Protein AF-A0A9Q0XSM8-F1 (afdb_monomer_lite)

Foldseek 3Di:
DDDDDPPPPPPDPPPPPQPLPDDDDDDDDDPFAFDDDPDPDDDSVPDDNPDVVSVDDPVVVPDPVVVVVRCVVGGPDPPPPDPDDDDPPPPPPPPPQDADQDDPVLLVLQCVVCVVVVDDLLVVVVCLVVVVPVPDDLVNLVSCLVSQDDLVSLVVLCVCPVCLVRHDPSSVSSNSQSVDPPSNVSSVVSSCVNCVVVVCVVVVVVVVVVVVVVVCCVPPVVNVVVQVVVLVVQQVVQPPHPSHPDPGDDVVVVVVVVVVVVVVVVVVVVVVVVVVVVVVVVVVVVVVVVVVVVVVVVVVVVVVVDDPVVVVVCCVVVVVVPPPPPPPPDDDDDDDDDDDDDDDDDDDDDDDDDDDDDDDDDDDDDDDDDDDDDDDDDDDDDDDDDDDDDDDDDDDDDDDDDDDDDDDDDDDDDDDDDDDPDDPPPVVVVVVVVVVVD

pLDDT: mean 70.04, std 25.88, range [25.64, 98.44]

InterPro domains:
  IPR010465 DRF autoregulatory [PF06345] (307-321)
  IPR014767 Diaphanous autoregulatory domain [PS51231] (304-334)
  IPR015425 Formin, FH2 domain [PF02181] (25-256)
  IPR015425 Formin, FH2 domain [PS51444] (24-404)
  IPR015425 Formin, FH2 domain [SM00498] (24-415)
  IPR042201 Formin, FH2 domain superfamily [G3DSA:1.20.58.2220] (92-255)
  IPR042201 Formin, FH2 domain superfamily [G3DSA:1.20.58.2220] (256-335)
  IPR051412 Formin Homology Diaphanous subfamily [PTHR45691] (2-256)

Structure (mmCIF, N/CA/C/O backbone):
data_AF-A0A9Q0XSM8-F1
#
_entry.id   AF-A0A9Q0XSM8-F1
#
loop_
_atom_site.group_PDB
_atom_site.id
_atom_site.type_symbol
_atom_site.label_atom_id
_atom_site.label_alt_id
_atom_site.label_comp_id
_atom_site.label_asym_id
_atom_site.label_entity_id
_atom_site.label_seq_id
_atom_site.pdbx_PDB_ins_code
_atom_site.Cartn_x
_atom_site.Cartn_y
_atom_site.Cartn_z
_atom_site.occupancy
_atom_site.B_iso_or_equiv
_atom_site.auth_seq_id
_atom_site.auth_comp_id
_atom_site.auth_asym_id
_atom_site.auth_atom_id
_atom_site.pdbx_PDB_model_num
ATOM 1 N N . PRO A 1 1 ? 52.040 -2.391 76.504 1.00 40.91 1 PRO A N 1
ATOM 2 C CA . PRO A 1 1 ? 52.398 -1.709 75.233 1.00 40.91 1 PRO A CA 1
ATOM 3 C C . PRO A 1 1 ? 53.220 -2.646 74.331 1.00 40.91 1 PRO A C 1
ATOM 5 O O . PRO A 1 1 ? 53.772 -3.602 74.875 1.00 40.91 1 PRO A O 1
ATOM 8 N N . PRO A 1 2 ? 53.359 -2.385 73.015 1.00 47.22 2 PRO A N 1
ATOM 9 C CA . PRO A 1 2 ? 52.575 -1.502 72.132 1.00 47.22 2 PRO A CA 1
ATOM 10 C C . PRO A 1 2 ? 51.401 -2.285 71.470 1.00 47.22 2 PRO A C 1
ATOM 12 O O . PRO A 1 2 ? 51.227 -3.455 71.783 1.00 47.22 2 PRO A O 1
ATOM 15 N N . LEU A 1 3 ? 50.459 -1.759 70.671 1.00 38.06 3 LEU A N 1
ATOM 16 C CA . LEU A 1 3 ? 50.287 -0.513 69.896 1.00 38.06 3 LEU A CA 1
ATOM 17 C C . LEU A 1 3 ? 50.847 -0.527 68.449 1.00 38.06 3 LEU A C 1
ATOM 19 O O . LEU A 1 3 ? 51.913 0.010 68.180 1.00 38.06 3 LEU A O 1
ATOM 23 N N . GLN A 1 4 ? 50.061 -1.086 67.521 1.00 37.41 4 GLN A N 1
ATOM 24 C CA . GLN A 1 4 ? 50.075 -0.888 66.057 1.00 37.41 4 GLN A CA 1
ATOM 25 C C . GLN A 1 4 ? 48.697 -1.350 65.520 1.00 37.41 4 GLN A C 1
ATOM 27 O O . GLN A 1 4 ? 48.081 -2.228 66.113 1.00 37.41 4 GLN A O 1
ATOM 32 N N . GLY A 1 5 ? 48.133 -0.822 64.432 1.00 32.34 5 GLY A N 1
ATOM 33 C CA . GLY A 1 5 ? 48.640 0.246 63.563 1.00 32.34 5 GLY A CA 1
ATOM 34 C C . GLY A 1 5 ? 47.906 0.340 62.217 1.00 32.34 5 GLY A C 1
ATOM 35 O O . GLY A 1 5 ? 48.537 0.654 61.214 1.00 32.34 5 GLY A O 1
ATOM 36 N N . LEU A 1 6 ? 46.606 0.016 62.160 1.00 35.84 6 LEU A N 1
ATOM 37 C CA . LEU A 1 6 ? 45.838 -0.020 60.906 1.00 35.84 6 LEU A CA 1
ATOM 38 C C . LEU A 1 6 ? 45.475 1.398 60.438 1.00 35.84 6 LEU A C 1
ATOM 40 O O . LEU A 1 6 ? 44.395 1.920 60.711 1.00 35.84 6 LEU A O 1
ATOM 44 N N . ILE A 1 7 ? 46.419 2.029 59.740 1.00 38.25 7 ILE A N 1
ATOM 45 C CA . ILE A 1 7 ? 46.220 3.313 59.068 1.00 38.25 7 ILE A CA 1
ATOM 46 C C . ILE A 1 7 ? 45.178 3.115 57.966 1.00 38.25 7 ILE A C 1
ATOM 48 O O . ILE A 1 7 ? 45.439 2.458 56.958 1.00 38.25 7 ILE A O 1
ATOM 52 N N . GLY A 1 8 ? 44.000 3.711 58.152 1.00 35.03 8 GLY A N 1
ATOM 53 C CA . GLY A 1 8 ? 42.989 3.831 57.110 1.00 35.03 8 GLY A CA 1
ATOM 54 C C . GLY A 1 8 ? 43.480 4.768 56.013 1.00 35.03 8 GLY A C 1
ATOM 55 O O . GLY A 1 8 ? 43.184 5.961 56.041 1.00 35.03 8 GLY A O 1
ATOM 56 N N . ALA A 1 9 ? 44.246 4.232 55.062 1.00 36.06 9 ALA A N 1
ATOM 57 C CA . ALA A 1 9 ? 44.661 4.953 53.871 1.00 36.06 9 ALA A CA 1
ATOM 58 C C . ALA A 1 9 ? 43.414 5.320 53.056 1.00 36.06 9 ALA A C 1
ATOM 60 O O . ALA A 1 9 ? 42.858 4.491 52.333 1.00 36.06 9 ALA A O 1
ATOM 61 N N . GLN A 1 10 ? 42.966 6.570 53.190 1.00 36.47 10 GLN A N 1
ATOM 62 C CA . GLN A 1 10 ? 41.967 7.139 52.299 1.00 36.47 10 GLN A CA 1
ATOM 63 C C . GLN A 1 10 ? 42.571 7.164 50.896 1.00 36.47 10 GLN A C 1
ATOM 65 O O . GLN A 1 10 ? 43.360 8.047 50.565 1.00 36.47 10 GLN A O 1
ATOM 70 N N . CYS A 1 11 ? 42.210 6.178 50.077 1.00 32.25 11 CYS A N 1
ATOM 71 C CA . CYS A 1 11 ? 42.427 6.256 48.644 1.00 32.25 11 CYS A CA 1
ATOM 72 C C . CYS A 1 11 ? 41.528 7.374 48.120 1.00 32.25 11 CYS A C 1
ATOM 74 O O . CYS A 1 11 ? 40.354 7.152 47.817 1.00 32.25 11 CYS A O 1
ATOM 76 N N . SER A 1 12 ? 42.080 8.584 48.034 1.00 39.56 12 SER A N 1
ATOM 77 C CA . SER A 1 12 ? 41.563 9.586 47.116 1.00 39.56 12 SER A CA 1
ATOM 78 C C . SER A 1 12 ? 41.432 8.929 45.736 1.00 39.56 12 SER A C 1
ATOM 80 O O . SER A 1 12 ? 42.329 8.176 45.335 1.00 39.56 12 SER A O 1
ATOM 82 N N . PRO A 1 13 ? 40.318 9.144 45.013 1.00 43.28 13 PRO A N 1
ATOM 83 C CA . PRO A 1 13 ? 40.193 8.602 43.669 1.00 43.28 13 PRO A CA 1
ATOM 84 C C . PRO A 1 13 ? 41.371 9.115 42.828 1.00 43.28 13 PRO A C 1
ATOM 86 O O . PRO A 1 13 ? 41.742 10.289 42.967 1.00 43.28 13 PRO A O 1
ATOM 89 N N . PRO A 1 14 ? 41.994 8.263 41.992 1.00 46.53 14 PRO A N 1
ATOM 90 C CA . PRO A 1 14 ? 43.106 8.697 41.161 1.00 46.53 14 PRO A CA 1
ATOM 91 C C . PRO A 1 14 ? 42.649 9.881 40.297 1.00 46.53 14 PRO A C 1
ATOM 93 O O . PRO A 1 14 ? 41.504 9.879 39.833 1.00 46.53 14 PRO A O 1
ATOM 96 N N . PRO A 1 15 ? 43.503 10.898 40.078 1.00 52.94 15 PRO A N 1
ATOM 97 C CA . PRO A 1 15 ? 43.129 12.034 39.249 1.00 52.94 15 PRO A CA 1
ATOM 98 C C . PRO A 1 15 ? 42.691 11.523 37.875 1.00 52.94 15 PRO A C 1
ATOM 100 O O . PRO A 1 15 ? 43.370 10.684 37.282 1.00 52.94 15 PRO A O 1
ATOM 103 N N . HIS A 1 16 ? 41.557 12.016 37.372 1.00 57.91 16 HIS A N 1
ATOM 104 C CA . HIS A 1 16 ? 41.062 11.662 36.043 1.00 57.91 16 HIS A CA 1
ATOM 105 C C . HIS A 1 16 ? 42.008 12.228 34.974 1.00 57.91 16 HIS A C 1
ATOM 107 O O . HIS A 1 16 ? 41.818 13.339 34.479 1.00 57.91 16 HIS A O 1
ATOM 113 N N . VAL A 1 17 ? 43.055 11.467 34.645 1.00 69.44 17 VAL A N 1
ATOM 114 C CA . VAL A 1 17 ? 44.004 11.792 33.580 1.00 69.44 17 VAL A CA 1
ATOM 115 C C . VAL A 1 17 ? 43.268 11.683 32.249 1.00 69.44 17 VAL A C 1
ATOM 117 O O . VAL A 1 17 ? 43.042 10.589 31.729 1.00 69.44 17 VAL A O 1
ATOM 120 N N . LEU A 1 18 ? 42.865 12.834 31.716 1.00 79.38 18 LEU A N 1
ATOM 121 C CA . LEU A 1 18 ? 42.295 12.928 30.380 1.00 79.38 18 LEU A CA 1
ATOM 122 C C . LEU A 1 18 ? 43.369 12.531 29.347 1.00 79.38 18 LEU A C 1
ATOM 124 O O . LEU A 1 18 ? 44.541 12.886 29.511 1.00 79.38 18 LEU A O 1
ATOM 128 N N . PRO A 1 19 ? 43.006 11.782 28.294 1.00 78.38 19 PRO A N 1
ATOM 129 C CA . PRO A 1 19 ? 43.980 11.265 27.343 1.00 78.38 19 PRO A CA 1
ATOM 130 C C . PRO A 1 19 ? 44.523 12.368 26.418 1.00 78.38 19 PRO A C 1
ATOM 132 O O . PRO A 1 19 ? 43.968 13.463 26.325 1.00 78.38 19 PRO A O 1
ATOM 135 N N . PHE A 1 20 ? 45.634 12.071 25.736 1.00 79.75 20 PHE A N 1
ATOM 136 C CA . PHE A 1 20 ? 46.263 12.930 24.714 1.00 79.75 20 PHE A CA 1
ATOM 137 C C . PHE A 1 20 ? 46.590 14.370 25.167 1.00 79.75 20 PHE A C 1
ATOM 139 O O . PHE A 1 20 ? 46.638 15.291 24.357 1.00 79.75 20 PHE A O 1
ATOM 146 N N . GLY A 1 21 ? 46.824 14.583 26.468 1.00 76.94 21 GLY A N 1
ATOM 147 C CA . GLY A 1 21 ? 47.183 15.897 27.020 1.00 76.94 21 GLY A CA 1
ATOM 148 C C . GLY A 1 21 ? 46.016 16.882 27.163 1.00 76.94 21 GLY A C 1
ATOM 149 O O . GLY A 1 21 ? 46.248 18.060 27.444 1.00 76.94 21 GLY A O 1
ATOM 150 N N . LEU A 1 22 ? 44.771 16.416 26.999 1.00 81.75 22 LEU A N 1
ATOM 151 C CA . LEU A 1 22 ? 43.567 17.210 27.241 1.00 81.75 22 LEU A CA 1
ATOM 152 C C . LEU A 1 22 ? 43.559 17.801 28.661 1.00 81.75 22 LEU A C 1
ATOM 154 O O . LEU A 1 22 ? 43.864 17.130 29.646 1.00 81.75 22 LEU A O 1
ATOM 158 N N . LYS A 1 23 ? 43.155 19.069 28.771 1.00 79.94 23 LYS A N 1
ATOM 159 C CA . LYS A 1 23 ? 42.967 19.766 30.052 1.00 79.94 23 LYS A CA 1
ATOM 160 C C . LYS A 1 23 ? 41.478 19.807 30.419 1.00 79.94 23 LYS A C 1
ATOM 162 O O . LYS A 1 23 ? 40.648 19.883 29.508 1.00 79.94 23 LYS A O 1
ATOM 167 N N . PRO A 1 24 ? 41.117 19.812 31.717 1.00 82.75 24 PRO A N 1
ATOM 168 C CA . PRO A 1 24 ? 39.759 20.134 32.146 1.00 82.75 24 PRO A CA 1
ATOM 169 C C . PRO A 1 24 ? 39.302 21.474 31.552 1.00 82.75 24 PRO A C 1
ATOM 171 O O . PRO A 1 24 ? 40.065 22.442 31.546 1.00 82.75 24 PRO A O 1
ATOM 174 N N . LYS A 1 25 ? 38.071 21.525 31.033 1.00 83.94 25 LYS A N 1
ATOM 175 C CA . LYS A 1 25 ? 37.477 22.758 30.492 1.00 83.94 25 LYS A CA 1
ATOM 176 C C . LYS A 1 25 ? 37.118 23.733 31.623 1.00 83.94 25 LYS A C 1
ATOM 178 O O . LYS A 1 25 ? 36.909 23.321 32.763 1.00 83.94 25 LYS A O 1
ATOM 183 N N . LYS A 1 26 ? 37.034 25.026 31.297 1.00 85.88 26 LYS A N 1
ATOM 184 C CA . LYS A 1 26 ? 36.627 26.093 32.226 1.00 85.88 26 LYS A CA 1
ATOM 185 C C . LYS A 1 26 ? 35.203 25.843 32.743 1.00 85.88 26 LYS A C 1
ATOM 187 O O . LYS A 1 26 ? 34.288 25.612 31.956 1.00 85.88 26 LYS A O 1
ATOM 192 N N . GLU A 1 27 ? 35.001 25.932 34.057 1.00 84.88 27 GLU A N 1
ATOM 193 C CA . GLU A 1 27 ? 33.652 25.974 34.631 1.00 84.88 27 GLU A CA 1
ATOM 194 C C . GLU A 1 27 ? 33.016 27.346 34.383 1.00 84.88 27 GLU A C 1
ATOM 196 O O . GLU A 1 27 ? 33.446 28.354 34.946 1.00 84.88 27 GLU A O 1
ATOM 201 N N . PHE A 1 28 ? 31.951 27.378 33.584 1.00 86.94 28 PHE A N 1
ATOM 202 C CA . PHE A 1 28 ? 31.111 28.561 33.419 1.00 86.94 28 PHE A CA 1
ATOM 203 C C . PHE A 1 28 ? 29.954 28.539 34.419 1.00 86.94 28 PHE A C 1
ATOM 205 O O . PHE A 1 28 ? 29.315 27.505 34.627 1.00 86.94 28 PHE A O 1
ATOM 212 N N . LYS A 1 29 ? 29.655 29.698 35.014 1.00 83.25 29 LYS A N 1
ATOM 213 C CA . LYS A 1 29 ? 28.539 29.898 35.952 1.00 83.25 29 LYS A CA 1
ATOM 214 C C . LYS A 1 29 ? 27.687 31.096 35.491 1.00 83.25 29 LYS A C 1
ATOM 216 O O . LYS A 1 29 ? 27.832 32.166 36.070 1.00 83.25 29 LYS A O 1
ATOM 221 N N . PRO A 1 30 ? 26.859 30.931 34.434 1.00 82.94 30 PRO A N 1
ATOM 222 C CA . PRO A 1 30 ? 25.959 31.975 33.933 1.00 82.94 30 PRO A CA 1
ATOM 223 C C . PRO A 1 30 ? 25.046 32.525 35.030 1.00 82.94 30 PRO A C 1
ATOM 225 O O . PRO A 1 30 ? 24.499 31.745 35.817 1.00 82.94 30 PRO A O 1
ATOM 228 N N . GLU A 1 31 ? 24.832 33.840 35.057 1.00 79.00 31 GLU A N 1
ATOM 229 C CA . GLU A 1 31 ? 23.887 34.454 36.003 1.00 79.00 31 GLU A CA 1
ATOM 230 C C . GLU A 1 31 ? 22.435 34.168 35.589 1.00 79.00 31 GLU A C 1
ATOM 232 O O . GLU A 1 31 ? 21.554 33.953 36.430 1.00 79.00 31 GLU A O 1
ATOM 237 N N . VAL A 1 32 ? 22.181 34.101 34.278 1.00 83.81 32 VAL A N 1
ATOM 238 C CA . VAL A 1 32 ? 20.858 33.828 33.715 1.00 83.81 32 VAL A CA 1
ATOM 239 C C . VAL A 1 32 ? 20.699 32.346 33.364 1.00 83.81 32 VAL A C 1
ATOM 241 O O . VAL A 1 32 ? 21.540 31.717 32.728 1.00 83.81 32 VAL A O 1
ATOM 244 N N . THR A 1 33 ? 19.552 31.756 33.719 1.00 86.25 33 THR A N 1
ATOM 245 C CA . THR A 1 33 ? 19.210 30.395 33.271 1.00 86.25 33 THR A CA 1
ATOM 246 C C . THR A 1 33 ? 18.974 30.383 31.759 1.00 86.25 33 THR A C 1
ATOM 248 O O . THR A 1 33 ? 17.979 30.929 31.288 1.00 86.25 33 THR A O 1
ATOM 251 N N . MET A 1 34 ? 19.857 29.739 30.997 1.00 86.62 34 MET A N 1
ATOM 252 C CA . MET A 1 34 ? 19.765 29.626 29.535 1.00 86.62 34 MET A CA 1
ATOM 253 C C . MET A 1 34 ? 19.017 28.369 29.066 1.00 86.62 34 MET A C 1
ATOM 255 O O . MET A 1 34 ? 18.885 27.380 29.796 1.00 86.62 34 MET A O 1
ATOM 259 N N . LYS A 1 35 ? 18.573 28.382 27.804 1.00 87.56 35 LYS A N 1
ATOM 260 C CA . LYS A 1 35 ? 18.136 27.186 27.070 1.00 87.56 35 LYS A CA 1
ATOM 261 C C . LYS A 1 35 ? 19.333 26.245 26.895 1.00 87.56 35 LYS A C 1
ATOM 263 O O . LYS A 1 35 ? 20.368 26.650 26.376 1.00 87.56 35 LYS A O 1
ATOM 268 N N . ARG A 1 36 ? 19.196 24.987 27.321 1.00 88.06 36 ARG A N 1
ATOM 269 C CA . ARG A 1 36 ? 20.263 23.977 27.212 1.00 88.06 36 ARG A CA 1
ATOM 270 C C . ARG A 1 36 ? 20.294 23.350 25.820 1.00 88.06 36 ARG A C 1
ATOM 272 O O . ARG A 1 36 ? 19.244 23.100 25.231 1.00 88.06 36 ARG A O 1
ATOM 279 N N . LEU A 1 37 ? 21.496 23.048 25.333 1.00 89.94 37 LEU A N 1
ATOM 280 C CA . LEU A 1 37 ? 21.705 22.231 24.140 1.00 89.94 37 LEU A CA 1
ATOM 281 C C . LEU A 1 37 ? 21.781 20.754 24.547 1.00 89.94 37 LEU A C 1
ATOM 283 O O . LEU A 1 37 ? 22.575 20.379 25.408 1.00 89.94 37 LEU A O 1
ATOM 287 N N . ASN A 1 38 ? 20.949 19.915 23.931 1.00 88.19 38 ASN A N 1
ATOM 288 C CA . ASN A 1 38 ? 20.875 18.483 24.230 1.00 88.19 38 ASN A CA 1
ATOM 289 C C . ASN A 1 38 ? 21.903 17.712 23.384 1.00 88.19 38 ASN A C 1
ATOM 291 O O . ASN A 1 38 ? 21.549 17.088 22.385 1.00 88.19 38 ASN A O 1
ATOM 295 N N . TRP A 1 39 ? 23.182 17.805 23.747 1.00 89.44 39 TRP A N 1
ATOM 296 C CA . TRP A 1 39 ? 24.268 17.113 23.046 1.00 89.44 39 TRP A CA 1
ATOM 297 C C . TRP A 1 39 ? 24.429 15.654 23.491 1.00 89.44 39 TRP A C 1
ATOM 299 O O . TRP A 1 39 ? 24.375 15.342 24.679 1.00 89.44 39 TRP A O 1
ATOM 309 N N . SER A 1 40 ? 24.731 14.770 22.538 1.00 90.12 40 SER A N 1
ATOM 310 C CA . SER A 1 40 ? 25.315 13.455 22.816 1.00 90.12 40 SER A CA 1
ATOM 311 C C . SER A 1 40 ? 26.817 13.629 23.054 1.00 90.12 40 SER A C 1
ATOM 313 O O . SER A 1 40 ? 27.583 13.797 22.107 1.00 90.12 40 SER A O 1
ATOM 315 N N . GLN A 1 41 ? 27.230 13.659 24.321 1.00 90.19 41 GLN A N 1
ATOM 316 C CA . GLN A 1 41 ? 28.628 13.864 24.705 1.00 90.19 41 GLN A CA 1
ATOM 317 C C . GLN A 1 41 ? 29.512 12.687 24.261 1.00 90.19 41 GLN A C 1
ATOM 319 O O . GLN A 1 41 ? 29.193 11.533 24.534 1.00 90.19 41 GLN A O 1
ATOM 324 N N . ILE A 1 42 ? 30.650 12.991 23.631 1.00 87.50 42 ILE A N 1
ATOM 325 C CA . ILE A 1 42 ? 31.699 12.009 23.327 1.00 87.50 42 ILE A CA 1
ATOM 326 C C . ILE A 1 42 ? 32.554 11.806 24.585 1.00 87.50 42 ILE A C 1
ATOM 328 O O . ILE A 1 42 ? 33.017 12.776 25.189 1.00 87.50 42 ILE A O 1
ATOM 332 N N . ASN A 1 43 ? 32.784 10.552 24.971 1.00 85.56 43 ASN A N 1
ATOM 333 C CA . ASN A 1 43 ? 33.702 10.190 26.048 1.00 85.56 43 ASN A CA 1
ATOM 334 C C . ASN A 1 43 ? 35.158 10.486 25.620 1.00 85.56 43 ASN A C 1
ATOM 336 O O . ASN A 1 43 ? 35.581 9.980 24.579 1.00 85.56 43 ASN A O 1
ATOM 340 N N . PRO A 1 44 ? 35.960 11.247 26.393 1.00 85.25 44 PRO A N 1
ATOM 341 C CA . PRO A 1 44 ? 37.358 11.519 26.052 1.00 85.25 44 PRO A CA 1
ATOM 342 C C . PRO A 1 44 ? 38.202 10.261 25.802 1.00 85.25 44 PRO A C 1
ATOM 344 O O . PRO A 1 44 ? 39.092 10.288 24.959 1.00 85.25 44 PRO A O 1
ATOM 347 N N . HIS A 1 45 ? 37.907 9.149 26.486 1.00 84.00 45 HIS A N 1
ATOM 348 C CA . HIS A 1 45 ? 38.628 7.879 26.324 1.00 84.00 45 HIS A CA 1
ATOM 349 C C . HIS A 1 45 ? 38.247 7.090 25.056 1.00 84.00 45 HIS A C 1
ATOM 351 O O . HIS A 1 45 ? 38.917 6.116 24.730 1.00 84.00 45 HIS A O 1
ATOM 357 N N . GLU A 1 46 ? 37.205 7.510 24.332 1.00 84.75 46 GLU A N 1
ATOM 358 C CA . GLU A 1 46 ? 36.776 6.935 23.045 1.00 84.75 46 GLU A CA 1
ATOM 359 C C . GLU A 1 46 ? 37.273 7.765 21.841 1.00 84.75 46 GLU A C 1
ATOM 361 O O . GLU A 1 46 ? 36.956 7.460 20.691 1.00 84.75 46 GLU A O 1
ATOM 366 N N . MET A 1 47 ? 38.051 8.827 22.083 1.00 85.31 47 MET A N 1
ATOM 367 C CA . MET A 1 47 ? 38.648 9.656 21.033 1.00 85.31 47 MET A CA 1
ATOM 368 C C . MET A 1 47 ? 39.970 9.055 20.533 1.00 85.31 47 MET A C 1
ATOM 370 O O . MET A 1 47 ? 40.791 8.594 21.320 1.00 85.31 47 MET A O 1
ATOM 374 N N . ASN A 1 48 ? 40.215 9.125 19.223 1.00 84.00 48 ASN A N 1
ATOM 375 C CA . ASN A 1 48 ? 41.522 8.808 18.635 1.00 84.00 48 ASN A CA 1
ATOM 376 C C . ASN A 1 48 ? 42.462 10.022 18.728 1.00 84.00 48 ASN A C 1
ATOM 378 O O . ASN A 1 48 ? 41.993 11.149 18.614 1.00 84.00 48 ASN A O 1
ATOM 382 N N . GLU A 1 49 ? 43.778 9.807 18.801 1.00 81.25 49 GLU A N 1
ATOM 383 C CA . GLU A 1 49 ? 44.804 10.869 18.885 1.00 81.25 49 GLU A CA 1
ATOM 384 C C . GLU A 1 49 ? 44.692 11.944 17.781 1.00 81.25 49 GLU A C 1
ATOM 386 O O . GLU A 1 49 ? 44.858 13.132 18.038 1.00 81.25 49 GLU A O 1
ATOM 391 N N . ASN A 1 50 ? 44.300 11.547 16.565 1.00 80.88 50 ASN A N 1
ATOM 392 C CA . ASN A 1 50 ? 44.086 12.451 15.425 1.00 80.88 50 ASN A CA 1
ATOM 393 C C . ASN A 1 50 ? 42.700 13.145 15.426 1.00 80.88 50 ASN A C 1
ATOM 395 O O . ASN A 1 50 ? 42.254 13.644 14.390 1.00 80.88 50 ASN A O 1
ATOM 399 N N . CYS A 1 51 ? 41.959 13.131 16.538 1.00 87.69 51 CYS A N 1
ATOM 400 C CA . CYS A 1 51 ? 40.637 13.749 16.627 1.00 87.69 51 CYS A CA 1
ATOM 401 C C . CYS A 1 51 ? 40.738 15.274 16.784 1.00 87.69 51 CYS A C 1
ATOM 403 O O . CYS A 1 51 ? 41.387 15.770 17.702 1.00 87.69 51 CYS A O 1
ATOM 405 N N . PHE A 1 52 ? 40.003 16.022 15.953 1.00 89.81 52 PHE A N 1
ATOM 406 C CA . PHE A 1 52 ? 39.936 17.491 15.995 1.00 89.81 52 PHE A CA 1
ATOM 407 C C . PHE A 1 52 ? 39.680 18.066 17.403 1.00 89.81 52 PHE A C 1
ATOM 409 O O . PHE A 1 52 ? 40.248 19.097 17.764 1.00 89.81 52 PHE A O 1
ATOM 416 N N . TRP A 1 53 ? 38.875 17.386 18.227 1.00 88.12 53 TRP A N 1
ATOM 417 C CA . TRP A 1 53 ? 38.548 17.830 19.586 1.00 88.12 53 TRP A CA 1
ATOM 418 C C . TRP A 1 53 ? 39.746 17.861 20.549 1.00 88.12 53 TRP A C 1
ATOM 420 O O . TRP A 1 53 ? 39.687 18.581 21.543 1.00 88.12 53 TRP A O 1
ATOM 430 N N . ILE A 1 54 ? 40.841 17.153 20.246 1.00 85.81 54 ILE A N 1
ATOM 431 C CA . ILE A 1 54 ? 42.100 17.214 21.011 1.00 85.81 54 ILE A CA 1
ATOM 432 C C . ILE A 1 54 ? 42.851 18.521 20.712 1.00 85.81 54 ILE A C 1
ATOM 434 O O . ILE A 1 54 ? 43.448 19.113 21.606 1.00 85.81 54 ILE A O 1
ATOM 438 N N . THR A 1 55 ? 42.752 19.026 19.478 1.00 84.06 55 THR A N 1
ATOM 439 C CA . THR A 1 55 ? 43.332 20.315 19.053 1.00 84.06 55 THR A CA 1
ATOM 440 C C . THR A 1 55 ? 42.427 21.530 19.306 1.00 84.06 55 THR A C 1
ATOM 442 O O . THR A 1 55 ? 42.847 22.662 19.081 1.00 84.06 55 THR A O 1
ATOM 445 N N . ALA A 1 56 ? 41.181 21.330 19.748 1.00 86.75 56 ALA A N 1
ATOM 446 C CA . ALA A 1 56 ? 40.175 22.389 19.837 1.00 86.75 56 ALA A CA 1
ATOM 447 C C . ALA A 1 56 ? 40.331 23.270 21.097 1.00 86.75 56 ALA A C 1
ATOM 449 O O . ALA A 1 56 ? 39.911 22.892 22.199 1.00 86.75 56 ALA A O 1
ATOM 450 N N . ASN A 1 57 ? 40.886 24.473 20.910 1.00 85.31 57 ASN A N 1
ATOM 451 C CA . ASN A 1 57 ? 40.988 25.507 21.941 1.00 85.31 57 ASN A CA 1
ATOM 452 C C . ASN A 1 57 ? 39.753 26.428 21.947 1.00 85.31 57 ASN A C 1
ATOM 454 O O . ASN A 1 57 ? 39.655 27.377 21.176 1.00 85.31 57 ASN A O 1
ATOM 458 N N . ASP A 1 58 ? 38.810 26.158 22.845 1.00 85.62 58 ASP A N 1
ATOM 459 C CA . ASP A 1 58 ? 37.651 27.011 23.132 1.00 85.62 58 ASP A CA 1
ATOM 460 C C . ASP A 1 58 ? 38.018 28.276 23.928 1.00 85.62 58 ASP A C 1
ATOM 462 O O . ASP A 1 58 ? 37.303 29.271 23.849 1.00 85.62 58 ASP A O 1
ATOM 466 N N . GLY A 1 59 ? 39.160 28.280 24.627 1.00 84.44 59 GLY A N 1
ATOM 467 C CA . GLY A 1 59 ? 39.640 29.429 25.403 1.00 84.44 59 GLY A CA 1
ATOM 468 C C . GLY A 1 59 ? 40.020 30.658 24.565 1.00 84.44 59 GLY A C 1
ATOM 469 O O . GLY A 1 59 ? 40.045 31.763 25.093 1.00 84.44 59 GLY A O 1
ATOM 470 N N . GLU A 1 60 ? 40.265 30.498 23.261 1.00 86.88 60 GLU A N 1
ATOM 471 C CA . GLU A 1 60 ? 40.454 31.621 22.321 1.00 86.88 60 GLU A CA 1
ATOM 472 C C . GLU A 1 60 ? 39.153 32.390 22.023 1.00 86.88 60 GLU A C 1
ATOM 474 O O . GLU A 1 60 ? 39.204 33.501 21.501 1.00 86.88 60 GLU A O 1
ATOM 479 N N . TYR A 1 61 ? 37.995 31.826 22.383 1.00 87.19 61 TYR A N 1
ATOM 480 C CA . TYR A 1 61 ? 36.660 32.387 22.138 1.00 87.19 61 TYR A CA 1
ATOM 481 C C . TYR A 1 61 ? 35.924 32.749 23.444 1.00 87.19 61 TYR A C 1
ATOM 483 O O . TYR A 1 61 ? 34.722 33.012 23.432 1.00 87.19 61 TYR A O 1
ATOM 491 N N . ASP A 1 62 ? 36.645 32.772 24.570 1.00 89.19 62 ASP A N 1
ATOM 492 C CA . ASP A 1 62 ? 36.171 33.089 25.927 1.00 89.19 62 ASP A CA 1
ATOM 493 C C . ASP A 1 62 ? 35.978 34.611 26.134 1.00 89.19 62 ASP A C 1
ATOM 495 O O . ASP A 1 62 ? 36.490 35.210 27.079 1.00 89.19 62 ASP A O 1
ATOM 499 N N . ASP A 1 63 ? 35.271 35.252 25.198 1.00 90.56 63 ASP A N 1
ATOM 500 C CA . ASP A 1 63 ? 34.981 36.688 25.196 1.00 90.56 63 ASP A CA 1
ATOM 501 C C . ASP A 1 63 ? 33.731 37.021 26.028 1.00 90.56 63 ASP A C 1
ATOM 503 O O . ASP A 1 63 ? 32.645 36.475 25.815 1.00 90.56 63 ASP A O 1
ATOM 507 N N . ALA A 1 64 ? 33.867 37.970 26.956 1.00 88.94 64 ALA A N 1
ATOM 508 C CA . ALA A 1 64 ? 32.781 38.391 27.839 1.00 88.94 64 ALA A CA 1
ATOM 509 C C . ALA A 1 64 ? 31.615 39.028 27.065 1.00 88.94 64 ALA A C 1
ATOM 511 O O . ALA A 1 64 ? 30.449 38.812 27.396 1.00 88.94 64 ALA A O 1
ATOM 512 N N . ASP A 1 65 ? 31.920 39.773 26.005 1.00 90.62 65 ASP A N 1
ATOM 513 C CA . ASP A 1 65 ? 30.936 40.486 25.200 1.00 90.62 65 ASP A CA 1
ATOM 514 C C . ASP A 1 65 ? 30.074 39.508 24.376 1.00 90.62 65 ASP A C 1
ATOM 516 O O . ASP A 1 65 ? 28.855 39.669 24.263 1.00 90.62 65 ASP A O 1
ATOM 520 N N . LEU A 1 66 ? 30.699 38.464 23.825 1.00 90.56 66 LEU A N 1
ATOM 521 C CA . LEU A 1 66 ? 30.062 37.325 23.165 1.00 90.56 66 LEU A CA 1
ATOM 522 C C . LEU A 1 66 ? 29.189 36.515 24.133 1.00 90.56 66 LEU A C 1
ATOM 524 O O . LEU A 1 66 ? 28.045 36.204 23.793 1.00 90.56 66 LEU A O 1
ATOM 528 N N . LEU A 1 67 ? 29.686 36.210 25.336 1.00 91.00 67 LEU A N 1
ATOM 529 C CA . LEU A 1 67 ? 28.930 35.472 26.353 1.00 91.00 67 LEU A CA 1
ATOM 530 C C . LEU A 1 67 ? 27.699 36.259 26.833 1.00 91.00 67 LEU A C 1
ATOM 532 O O . LEU A 1 67 ? 26.605 35.699 26.867 1.00 91.00 67 LEU A O 1
ATOM 536 N N . CYS A 1 68 ? 27.819 37.568 27.076 1.00 88.44 68 CYS A N 1
ATOM 537 C CA . CYS A 1 68 ? 26.677 38.437 27.389 1.00 88.44 68 CYS A CA 1
ATOM 538 C C . CYS A 1 68 ? 25.622 38.450 26.266 1.00 88.44 68 CYS A C 1
ATOM 540 O O . CYS A 1 68 ? 24.422 38.335 26.530 1.00 88.44 68 CYS A O 1
ATOM 542 N N . LYS A 1 69 ? 26.041 38.531 24.994 1.00 89.06 69 LYS A N 1
ATOM 543 C CA . LYS A 1 69 ? 25.127 38.447 23.833 1.00 89.06 69 LYS A CA 1
ATOM 544 C C . LYS A 1 69 ? 24.449 37.073 23.745 1.00 89.06 69 LYS A C 1
ATOM 546 O O . LYS A 1 69 ? 23.270 36.994 23.386 1.00 89.06 69 LYS A O 1
ATOM 551 N N . LEU A 1 70 ? 25.159 36.002 24.105 1.00 90.12 70 LEU A N 1
ATOM 552 C CA . LEU A 1 70 ? 24.630 34.640 24.155 1.00 90.12 70 LEU A CA 1
ATOM 553 C C . LEU A 1 70 ? 23.586 34.476 25.274 1.00 90.12 70 LEU A C 1
ATOM 555 O O . LEU A 1 70 ? 22.508 33.941 25.011 1.00 90.12 70 LEU A O 1
ATOM 559 N N . GLU A 1 71 ? 23.852 34.983 26.484 1.00 89.31 71 GLU A N 1
ATOM 560 C CA . GLU A 1 71 ? 22.883 34.993 27.590 1.00 89.31 71 GLU A CA 1
ATOM 561 C C . GLU A 1 71 ? 21.610 35.762 27.213 1.00 89.31 71 GLU A C 1
ATOM 563 O O . GLU A 1 71 ? 20.512 35.213 27.325 1.00 89.31 71 GLU A O 1
ATOM 568 N N . LEU A 1 72 ? 21.735 36.983 26.677 1.00 86.19 72 LEU A N 1
ATOM 569 C CA . LEU A 1 72 ? 20.589 37.789 26.234 1.00 86.19 72 LEU A CA 1
ATOM 570 C C . LEU A 1 72 ? 19.737 37.061 25.178 1.00 86.19 72 LEU A C 1
ATOM 572 O O . LEU A 1 72 ? 18.509 37.044 25.275 1.00 86.19 72 LEU A O 1
ATOM 576 N N . THR A 1 73 ? 20.377 36.421 24.196 1.00 88.38 73 THR A N 1
ATOM 577 C CA . THR A 1 73 ? 19.692 35.763 23.066 1.00 88.38 73 THR A CA 1
ATOM 578 C C . THR A 1 73 ? 19.049 34.424 23.453 1.00 88.38 73 THR A C 1
ATOM 580 O O . THR A 1 73 ? 17.974 34.077 22.955 1.00 88.38 73 THR A O 1
ATOM 583 N N . PHE A 1 74 ? 19.684 33.654 24.343 1.00 87.06 74 PHE A N 1
ATOM 584 C CA . PHE A 1 74 ? 19.286 32.277 24.666 1.00 87.06 74 PHE A CA 1
ATOM 585 C C . PHE A 1 74 ? 18.793 32.076 26.104 1.00 87.06 74 PHE A C 1
ATOM 587 O O . PHE A 1 74 ? 18.566 30.934 26.517 1.00 87.06 74 PHE A O 1
ATOM 594 N N . CYS A 1 75 ? 18.551 33.152 26.855 1.00 87.31 75 CYS A N 1
ATOM 595 C CA . CYS A 1 75 ? 17.898 33.087 28.158 1.00 87.31 75 CYS A CA 1
ATOM 596 C C . CYS A 1 75 ? 16.550 32.339 28.108 1.00 87.31 75 CYS A C 1
ATOM 598 O O . CYS A 1 75 ? 15.747 32.446 27.172 1.00 87.31 75 CYS A O 1
ATOM 600 N N . CYS A 1 76 ? 16.262 31.591 29.172 1.00 79.44 76 CYS A N 1
ATOM 601 C CA . CYS A 1 76 ? 14.911 31.161 29.495 1.00 79.44 76 CYS A CA 1
ATOM 602 C C . CYS A 1 76 ? 14.174 32.363 30.088 1.00 79.44 76 CYS A C 1
ATOM 604 O O . CYS A 1 76 ? 14.163 32.549 31.306 1.00 79.44 76 CYS A O 1
ATOM 606 N N . GLN A 1 77 ? 13.582 33.183 29.215 1.00 71.25 77 GLN A N 1
ATOM 607 C CA . GLN A 1 77 ? 12.737 34.313 29.597 1.00 71.25 77 GLN A CA 1
ATOM 608 C C . GLN A 1 77 ? 11.707 33.874 30.648 1.00 71.25 77 GLN A C 1
ATOM 610 O O . GLN A 1 77 ? 10.735 33.175 30.354 1.00 71.25 77 GLN A O 1
ATOM 615 N N . LYS A 1 78 ? 11.914 34.298 31.899 1.00 57.50 78 LYS A N 1
ATOM 616 C CA . LYS A 1 78 ? 10.851 34.308 32.902 1.00 57.50 78 LYS A CA 1
ATOM 617 C C . LYS A 1 78 ? 9.860 35.363 32.431 1.00 57.50 78 LYS A C 1
ATOM 619 O O . LYS A 1 78 ? 10.150 36.547 32.559 1.00 57.50 78 LYS A O 1
ATOM 624 N N . ASN A 1 79 ? 8.733 34.937 31.861 1.00 41.78 79 ASN A N 1
ATOM 625 C CA . ASN A 1 79 ? 7.674 35.848 31.433 1.00 41.78 79 ASN A CA 1
ATOM 626 C C . ASN A 1 79 ? 7.282 36.756 32.604 1.00 41.78 79 ASN A C 1
ATOM 628 O O . ASN A 1 79 ? 6.593 36.312 33.528 1.00 41.78 79 ASN A O 1
ATOM 632 N N . ALA A 1 80 ? 7.721 38.015 32.553 1.00 44.97 80 ALA A N 1
ATOM 633 C CA . ALA A 1 80 ? 7.255 39.060 33.443 1.00 44.97 80 ALA A CA 1
ATOM 634 C C . ALA A 1 80 ? 5.756 39.225 33.180 1.00 44.97 80 ALA A C 1
ATOM 636 O O . ALA A 1 80 ? 5.343 39.751 32.147 1.00 44.97 80 ALA A O 1
ATOM 637 N N . LYS A 1 81 ? 4.931 38.672 34.072 1.00 42.12 81 LYS A N 1
ATOM 638 C CA . LYS A 1 81 ? 3.486 38.850 33.990 1.00 42.12 81 LYS A CA 1
ATOM 639 C C . LYS A 1 81 ? 3.189 40.319 34.250 1.00 42.12 81 LYS A C 1
ATOM 641 O O . LYS A 1 81 ? 3.584 40.839 35.287 1.00 42.12 81 LYS A O 1
ATOM 646 N N . ASN A 1 82 ? 2.489 40.949 33.313 1.00 34.03 82 ASN A N 1
ATOM 647 C CA . ASN A 1 82 ? 1.961 42.294 33.491 1.00 34.03 82 ASN A CA 1
ATOM 648 C C . ASN A 1 82 ? 1.102 42.353 34.761 1.00 34.03 82 ASN A C 1
ATOM 650 O O . ASN A 1 82 ? 0.201 41.530 34.942 1.00 34.03 82 ASN A O 1
ATOM 654 N N . ASP A 1 83 ? 1.403 43.313 35.631 1.00 40.62 83 ASP A N 1
ATOM 655 C CA . ASP A 1 83 ? 0.874 43.380 36.994 1.00 40.62 83 ASP A CA 1
ATOM 656 C C . ASP A 1 83 ? -0.484 44.105 37.050 1.00 40.62 83 ASP A C 1
ATOM 658 O O . ASP A 1 83 ? -0.619 45.192 37.605 1.00 40.62 83 ASP A O 1
ATOM 662 N N . TYR A 1 84 ? -1.489 43.539 36.370 1.00 37.38 84 TYR A N 1
ATOM 663 C CA . TYR A 1 84 ? -2.870 44.042 36.383 1.00 37.38 84 TYR A CA 1
ATOM 664 C C . TYR A 1 84 ? -3.911 42.979 35.979 1.00 37.38 84 TYR A C 1
ATOM 666 O O . TYR A 1 84 ? -4.466 43.012 34.885 1.00 37.38 84 TYR A O 1
ATOM 674 N N . ALA A 1 85 ? -4.227 42.046 36.886 1.00 34.12 85 ALA A N 1
ATOM 675 C CA . ALA A 1 85 ? -5.519 41.338 36.901 1.00 34.12 85 ALA A CA 1
ATOM 676 C C . ALA A 1 85 ? -5.737 40.599 38.234 1.00 34.12 85 ALA A C 1
ATOM 678 O O . ALA A 1 85 ? -5.235 39.491 38.431 1.00 34.12 85 ALA A O 1
ATOM 679 N N . LEU A 1 86 ? -6.530 41.185 39.135 1.00 44.69 86 LEU A N 1
ATOM 680 C CA . LEU A 1 86 ? -7.056 40.481 40.306 1.00 44.69 86 LEU A CA 1
ATOM 681 C C . LEU A 1 86 ? -8.162 39.512 39.861 1.00 44.69 86 LEU A C 1
ATOM 683 O O . LEU A 1 86 ? -9.266 39.950 39.565 1.00 44.69 86 LEU A O 1
ATOM 687 N N . GLU A 1 87 ? -7.877 38.209 39.842 1.00 37.81 87 GLU A N 1
ATOM 688 C CA . GLU A 1 87 ? -8.898 37.152 39.882 1.00 37.81 87 GLU A CA 1
ATOM 689 C C . GLU A 1 87 ? -8.284 35.836 40.397 1.00 37.81 87 GLU A C 1
ATOM 691 O O . GLU A 1 87 ? -7.440 35.218 39.736 1.00 37.81 87 GLU A O 1
ATOM 696 N N . GLU A 1 88 ? -8.692 35.386 41.589 1.00 39.16 88 GLU A N 1
ATOM 697 C CA . GLU A 1 88 ? -8.206 34.137 42.191 1.00 39.16 88 GLU A CA 1
ATOM 698 C C . GLU A 1 88 ? -8.832 32.903 41.519 1.00 39.16 88 GLU A C 1
ATOM 700 O O . GLU A 1 88 ? -9.649 32.185 42.107 1.00 39.16 88 GLU A O 1
ATOM 705 N N . LYS A 1 89 ? -8.371 32.556 40.312 1.00 41.00 89 LYS A N 1
ATOM 706 C CA . LYS A 1 89 ? -8.605 31.217 39.743 1.00 41.00 89 LYS A CA 1
ATOM 707 C C . LYS A 1 89 ? -7.778 30.166 40.482 1.00 41.00 89 LYS A C 1
ATOM 709 O O . LYS A 1 89 ? -6.786 29.640 39.976 1.00 41.00 89 LYS A O 1
ATOM 714 N N . LYS A 1 90 ? -8.234 29.859 41.702 1.00 33.38 90 LYS A N 1
ATOM 715 C CA . LYS A 1 90 ? -7.777 28.764 42.561 1.00 33.38 90 LYS A CA 1
ATOM 716 C C . LYS A 1 90 ? -7.625 27.506 41.706 1.00 33.38 90 LYS A C 1
ATOM 718 O O . LYS A 1 90 ? -8.604 27.098 41.074 1.00 33.38 90 LYS A O 1
ATOM 723 N N . PRO A 1 91 ? -6.435 26.879 41.656 1.00 37.06 91 PRO A N 1
ATOM 724 C CA . PRO A 1 91 ? -6.260 25.671 40.872 1.00 37.06 91 PRO A CA 1
ATOM 725 C C . PRO A 1 91 ? -7.189 24.607 41.446 1.00 37.06 91 PRO A C 1
ATOM 727 O O . PRO A 1 91 ? -7.038 24.202 42.602 1.00 37.06 91 PRO A O 1
ATOM 730 N N . ILE A 1 92 ? -8.160 24.165 40.643 1.00 38.94 92 ILE A N 1
ATOM 731 C CA . ILE A 1 92 ? -9.049 23.066 41.009 1.00 38.94 92 ILE A CA 1
ATOM 732 C C . ILE A 1 92 ? -8.171 21.822 41.110 1.00 38.94 92 ILE A C 1
ATOM 734 O O . ILE A 1 92 ? -7.925 21.124 40.125 1.00 38.94 92 ILE A O 1
ATOM 738 N N . LYS A 1 93 ? -7.702 21.543 42.330 1.00 41.31 93 LYS A N 1
ATOM 739 C CA . LYS A 1 93 ? -7.162 20.251 42.735 1.00 41.31 93 LYS A CA 1
ATOM 740 C C . LYS A 1 93 ? -8.311 19.247 42.643 1.00 41.31 93 LYS A C 1
ATOM 742 O O . LYS A 1 93 ? -8.933 18.918 43.653 1.00 41.31 93 LYS A O 1
ATOM 747 N N . LYS A 1 94 ? -8.621 18.796 41.416 1.00 47.41 94 LYS A N 1
ATOM 748 C CA . LYS A 1 94 ? -9.438 17.603 41.172 1.00 47.41 94 LYS A CA 1
ATOM 749 C C . LYS A 1 94 ? -8.868 16.540 42.108 1.00 47.41 94 LYS A C 1
ATOM 751 O O . LYS A 1 94 ? -7.692 16.204 41.972 1.00 47.41 94 LYS A O 1
ATOM 756 N N . ARG A 1 95 ? -9.652 16.073 43.088 1.00 47.19 95 ARG A N 1
ATOM 757 C CA . ARG A 1 95 ? -9.215 14.973 43.956 1.00 47.19 95 ARG A CA 1
ATOM 758 C C . ARG A 1 95 ? -8.852 13.823 43.026 1.00 47.19 95 ARG A C 1
ATOM 76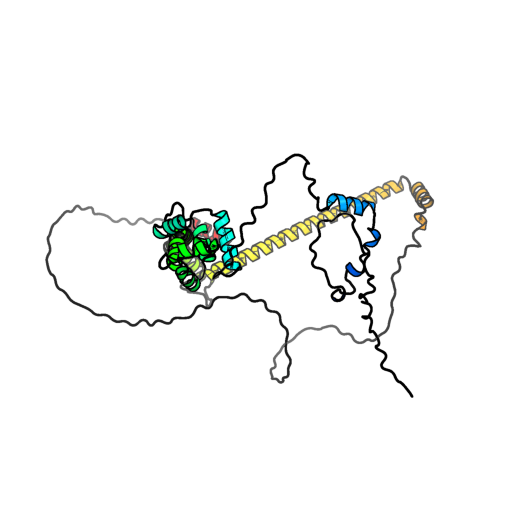0 O O . ARG A 1 95 ? -9.719 13.358 42.286 1.00 47.19 95 ARG A O 1
ATOM 767 N N . ILE A 1 96 ? -7.578 13.436 43.016 1.00 58.28 96 ILE A N 1
ATOM 768 C CA . ILE A 1 96 ? -7.122 12.284 42.246 1.00 58.28 96 ILE A CA 1
ATOM 769 C C . ILE A 1 96 ? -7.774 11.087 42.923 1.00 58.28 96 ILE A C 1
ATOM 771 O O . ILE A 1 96 ? -7.389 10.700 44.021 1.00 58.28 96 ILE A O 1
ATOM 775 N N . LYS A 1 97 ? -8.844 10.590 42.306 1.00 71.31 97 LYS A N 1
ATOM 776 C CA . LYS A 1 97 ? -9.485 9.349 42.712 1.00 71.31 97 LYS A CA 1
ATOM 777 C C . LYS A 1 97 ? -8.508 8.226 42.403 1.00 71.31 97 LYS A C 1
ATOM 779 O O . LYS A 1 97 ? -8.006 8.155 41.281 1.00 71.31 97 LYS A O 1
ATOM 784 N N . GLU A 1 98 ? -8.226 7.409 43.402 1.00 74.25 98 GLU A N 1
ATOM 785 C CA . GLU A 1 98 ? -7.319 6.276 43.268 1.00 74.25 98 GLU A CA 1
ATOM 786 C C . GLU A 1 98 ? -7.882 5.274 42.255 1.00 74.25 98 GLU A C 1
ATOM 788 O O . GLU A 1 98 ? -9.094 5.053 42.189 1.00 74.25 98 GLU A O 1
ATOM 793 N N . LEU A 1 99 ? -6.991 4.709 41.439 1.00 77.31 99 LEU A N 1
ATOM 794 C CA . LEU A 1 99 ? -7.328 3.639 40.504 1.00 77.31 99 LEU A CA 1
ATOM 795 C C . LEU A 1 99 ? -7.488 2.342 41.298 1.00 77.31 99 LEU A C 1
ATOM 797 O O . LEU A 1 99 ? -6.654 2.044 42.154 1.00 77.31 99 LEU A O 1
ATOM 801 N N . LYS A 1 100 ? -8.540 1.571 41.014 1.00 77.50 100 LYS A N 1
ATOM 802 C CA . LYS A 1 100 ? -8.798 0.285 41.672 1.00 77.50 100 LYS A CA 1
ATOM 803 C C . LYS A 1 100 ? -8.373 -0.915 40.831 1.00 77.50 100 LYS A C 1
ATOM 805 O O . LYS A 1 100 ? -7.934 -1.906 41.402 1.00 77.50 100 LYS A O 1
ATOM 810 N N . ILE A 1 101 ? -8.550 -0.850 39.506 1.00 82.81 101 ILE A N 1
ATOM 811 C CA . ILE A 1 101 ? -8.330 -1.999 38.596 1.00 82.81 101 ILE A CA 1
ATOM 812 C C . ILE A 1 101 ? -7.471 -1.633 37.379 1.00 82.81 101 ILE A C 1
ATOM 814 O O . ILE A 1 101 ? -6.657 -2.442 36.934 1.00 82.81 101 ILE A O 1
ATOM 818 N N . LEU A 1 102 ? -7.632 -0.428 36.820 1.00 85.69 102 LEU A N 1
ATOM 819 C CA . LEU A 1 102 ? -6.806 -0.005 35.685 1.00 85.69 102 LEU A CA 1
ATOM 820 C C . LEU A 1 102 ? -5.398 0.367 36.148 1.00 85.69 102 LEU A C 1
ATOM 822 O O . LEU A 1 102 ? -5.226 1.096 37.125 1.00 85.69 102 LEU A O 1
ATOM 826 N N . ASP A 1 103 ? -4.387 -0.070 35.401 1.00 86.00 103 ASP A N 1
ATOM 827 C CA . ASP A 1 103 ? -3.027 0.407 35.605 1.00 86.00 103 ASP A CA 1
ATOM 828 C C . ASP A 1 103 ? -2.906 1.894 35.233 1.00 86.00 103 ASP A C 1
ATOM 830 O O . ASP A 1 103 ? -3.670 2.444 34.431 1.00 86.00 103 ASP A O 1
ATOM 834 N N . SER A 1 104 ? -1.890 2.547 35.797 1.00 85.06 104 SER A N 1
ATOM 835 C CA . SER A 1 104 ? -1.635 3.975 35.595 1.00 85.06 104 SER A CA 1
ATOM 836 C C . SER A 1 104 ? -1.489 4.361 34.115 1.00 85.06 104 SER A C 1
ATOM 838 O O . SER A 1 104 ? -1.868 5.470 33.733 1.00 85.06 104 SER A O 1
ATOM 840 N N . LYS A 1 105 ? -0.991 3.464 33.247 1.00 86.44 105 LYS A N 1
ATOM 841 C CA . LYS A 1 105 ? -0.734 3.794 31.844 1.00 86.44 105 LYS A CA 1
ATOM 842 C C . LYS A 1 105 ? -1.985 3.670 30.976 1.00 86.44 105 LYS A C 1
ATOM 844 O O . LYS A 1 105 ? -2.256 4.597 30.211 1.00 86.44 105 LYS A O 1
ATOM 849 N N . VAL A 1 106 ? -2.780 2.608 31.114 1.00 87.00 106 VAL A N 1
ATOM 850 C CA . VAL A 1 106 ? -4.092 2.500 30.447 1.00 87.00 106 VAL A CA 1
ATOM 851 C C . VAL A 1 106 ? -5.026 3.607 30.937 1.00 87.00 106 VAL A C 1
ATOM 853 O O . VAL A 1 106 ? -5.606 4.319 30.114 1.00 87.00 106 VAL A O 1
ATOM 856 N N . ALA A 1 107 ? -5.090 3.849 32.251 1.00 89.81 107 ALA A N 1
ATOM 857 C CA . ALA A 1 107 ? -5.888 4.929 32.826 1.00 89.81 107 ALA A CA 1
ATOM 858 C C . ALA A 1 107 ? -5.469 6.322 32.314 1.00 89.81 107 ALA A C 1
ATOM 860 O O . ALA A 1 107 ? -6.330 7.131 31.961 1.00 89.81 107 ALA A O 1
ATOM 861 N N . GLN A 1 108 ? -4.163 6.606 32.215 1.00 89.75 108 GLN A N 1
ATOM 862 C CA . GLN A 1 108 ? -3.662 7.863 31.647 1.00 89.75 108 GLN A CA 1
ATOM 863 C C . GLN A 1 108 ? -4.005 7.996 30.156 1.00 89.75 108 GLN A C 1
ATOM 865 O O . GLN A 1 108 ? -4.472 9.055 29.740 1.00 89.75 108 GLN A O 1
ATOM 870 N N . ASN A 1 109 ? -3.790 6.947 29.354 1.00 89.88 109 ASN A N 1
ATOM 871 C CA . ASN A 1 109 ? -4.080 6.969 27.916 1.00 89.88 109 ASN A CA 1
ATOM 872 C C . ASN A 1 109 ? -5.576 7.231 27.658 1.00 89.88 109 ASN A C 1
ATOM 874 O O . ASN A 1 109 ? -5.920 8.101 26.857 1.00 89.88 109 ASN A O 1
ATOM 878 N N . LEU A 1 110 ? -6.458 6.539 28.390 1.00 89.69 110 LEU A N 1
ATOM 879 C CA . LEU A 1 110 ? -7.903 6.768 28.351 1.00 89.69 110 LEU A CA 1
ATOM 880 C C . LEU A 1 110 ? -8.274 8.182 28.809 1.00 89.69 110 LEU A C 1
ATOM 882 O O . LEU A 1 110 ? -9.048 8.845 28.133 1.00 89.69 110 LEU A O 1
ATOM 886 N N . SER A 1 111 ? -7.706 8.681 29.909 1.00 89.19 111 SER A N 1
ATOM 887 C CA . SER A 1 111 ? -7.990 10.036 30.411 1.00 89.19 111 SER A CA 1
ATOM 888 C C . SER A 1 111 ? -7.610 11.134 29.403 1.00 89.19 111 SER A C 1
ATOM 890 O O . SER A 1 111 ? -8.363 12.089 29.209 1.00 89.19 111 SER A O 1
ATOM 892 N N . ILE A 1 112 ? -6.493 10.969 28.681 1.00 89.00 112 ILE A N 1
ATOM 893 C CA . ILE A 1 112 ? -6.091 11.870 27.587 1.00 89.00 112 ILE A CA 1
ATOM 894 C C . ILE A 1 112 ? -7.109 11.822 26.435 1.00 89.00 112 ILE A C 1
ATOM 896 O O . ILE A 1 112 ? -7.542 12.871 25.959 1.00 89.00 112 ILE A O 1
ATOM 900 N N . TYR A 1 113 ? -7.514 10.620 26.011 1.00 87.50 113 TYR A N 1
ATOM 901 C CA . TYR A 1 113 ? -8.467 10.415 24.916 1.00 87.50 113 TYR A CA 1
ATOM 902 C C . TYR A 1 113 ? -9.883 10.928 25.244 1.00 87.50 113 TYR A C 1
ATOM 904 O O . TYR A 1 113 ? -10.504 11.624 24.444 1.00 87.50 113 TYR A O 1
ATOM 912 N N . LEU A 1 114 ? -10.392 10.651 26.446 1.00 86.94 114 LEU A N 1
ATOM 913 C CA . LEU A 1 114 ? -11.707 11.122 26.894 1.00 86.94 114 LEU A CA 1
ATOM 914 C C . LEU A 1 114 ? -11.723 12.647 27.090 1.00 86.94 114 LEU A C 1
ATOM 916 O O . LEU A 1 114 ? -12.706 13.301 26.739 1.00 86.94 114 LEU A O 1
ATOM 920 N N . GLY A 1 115 ? -10.618 13.228 27.572 1.00 84.94 115 GLY A N 1
ATOM 921 C CA . GLY A 1 115 ? -10.473 14.673 27.771 1.00 84.94 115 GLY A CA 1
ATOM 922 C C . GLY A 1 115 ? -10.472 15.504 26.478 1.00 84.94 115 GLY A C 1
ATOM 923 O O . GLY A 1 115 ? -10.882 16.674 26.510 1.00 84.94 115 GLY A O 1
ATOM 924 N N . SER A 1 116 ? -10.052 14.916 25.350 1.00 83.00 116 SER A N 1
ATOM 925 C CA . SER A 1 116 ? -10.189 15.522 24.018 1.00 83.00 116 SER A CA 1
ATOM 926 C C . SER A 1 116 ? -11.547 15.225 23.376 1.00 83.00 116 SER A C 1
ATOM 928 O O . SER A 1 116 ? -12.127 16.131 22.784 1.00 83.00 116 SER A O 1
ATOM 930 N N . PHE A 1 117 ? -12.080 14.007 23.531 1.00 76.44 117 PHE A N 1
ATOM 931 C CA . PHE A 1 117 ? -13.315 13.587 22.861 1.00 76.44 117 PHE A CA 1
ATOM 932 C C . PHE A 1 117 ? -14.598 14.162 23.492 1.00 76.44 117 PHE A C 1
ATOM 934 O O . PHE A 1 117 ? -15.511 14.542 22.770 1.00 76.44 117 PHE A O 1
ATOM 941 N N . ARG A 1 118 ? -14.667 14.284 24.828 1.00 81.38 118 ARG A N 1
ATOM 942 C CA . ARG A 1 118 ? -15.732 14.974 25.606 1.00 81.38 118 ARG A CA 1
ATOM 943 C C . ARG A 1 118 ? -17.191 14.521 25.404 1.00 81.38 118 ARG A C 1
ATOM 945 O O . ARG A 1 118 ? -18.094 15.127 25.979 1.00 81.38 118 ARG A O 1
ATOM 952 N N . VAL A 1 119 ? -17.433 13.450 24.657 1.00 85.19 119 VAL A N 1
ATOM 953 C CA . VAL A 1 119 ? -18.758 12.839 24.478 1.00 85.19 119 VAL A CA 1
ATOM 954 C C . VAL A 1 119 ? -19.168 12.039 25.737 1.00 85.19 119 VAL A C 1
ATOM 956 O O . VAL A 1 119 ? -18.327 11.322 26.289 1.00 85.19 119 VAL A O 1
ATOM 959 N N . PRO A 1 120 ? -20.433 12.107 26.211 1.00 90.81 120 PRO A N 1
ATOM 960 C CA . PRO A 1 120 ? -20.905 11.311 27.351 1.00 90.81 120 PRO A CA 1
ATOM 961 C C . PRO A 1 120 ? -20.766 9.803 27.103 1.00 90.81 120 PRO A C 1
ATOM 963 O O . PRO A 1 120 ? -21.116 9.318 26.036 1.00 90.81 120 PRO A O 1
ATOM 966 N N . TYR A 1 121 ? -20.309 9.012 28.076 1.00 91.75 121 TYR A N 1
ATOM 967 C CA . TYR A 1 121 ? -19.927 7.612 27.802 1.00 91.75 121 TYR A CA 1
ATOM 968 C C . TYR A 1 121 ? -21.095 6.720 27.335 1.00 91.75 121 TYR A C 1
ATOM 970 O O . TYR A 1 121 ? -20.891 5.801 26.543 1.00 91.75 121 TYR A O 1
ATOM 978 N N . GLU A 1 122 ? -22.322 7.012 27.777 1.00 91.75 122 GLU A N 1
ATOM 979 C CA . GLU A 1 122 ? -23.548 6.348 27.303 1.00 91.75 122 GLU A CA 1
ATOM 980 C C . GLU A 1 122 ? -23.884 6.697 25.839 1.00 91.75 122 GLU A C 1
ATOM 982 O O . GLU A 1 122 ? -24.377 5.843 25.108 1.00 91.75 122 GLU A O 1
ATOM 987 N N . GLU A 1 123 ? -23.523 7.896 25.370 1.00 92.25 123 GLU A N 1
ATOM 988 C CA . GLU A 1 123 ? -23.602 8.295 23.956 1.00 92.25 123 GLU A CA 1
ATOM 989 C C . GLU A 1 123 ? -22.626 7.459 23.111 1.00 92.25 123 GLU A C 1
ATOM 991 O O . GLU A 1 123 ? -23.008 6.893 22.091 1.00 92.25 123 GLU A O 1
ATOM 996 N N . ILE A 1 124 ? -21.383 7.285 23.589 1.00 91.44 124 ILE A N 1
ATOM 997 C CA . ILE A 1 124 ? -20.358 6.454 22.925 1.00 91.44 124 ILE A CA 1
ATOM 998 C C . ILE A 1 124 ? -20.833 5.002 22.800 1.00 91.44 124 ILE A C 1
ATOM 1000 O O . ILE A 1 124 ? -20.751 4.395 21.731 1.00 91.44 124 ILE A O 1
ATOM 1004 N N . LYS A 1 125 ? -21.380 4.455 23.889 1.00 93.06 125 LYS A N 1
ATOM 1005 C CA . LYS A 1 125 ? -22.007 3.131 23.924 1.00 93.06 125 LYS A CA 1
ATOM 1006 C C . LYS A 1 125 ? -23.190 3.032 22.959 1.00 93.06 125 LYS A C 1
ATOM 1008 O O . LYS A 1 125 ? -23.303 2.009 22.286 1.00 93.06 125 LYS A O 1
ATOM 1013 N N . ARG A 1 126 ? -24.043 4.059 22.855 1.00 94.56 126 ARG A N 1
ATOM 1014 C CA . ARG A 1 126 ? -25.182 4.054 21.926 1.00 94.56 126 ARG A CA 1
ATOM 1015 C C . ARG A 1 126 ? -24.720 4.059 20.467 1.00 94.56 126 ARG A C 1
ATOM 1017 O O . ARG A 1 126 ? -25.092 3.142 19.743 1.00 94.56 126 ARG A O 1
ATOM 1024 N N . MET A 1 127 ? -23.816 4.966 20.083 1.00 93.06 127 MET A N 1
ATOM 1025 C CA . MET A 1 127 ? -23.229 5.008 18.733 1.00 93.06 127 MET A CA 1
ATOM 1026 C C . MET A 1 127 ? -22.638 3.647 18.319 1.00 93.06 127 MET A C 1
ATOM 1028 O O . MET A 1 127 ? -22.891 3.174 17.216 1.00 93.06 127 MET A O 1
ATOM 1032 N N . ILE A 1 128 ? -21.915 2.964 19.217 1.00 94.12 128 ILE A N 1
ATOM 1033 C CA . ILE A 1 128 ? -21.341 1.621 18.979 1.00 94.12 128 ILE A CA 1
ATOM 1034 C C . ILE A 1 128 ? -22.414 0.520 18.853 1.00 94.12 128 ILE A C 1
ATOM 1036 O O . ILE A 1 128 ? -22.217 -0.474 18.143 1.00 94.12 128 ILE A O 1
ATOM 1040 N N . LEU A 1 129 ? -23.537 0.643 19.563 1.00 94.38 129 LEU A N 1
ATOM 1041 C CA . LEU A 1 129 ? -24.639 -0.320 19.497 1.00 94.38 129 LEU A CA 1
ATOM 1042 C C . LEU A 1 129 ? -25.467 -0.158 18.216 1.00 94.38 129 LEU A C 1
ATOM 1044 O O . LEU A 1 129 ? -25.777 -1.176 17.593 1.00 94.38 129 LEU A O 1
ATOM 1048 N N . GLU A 1 130 ? -25.757 1.088 17.835 1.00 93.94 130 GLU A N 1
ATOM 1049 C CA . GLU A 1 130 ? -26.553 1.492 16.664 1.00 93.94 130 GLU A CA 1
ATOM 1050 C C . GLU A 1 130 ? -25.745 1.484 15.353 1.00 93.94 130 GLU A C 1
ATOM 1052 O O . GLU A 1 130 ? -26.330 1.324 14.287 1.00 93.94 130 GLU A O 1
ATOM 1057 N N . ILE A 1 131 ? -24.409 1.559 15.436 1.00 91.75 131 ILE A N 1
ATOM 1058 C CA . ILE A 1 131 ? -23.478 1.727 14.305 1.00 91.75 131 ILE A CA 1
ATOM 1059 C C . ILE A 1 131 ? -23.742 3.064 13.592 1.00 91.75 131 ILE A C 1
ATOM 1061 O O . ILE A 1 131 ? -24.060 3.124 12.409 1.00 91.75 131 ILE A O 1
ATOM 1065 N N . ASP A 1 132 ? -23.618 4.154 14.351 1.00 88.38 132 ASP A N 1
ATOM 1066 C CA . ASP A 1 132 ? -23.793 5.520 13.849 1.00 88.38 132 ASP A CA 1
ATOM 1067 C C . ASP A 1 132 ? -22.616 5.943 12.950 1.00 88.38 132 ASP A C 1
ATOM 1069 O O . ASP A 1 132 ? -21.588 6.433 13.419 1.00 88.38 132 ASP A O 1
ATOM 1073 N N . GLU A 1 133 ? -22.772 5.748 11.640 1.00 84.12 133 GLU A N 1
ATOM 1074 C CA . GLU A 1 133 ? -21.765 6.082 10.622 1.00 84.12 133 GLU A CA 1
ATOM 1075 C C . GLU A 1 133 ? -21.524 7.594 10.451 1.00 84.12 133 GLU A C 1
ATOM 1077 O O . GLU A 1 133 ? -20.527 7.978 9.843 1.00 84.12 133 GLU A O 1
ATOM 1082 N N . ALA A 1 134 ? -22.393 8.464 10.985 1.00 85.25 134 ALA A N 1
ATOM 1083 C CA . ALA A 1 134 ? -22.207 9.915 10.914 1.00 85.25 134 ALA A CA 1
ATOM 1084 C C . ALA A 1 134 ? -21.256 10.438 12.005 1.00 85.25 134 ALA A C 1
ATOM 1086 O O . ALA A 1 134 ? -20.590 11.456 11.804 1.00 85.25 134 ALA A O 1
ATOM 1087 N N . HIS A 1 135 ? -21.171 9.742 13.145 1.00 85.19 135 HIS A N 1
ATOM 1088 C CA . HIS A 1 135 ? -20.373 10.170 14.300 1.00 85.19 135 HIS A CA 1
ATOM 1089 C C . HIS A 1 135 ? -19.220 9.213 14.663 1.00 85.19 135 HIS A C 1
ATOM 1091 O O . HIS A 1 135 ? -18.239 9.648 15.273 1.00 85.19 135 HIS A O 1
ATOM 1097 N N . LEU A 1 136 ? -19.272 7.934 14.265 1.00 89.19 136 LEU A N 1
ATOM 1098 C CA . LEU A 1 136 ? -18.162 6.986 14.421 1.00 89.19 136 LEU A CA 1
ATOM 1099 C C . LEU A 1 136 ? -17.125 7.146 13.301 1.00 89.19 136 LEU A C 1
ATOM 1101 O O . LEU A 1 136 ? -17.160 6.437 12.298 1.00 89.19 136 LEU A O 1
ATOM 1105 N N . SER A 1 137 ? -16.147 8.032 13.492 1.00 91.06 137 SER A N 1
ATOM 1106 C CA . SER A 1 137 ? -15.003 8.104 12.576 1.00 91.06 137 SER A CA 1
ATOM 1107 C C . SER A 1 137 ? -14.076 6.887 12.714 1.00 91.06 137 SER A C 1
ATOM 1109 O O . SER A 1 137 ? -13.915 6.310 13.792 1.00 91.06 137 SER A O 1
ATOM 1111 N N . GLU A 1 138 ? -13.394 6.520 11.627 1.00 92.25 138 GLU A N 1
ATOM 1112 C CA . GLU A 1 138 ? -12.403 5.435 11.615 1.00 92.25 138 GLU A CA 1
ATOM 1113 C C . GLU A 1 138 ? -11.347 5.614 12.722 1.00 92.25 138 GLU A C 1
ATOM 1115 O O . GLU A 1 138 ? -11.086 4.700 13.507 1.00 92.25 138 GLU A O 1
ATOM 1120 N N . SER A 1 139 ? -10.791 6.823 12.844 1.00 91.38 139 SER A N 1
ATOM 1121 C CA . SER A 1 139 ? -9.774 7.156 13.843 1.00 91.38 139 SER A CA 1
ATOM 1122 C C . SER A 1 139 ? -10.312 7.126 15.278 1.00 91.38 139 SER A C 1
ATOM 1124 O O . SER A 1 139 ? -9.571 6.769 16.197 1.00 91.38 139 SER A O 1
ATOM 1126 N N . MET A 1 140 ? -11.596 7.426 15.502 1.00 89.81 140 MET A N 1
ATOM 1127 C CA . MET A 1 140 ? -12.253 7.208 16.795 1.00 89.81 140 MET A CA 1
ATOM 1128 C C . MET A 1 140 ? -12.302 5.710 17.123 1.00 89.81 140 MET A C 1
ATOM 1130 O O . MET A 1 140 ? -11.873 5.305 18.204 1.00 89.81 140 MET A O 1
ATOM 1134 N N . VAL A 1 141 ? -12.761 4.870 16.190 1.00 93.12 141 VAL A N 1
ATOM 1135 C CA . VAL A 1 141 ? -12.879 3.416 16.402 1.00 93.12 141 VAL A CA 1
ATOM 1136 C C . VAL A 1 141 ? -11.502 2.761 16.594 1.00 93.12 141 VAL A C 1
ATOM 1138 O O . VAL A 1 141 ? -11.340 1.942 17.498 1.00 93.12 141 VAL A O 1
ATOM 1141 N N . GLN A 1 142 ? -10.480 3.176 15.840 1.00 94.19 142 GLN A N 1
ATOM 1142 C CA . GLN A 1 142 ? -9.091 2.742 16.043 1.00 94.19 142 GLN A CA 1
ATOM 1143 C C . GLN A 1 142 ? -8.557 3.109 17.433 1.00 94.19 142 GLN A C 1
ATOM 1145 O O . GLN A 1 142 ? -7.983 2.257 18.113 1.00 94.19 142 GLN A O 1
ATOM 1150 N N . ASN A 1 143 ? -8.749 4.355 17.884 1.00 91.12 143 ASN A N 1
ATOM 1151 C CA . ASN A 1 143 ? -8.293 4.779 19.210 1.00 91.12 143 ASN A CA 1
ATOM 1152 C C . ASN A 1 143 ? -9.061 4.071 20.335 1.00 91.12 143 ASN A C 1
ATOM 1154 O O . ASN A 1 143 ? -8.448 3.704 21.337 1.00 91.12 143 ASN A O 1
ATOM 1158 N N . LEU A 1 144 ? -10.358 3.796 20.151 1.00 91.12 144 LEU A N 1
ATOM 1159 C CA . LEU A 1 144 ? -11.132 2.953 21.064 1.00 91.12 144 LEU A CA 1
ATOM 1160 C C . LEU A 1 144 ? -10.537 1.543 21.163 1.00 91.12 144 LEU A C 1
ATOM 1162 O O . LEU A 1 144 ? -10.260 1.103 22.271 1.00 91.12 144 LEU A O 1
ATOM 1166 N N . ILE A 1 145 ? -10.269 0.860 20.043 1.00 92.12 145 ILE A N 1
ATOM 1167 C CA . ILE A 1 145 ? -9.649 -0.483 20.041 1.00 92.12 145 ILE A CA 1
ATOM 1168 C C . ILE A 1 145 ? -8.271 -0.464 20.724 1.00 92.12 145 ILE A C 1
ATOM 1170 O O . ILE A 1 145 ? -7.960 -1.351 21.514 1.00 92.12 145 ILE A O 1
ATOM 1174 N N . LYS A 1 146 ? -7.458 0.558 20.438 1.00 91.31 146 LYS A N 1
ATOM 1175 C CA . LYS A 1 146 ? -6.076 0.719 20.922 1.00 91.31 146 LYS A CA 1
ATOM 1176 C C . LYS A 1 146 ? -5.961 1.064 22.412 1.00 91.31 146 LYS A C 1
ATOM 1178 O O . LYS A 1 146 ? -4.911 0.827 23.010 1.00 91.31 146 LYS A O 1
ATOM 1183 N N . HIS A 1 147 ? -6.988 1.678 22.996 1.00 88.38 147 HIS A N 1
ATOM 1184 C CA . HIS A 1 147 ? -6.967 2.165 24.380 1.00 88.38 147 HIS A CA 1
ATOM 1185 C C . HIS A 1 147 ? -7.985 1.480 25.299 1.00 88.38 147 HIS A C 1
ATOM 1187 O O . HIS A 1 147 ? -8.027 1.796 26.487 1.00 88.38 147 HIS A O 1
ATOM 1193 N N . LEU A 1 148 ? -8.770 0.529 24.786 1.00 88.69 148 LEU A N 1
ATOM 1194 C CA . LEU A 1 148 ? -9.663 -0.286 25.600 1.00 88.69 148 LEU A CA 1
ATOM 1195 C C . LEU A 1 148 ? -8.865 -1.134 26.615 1.00 88.69 148 LEU A C 1
ATOM 1197 O O . LEU A 1 148 ? -7.856 -1.727 26.230 1.00 88.69 148 LEU A O 1
ATOM 1201 N N . PRO A 1 149 ? -9.324 -1.255 27.875 1.00 88.44 149 PRO A N 1
ATOM 1202 C CA . PRO A 1 149 ? -8.816 -2.259 28.808 1.00 88.44 149 PRO A CA 1
ATOM 1203 C C . PRO A 1 149 ? -9.015 -3.688 28.283 1.00 88.44 149 PRO A C 1
ATOM 1205 O O . PRO A 1 149 ? -9.827 -3.935 27.383 1.00 88.44 149 PRO A O 1
ATOM 1208 N N . GLU A 1 150 ? -8.306 -4.648 28.876 1.00 87.62 150 GLU A N 1
ATOM 1209 C CA . GLU A 1 150 ? -8.509 -6.057 28.539 1.00 87.62 150 GLU A CA 1
ATOM 1210 C C . GLU A 1 150 ? -9.864 -6.589 29.016 1.00 87.62 150 GLU A C 1
ATOM 1212 O O . GLU A 1 150 ? -10.451 -6.074 29.967 1.00 87.62 150 GLU A O 1
ATOM 1217 N N . GLU A 1 151 ? -10.372 -7.634 28.356 1.00 85.88 151 GLU A N 1
ATOM 1218 C CA . GLU A 1 151 ? -11.728 -8.158 28.607 1.00 85.88 151 GLU A CA 1
ATOM 1219 C C . GLU A 1 151 ? -11.891 -8.606 30.073 1.00 85.88 151 GLU A C 1
ATOM 1221 O O . GLU A 1 151 ? -12.870 -8.245 30.722 1.00 85.88 151 GLU A O 1
ATOM 1226 N N . ASN A 1 152 ? -10.848 -9.208 30.657 1.00 87.12 152 ASN A N 1
ATOM 1227 C CA . ASN A 1 152 ? -10.770 -9.526 32.088 1.00 87.12 152 ASN A CA 1
ATOM 1228 C C . ASN A 1 152 ? -10.907 -8.281 32.995 1.00 87.12 152 ASN A C 1
ATOM 1230 O O . ASN A 1 152 ? -11.616 -8.323 33.999 1.00 87.12 152 ASN A O 1
ATOM 1234 N N . GLN A 1 153 ? -10.255 -7.161 32.647 1.00 87.38 153 GLN A N 1
ATOM 1235 C CA . GLN A 1 153 ? -10.341 -5.909 33.415 1.00 87.38 153 GLN A CA 1
ATOM 1236 C C . GLN A 1 153 ? -11.728 -5.268 33.279 1.00 87.38 153 GLN A C 1
ATOM 1238 O O . GLN A 1 153 ? -12.248 -4.723 34.252 1.00 87.38 153 GLN A O 1
ATOM 1243 N N . LEU A 1 154 ? -12.344 -5.342 32.093 1.00 87.94 154 LEU A N 1
ATOM 1244 C CA . LEU A 1 154 ? -13.719 -4.891 31.867 1.00 87.94 154 LEU A CA 1
ATOM 1245 C C . LEU A 1 154 ? -14.715 -5.712 32.699 1.00 87.94 154 LEU A C 1
ATOM 1247 O O . LEU A 1 154 ? -15.601 -5.126 33.320 1.00 87.94 154 LEU A O 1
ATOM 1251 N N . ASP A 1 155 ? -14.539 -7.032 32.770 1.00 86.88 155 ASP A N 1
ATOM 1252 C CA . ASP A 1 155 ? -15.359 -7.929 33.590 1.00 86.88 155 ASP A CA 1
ATOM 1253 C C . ASP A 1 155 ? -15.173 -7.686 35.093 1.00 86.88 155 ASP A C 1
ATOM 1255 O O . ASP A 1 155 ? -16.150 -7.716 35.846 1.00 86.88 155 ASP A O 1
ATOM 1259 N N . GLU A 1 156 ? -13.954 -7.406 35.557 1.00 88.44 156 GLU A N 1
ATOM 1260 C CA . GLU A 1 156 ? -13.700 -6.993 36.942 1.00 88.44 156 GLU A CA 1
ATOM 1261 C C . GLU A 1 156 ? -14.346 -5.644 37.268 1.00 88.44 156 GLU A C 1
ATOM 1263 O O . GLU A 1 156 ? -15.121 -5.557 38.221 1.00 88.44 156 GLU A O 1
ATOM 1268 N N . LEU A 1 157 ? -14.134 -4.622 36.435 1.00 87.44 157 LEU A N 1
ATOM 1269 C CA . LEU A 1 157 ? -14.776 -3.312 36.577 1.00 87.44 157 LEU A CA 1
ATOM 1270 C C . LEU A 1 157 ? -16.304 -3.418 36.540 1.00 87.44 157 LEU A C 1
ATOM 1272 O O . LEU A 1 157 ? -16.988 -2.720 37.290 1.00 87.44 157 LEU A O 1
ATOM 1276 N N . SER A 1 158 ? -16.857 -4.348 35.755 1.00 86.38 158 SER A N 1
ATOM 1277 C CA . SER A 1 158 ? -18.303 -4.580 35.686 1.00 86.38 158 SER A CA 1
ATOM 1278 C C . SER A 1 158 ? -18.934 -4.963 37.036 1.00 86.38 158 SER A C 1
ATOM 1280 O O . SER A 1 158 ? -20.125 -4.714 37.242 1.00 86.38 158 SER A O 1
ATOM 1282 N N . LYS A 1 159 ? -18.145 -5.511 37.972 1.00 88.06 159 LYS A N 1
ATOM 1283 C CA . LYS A 1 159 ? -18.581 -5.888 39.327 1.00 88.06 159 LYS A CA 1
ATOM 1284 C C . LYS A 1 159 ? -18.666 -4.672 40.261 1.00 88.06 159 LYS A C 1
ATOM 1286 O O . LYS A 1 159 ? -19.448 -4.688 41.205 1.00 88.06 159 LYS A O 1
ATOM 1291 N N . LEU A 1 160 ? -17.935 -3.589 39.972 1.00 85.88 160 LEU A N 1
ATOM 1292 C CA . LEU A 1 160 ? -17.872 -2.364 40.787 1.00 85.88 160 LEU A CA 1
ATOM 1293 C C . LEU A 1 160 ? -18.927 -1.306 40.390 1.00 85.88 160 LEU A C 1
ATOM 1295 O O . LEU A 1 160 ? -18.825 -0.139 40.772 1.00 85.88 160 LEU A O 1
ATOM 1299 N N . LYS A 1 161 ? -19.980 -1.692 39.653 1.00 82.38 161 LYS A N 1
ATOM 1300 C CA . LYS A 1 161 ? -21.069 -0.790 39.211 1.00 82.38 161 LYS A CA 1
ATOM 1301 C C . LYS A 1 161 ? -21.740 -0.013 40.354 1.00 82.38 161 LYS A C 1
ATOM 1303 O O . LYS A 1 161 ? -22.159 1.123 40.144 1.00 82.38 161 LYS A O 1
ATOM 1308 N N . SER A 1 162 ? -21.798 -0.580 41.559 1.00 81.69 162 SER A N 1
ATOM 1309 C CA . SER A 1 162 ? -22.301 0.083 42.774 1.00 81.69 162 SER A CA 1
ATOM 1310 C C . SER A 1 162 ? -21.470 1.303 43.201 1.00 81.69 162 SER A C 1
ATOM 1312 O O . SER A 1 162 ? -22.011 2.239 43.785 1.00 81.69 162 SER A O 1
ATOM 1314 N N . GLU A 1 163 ? -20.176 1.333 42.879 1.00 84.69 163 GLU A N 1
ATOM 1315 C CA . GLU A 1 163 ? -19.236 2.389 43.270 1.00 84.69 163 GLU A CA 1
ATOM 1316 C C . GLU A 1 163 ? -18.981 3.440 42.179 1.00 84.69 163 GLU A C 1
ATOM 1318 O O . GLU A 1 163 ? -18.121 4.302 42.353 1.00 84.69 163 GLU A O 1
ATOM 1323 N N . TYR A 1 164 ? -19.727 3.418 41.067 1.00 85.00 164 TYR A N 1
ATOM 1324 C CA . TYR A 1 164 ? -19.497 4.254 39.876 1.00 85.00 164 TYR A CA 1
ATOM 1325 C C . TYR A 1 164 ? -19.128 5.723 40.177 1.00 85.00 164 TYR A C 1
ATOM 1327 O O . TYR A 1 164 ? -18.165 6.257 39.630 1.00 85.00 164 TYR A O 1
ATOM 1335 N N . LYS A 1 165 ? -19.848 6.379 41.100 1.00 83.69 165 LYS A N 1
ATOM 1336 C CA . LYS A 1 165 ? -19.612 7.790 41.470 1.00 83.69 165 LYS A CA 1
ATOM 1337 C C . LYS A 1 165 ? -18.276 8.033 42.188 1.00 83.69 165 LYS A C 1
ATOM 1339 O O . LYS A 1 165 ? -17.771 9.157 42.143 1.00 83.69 165 LYS A O 1
ATOM 1344 N N . ASN A 1 166 ? -17.683 7.013 42.804 1.00 83.81 166 ASN A N 1
ATOM 1345 C CA . ASN A 1 166 ? -16.414 7.086 43.535 1.00 83.81 166 ASN A CA 1
ATOM 1346 C C . ASN A 1 166 ? -15.199 6.807 42.634 1.00 83.81 166 ASN A C 1
ATOM 1348 O O . ASN A 1 166 ? -14.135 7.372 42.875 1.00 83.81 166 ASN A O 1
ATOM 1352 N N . LEU A 1 167 ? -15.368 6.016 41.570 1.00 85.50 167 LEU A N 1
ATOM 1353 C CA . LEU A 1 167 ? -14.301 5.587 40.652 1.00 85.50 167 LEU A CA 1
ATOM 1354 C C . LEU A 1 167 ? -13.749 6.706 39.763 1.00 85.50 167 LEU A C 1
ATOM 1356 O O . LEU A 1 167 ? -14.408 7.731 39.541 1.00 85.50 167 LEU A O 1
ATOM 1360 N N . SER A 1 168 ? -12.534 6.513 39.244 1.00 88.25 168 SER A N 1
ATOM 1361 C CA . SER A 1 168 ? -11.870 7.466 38.347 1.00 88.25 168 SER A CA 1
ATOM 1362 C C . SER A 1 168 ? -12.619 7.658 37.014 1.00 88.25 168 SER A C 1
ATOM 1364 O O . SER A 1 168 ? -13.543 6.920 36.674 1.00 88.25 168 SER A O 1
ATOM 1366 N N . GLU A 1 169 ? -12.245 8.691 36.256 1.00 89.31 169 GLU A N 1
ATOM 1367 C CA . GLU A 1 169 ? -12.826 8.996 34.939 1.00 89.31 169 GLU A CA 1
ATOM 1368 C C . GLU A 1 169 ? -12.681 7.842 33.910 1.00 89.31 169 GLU A C 1
ATOM 1370 O O . GLU A 1 169 ? -13.701 7.428 33.351 1.00 89.31 169 GLU A O 1
ATOM 1375 N N . PRO A 1 170 ? -11.489 7.237 33.696 1.00 90.00 170 PRO A N 1
ATOM 1376 C CA . PRO A 1 170 ? -11.346 6.108 32.769 1.00 90.00 170 PRO A CA 1
ATOM 1377 C C . PRO A 1 170 ? -12.036 4.821 33.254 1.00 90.00 170 PRO A C 1
ATOM 1379 O O . PRO A 1 170 ? -12.502 4.037 32.430 1.00 90.00 170 PRO A O 1
ATOM 1382 N N . GLU A 1 171 ? -12.160 4.604 34.568 1.00 90.56 171 GLU A N 1
ATOM 1383 C CA . GLU A 1 171 ? -12.872 3.442 35.123 1.00 90.56 171 GLU A CA 1
ATOM 1384 C C . GLU A 1 171 ? -14.394 3.568 34.972 1.00 90.56 171 GLU A C 1
ATOM 1386 O O . GLU A 1 171 ? -15.058 2.588 34.640 1.00 90.56 171 GLU A O 1
ATOM 1391 N N . GLN A 1 172 ? -14.957 4.772 35.132 1.00 91.25 172 GLN A N 1
ATOM 1392 C CA . GLN A 1 172 ? -16.366 5.043 34.817 1.00 91.25 172 GLN A CA 1
ATOM 1393 C C . GLN A 1 172 ? -16.679 4.741 33.343 1.00 91.25 172 GLN A C 1
ATOM 1395 O O . GLN A 1 172 ? -17.640 4.030 33.044 1.00 91.25 172 GLN A O 1
ATOM 1400 N N . PHE A 1 173 ? -15.833 5.212 32.422 1.00 92.44 173 PHE A N 1
ATOM 1401 C CA . PHE A 1 173 ? -15.939 4.890 30.996 1.00 92.44 173 PHE A CA 1
ATOM 1402 C C . PHE A 1 173 ? -15.862 3.376 30.733 1.00 92.44 173 PHE A C 1
ATOM 1404 O O . PHE A 1 173 ? -16.715 2.826 30.034 1.00 92.44 173 PHE A O 1
ATOM 1411 N N . ALA A 1 174 ? -14.894 2.683 31.340 1.00 92.00 174 ALA A N 1
ATOM 1412 C CA . ALA A 1 174 ? -14.736 1.236 31.212 1.00 92.00 174 ALA A CA 1
ATOM 1413 C C . ALA A 1 174 ? -15.953 0.453 31.751 1.00 92.00 174 ALA A C 1
ATOM 1415 O O . ALA A 1 174 ? -16.380 -0.520 31.129 1.00 92.00 174 ALA A O 1
ATOM 1416 N N . ILE A 1 175 ? -16.582 0.910 32.841 1.00 91.56 175 ILE A N 1
ATOM 1417 C CA . ILE A 1 175 ? -17.828 0.323 33.356 1.00 91.56 175 ILE A CA 1
ATOM 1418 C C . ILE A 1 175 ? -18.985 0.492 32.372 1.00 91.56 175 ILE A C 1
ATOM 1420 O O . ILE A 1 175 ? -19.728 -0.469 32.162 1.00 91.56 175 ILE A O 1
ATOM 1424 N N . VAL A 1 176 ? -19.137 1.660 31.741 1.00 92.44 176 VAL A N 1
ATOM 1425 C CA . VAL A 1 176 ? -20.164 1.862 30.704 1.00 92.44 176 VAL A CA 1
ATOM 1426 C C . VAL A 1 176 ? -19.906 0.931 29.514 1.00 92.44 176 VAL A C 1
ATOM 1428 O O . VAL A 1 176 ? -20.820 0.219 29.089 1.00 92.44 176 VAL A O 1
ATOM 1431 N N . MET A 1 177 ? -18.653 0.847 29.060 1.00 92.12 177 MET A N 1
ATOM 1432 C CA . MET A 1 177 ? -18.218 -0.018 27.959 1.00 92.12 177 MET A CA 1
ATOM 1433 C C . MET A 1 177 ? -18.383 -1.519 28.234 1.00 92.12 177 MET A C 1
ATOM 1435 O O . MET A 1 177 ? -18.797 -2.246 27.334 1.00 92.12 177 MET A O 1
ATOM 1439 N N . SER A 1 178 ? -18.167 -1.993 29.468 1.00 91.69 178 SER A N 1
ATOM 1440 C CA . SER A 1 178 ? -18.347 -3.412 29.844 1.00 91.69 178 SER A CA 1
ATOM 1441 C C . SER A 1 178 ? -19.786 -3.935 29.668 1.00 91.69 178 SER A C 1
ATOM 1443 O O . SER A 1 178 ? -20.022 -5.139 29.672 1.00 91.69 178 SER A O 1
ATOM 1445 N N . ASN A 1 179 ? -20.774 -3.052 29.466 1.00 90.56 179 ASN A N 1
ATOM 1446 C CA . ASN A 1 179 ? -22.143 -3.459 29.125 1.00 90.56 179 ASN A CA 1
ATOM 1447 C C . ASN A 1 179 ? -22.316 -3.822 27.633 1.00 90.56 179 ASN A C 1
ATOM 1449 O O . ASN A 1 179 ? -23.356 -4.365 27.255 1.00 90.56 179 ASN A O 1
ATOM 1453 N N . VAL A 1 180 ? -21.339 -3.519 26.769 1.00 91.50 180 VAL A N 1
ATOM 1454 C CA . VAL A 1 180 ? -21.400 -3.813 25.330 1.00 91.50 180 VAL A CA 1
ATOM 1455 C C . VAL A 1 180 ? -20.907 -5.235 25.065 1.00 91.50 180 VAL A C 1
ATOM 1457 O O . VAL A 1 180 ? -19.709 -5.511 25.026 1.00 91.50 180 VAL A O 1
ATOM 1460 N N . LYS A 1 181 ? -21.846 -6.156 24.827 1.00 91.50 181 LYS A N 1
ATOM 1461 C CA . LYS A 1 181 ? -21.534 -7.556 24.496 1.00 91.50 181 LYS A CA 1
ATOM 1462 C C . LYS A 1 181 ? -20.603 -7.646 23.276 1.00 91.50 181 LYS A C 1
ATOM 1464 O O . LYS A 1 181 ? -20.921 -7.104 22.214 1.00 91.50 181 LYS A O 1
ATOM 1469 N N . ARG A 1 182 ? -19.496 -8.389 23.425 1.00 91.38 182 ARG A N 1
ATOM 1470 C CA . ARG A 1 182 ? -18.444 -8.606 22.408 1.00 91.38 182 ARG A CA 1
ATOM 1471 C C . ARG A 1 182 ? -17.811 -7.306 21.879 1.00 91.38 182 ARG A C 1
ATOM 1473 O O . ARG A 1 182 ? -17.557 -7.193 20.678 1.00 91.38 182 ARG A O 1
ATOM 1480 N N . LEU A 1 183 ? -17.559 -6.329 22.756 1.00 92.94 183 LEU A N 1
ATOM 1481 C CA . LEU A 1 183 ? -17.078 -4.988 22.392 1.00 92.94 183 LEU A CA 1
ATOM 1482 C C . LEU A 1 183 ? -15.871 -4.995 21.435 1.00 92.94 183 LEU A C 1
ATOM 1484 O O . LEU A 1 183 ? -15.937 -4.344 20.394 1.00 92.94 183 LEU A O 1
ATOM 1488 N N . LYS A 1 184 ? -14.813 -5.775 21.713 1.00 91.69 184 LYS A N 1
ATOM 1489 C CA . LYS A 1 184 ? -13.632 -5.865 20.827 1.00 91.69 184 LYS A CA 1
ATOM 1490 C C . LYS A 1 184 ? -13.989 -6.370 19.417 1.00 91.69 184 LYS A C 1
ATOM 1492 O O . LYS A 1 184 ? -13.604 -5.742 18.428 1.00 91.69 184 LYS A O 1
ATOM 1497 N N . SER A 1 185 ? -14.778 -7.448 19.299 1.00 94.31 185 SER A N 1
ATOM 1498 C CA . SER A 1 185 ? -15.250 -7.951 17.992 1.00 94.31 185 SER A CA 1
ATOM 1499 C C . SER A 1 185 ? -16.123 -6.929 17.257 1.00 94.31 185 SER A C 1
ATOM 1501 O O . SER A 1 185 ? -15.997 -6.775 16.047 1.00 94.31 185 SER A O 1
ATOM 1503 N N . ARG A 1 186 ? -17.006 -6.233 17.985 1.00 95.19 186 ARG A N 1
ATOM 1504 C CA . ARG A 1 186 ? -17.918 -5.224 17.433 1.00 95.19 186 ARG A CA 1
ATOM 1505 C C . ARG A 1 186 ? -17.153 -4.024 16.880 1.00 95.19 186 ARG A C 1
ATOM 1507 O O . ARG A 1 186 ? -17.380 -3.662 15.734 1.00 95.19 186 ARG A O 1
ATOM 1514 N N . LEU A 1 187 ? -16.219 -3.460 17.646 1.00 94.88 187 LEU A N 1
ATOM 1515 C CA . LEU A 1 187 ? -15.369 -2.360 17.180 1.00 94.88 187 LEU A CA 1
ATOM 1516 C C . LEU A 1 187 ? -14.546 -2.766 15.949 1.00 94.88 187 LEU A C 1
ATOM 1518 O O . LEU A 1 187 ? -14.467 -1.998 14.998 1.00 94.88 187 LEU A O 1
ATOM 1522 N N . SER A 1 188 ? -14.006 -3.989 15.923 1.00 95.62 188 SER A N 1
ATOM 1523 C CA . SER A 1 188 ? -13.259 -4.502 14.762 1.00 95.62 188 SER A CA 1
ATOM 1524 C C . SER A 1 188 ? -14.135 -4.623 13.506 1.00 95.62 188 SER A C 1
ATOM 1526 O O . SER A 1 188 ? -13.694 -4.278 12.414 1.00 95.62 188 SER A O 1
ATOM 1528 N N . ALA A 1 189 ? -15.390 -5.066 13.650 1.00 95.75 189 ALA A N 1
ATOM 1529 C CA . ALA A 1 189 ? -16.342 -5.156 12.540 1.00 95.75 189 ALA A CA 1
ATOM 1530 C C . ALA A 1 189 ? -16.813 -3.775 12.041 1.00 95.75 189 ALA A C 1
ATOM 1532 O O . ALA A 1 189 ? -16.964 -3.582 10.836 1.00 95.75 189 ALA A O 1
ATOM 1533 N N . ILE A 1 190 ? -17.001 -2.809 12.949 1.00 95.44 190 ILE A N 1
ATOM 1534 C CA . ILE A 1 190 ? -17.298 -1.411 12.597 1.00 95.44 190 ILE A CA 1
ATOM 1535 C C . ILE A 1 190 ? -16.110 -0.798 11.844 1.00 95.44 190 ILE A C 1
ATOM 1537 O O . ILE A 1 190 ? -16.307 -0.232 10.775 1.00 95.44 190 ILE A O 1
ATOM 1541 N N . LEU A 1 191 ? -14.881 -0.964 12.350 1.00 95.56 191 LEU A N 1
ATOM 1542 C CA . LEU A 1 191 ? -13.671 -0.470 11.689 1.00 95.56 191 LEU A CA 1
ATOM 1543 C C . LEU A 1 191 ? -13.524 -1.049 10.276 1.00 95.56 191 LEU A C 1
ATOM 1545 O O . LEU A 1 191 ? -13.303 -0.298 9.333 1.00 95.56 191 LEU A O 1
ATOM 1549 N N . PHE A 1 192 ? -13.718 -2.363 10.123 1.00 96.00 192 PHE A N 1
ATOM 1550 C CA . PHE A 1 192 ? -13.710 -3.014 8.815 1.00 96.00 192 PHE A CA 1
ATOM 1551 C C . PHE A 1 192 ? -14.755 -2.413 7.864 1.00 96.00 192 PHE A C 1
ATOM 1553 O O . PHE A 1 192 ? -14.418 -2.105 6.727 1.00 96.00 192 PHE A O 1
ATOM 1560 N N . LYS A 1 193 ? -15.997 -2.186 8.321 1.00 94.88 193 LYS A N 1
ATOM 1561 C CA . LYS A 1 193 ? -17.049 -1.556 7.504 1.00 94.88 193 LYS A CA 1
ATOM 1562 C C . LYS A 1 193 ? -16.695 -0.122 7.089 1.00 94.88 193 LYS A C 1
ATOM 1564 O O . LYS A 1 193 ? -16.924 0.221 5.935 1.00 94.88 193 LYS A O 1
ATOM 1569 N N . LEU A 1 194 ? -16.125 0.684 7.987 1.00 93.75 194 LEU A N 1
ATOM 1570 C CA . LEU A 1 194 ? -15.695 2.055 7.678 1.00 93.75 194 LEU A CA 1
ATOM 1571 C C . LEU A 1 194 ? -14.550 2.082 6.648 1.00 93.75 194 LEU A C 1
ATOM 1573 O O . LEU A 1 194 ? -14.558 2.912 5.748 1.00 93.75 194 LEU A O 1
ATOM 1577 N N . GLN A 1 195 ? -13.599 1.148 6.744 1.00 94.94 195 GLN A N 1
ATOM 1578 C CA . GLN A 1 195 ? -12.458 1.046 5.823 1.00 94.94 195 GLN A CA 1
ATOM 1579 C C . GLN A 1 195 ? -12.772 0.301 4.509 1.00 94.94 195 GLN A C 1
ATOM 1581 O O . GLN A 1 195 ? -11.954 0.323 3.588 1.00 94.94 195 GLN A O 1
ATOM 1586 N N . PHE A 1 196 ? -13.915 -0.391 4.410 1.00 95.62 196 PHE A N 1
ATOM 1587 C CA . PHE A 1 196 ? -14.192 -1.342 3.326 1.00 95.62 196 PHE A CA 1
ATOM 1588 C C . PHE A 1 196 ? -14.154 -0.693 1.939 1.00 95.62 196 PHE A C 1
ATOM 1590 O O . PHE A 1 196 ? -13.471 -1.193 1.047 1.00 95.62 196 PHE A O 1
ATOM 1597 N N . GLU A 1 197 ? -14.837 0.440 1.765 1.00 95.25 197 GLU A N 1
ATOM 1598 C CA . GLU A 1 197 ? -14.885 1.132 0.474 1.00 95.25 197 GLU A CA 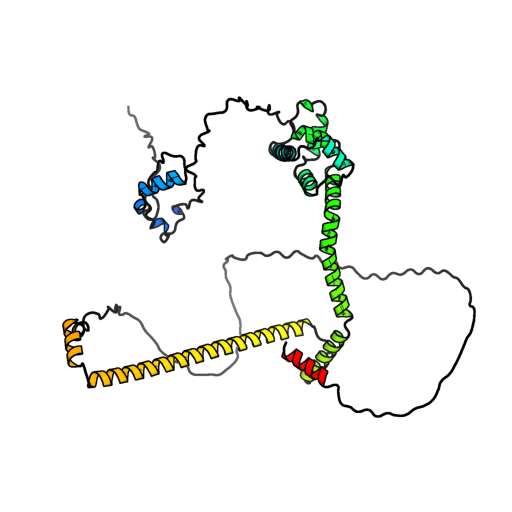1
ATOM 1599 C C . GLU A 1 197 ? -13.511 1.673 0.056 1.00 95.25 197 GLU A C 1
ATOM 1601 O O . GLU A 1 197 ? -13.171 1.611 -1.122 1.00 95.25 197 GLU A O 1
ATOM 1606 N N . GLU A 1 198 ? -12.672 2.142 0.984 1.00 95.31 198 GLU A N 1
ATOM 1607 C CA . GLU A 1 198 ? -11.310 2.580 0.648 1.00 95.31 198 GLU A CA 1
ATOM 1608 C C . GLU A 1 198 ? -10.427 1.396 0.222 1.00 95.31 198 GLU A C 1
ATOM 1610 O O . GLU A 1 198 ? -9.725 1.469 -0.790 1.00 95.31 198 GLU A O 1
ATOM 1615 N N . GLN A 1 199 ? -10.513 0.263 0.928 1.00 96.12 199 GLN A N 1
ATOM 1616 C CA . GLN A 1 199 ? -9.783 -0.960 0.571 1.00 96.12 199 GLN A CA 1
ATOM 1617 C C . GLN A 1 199 ? -10.246 -1.532 -0.780 1.00 96.12 199 GLN A C 1
ATOM 1619 O O . GLN A 1 199 ? -9.421 -1.936 -1.599 1.00 96.12 199 GLN A O 1
ATOM 1624 N N . VAL A 1 200 ? -11.551 -1.516 -1.068 1.00 97.31 200 VAL A N 1
ATOM 1625 C CA . VAL A 1 200 ? -12.079 -1.935 -2.375 1.00 97.31 200 VAL A CA 1
ATOM 1626 C C . VAL A 1 200 ? -11.627 -0.982 -3.480 1.00 97.31 200 VAL A C 1
ATOM 1628 O O . VAL A 1 200 ? -11.128 -1.444 -4.505 1.00 97.31 200 VAL A O 1
ATOM 1631 N N . ASN A 1 201 ? -11.759 0.333 -3.295 1.00 97.06 201 ASN A N 1
ATOM 1632 C CA . ASN A 1 201 ? -11.444 1.310 -4.341 1.00 97.06 201 ASN A CA 1
ATOM 1633 C C . ASN A 1 201 ? -9.934 1.505 -4.574 1.00 97.06 201 ASN A C 1
ATOM 1635 O O . ASN A 1 201 ? -9.558 1.954 -5.655 1.00 97.06 201 ASN A O 1
ATOM 1639 N N . SER A 1 202 ? -9.071 1.108 -3.632 1.00 96.88 202 SER A N 1
ATOM 1640 C CA . SER A 1 202 ? -7.615 1.036 -3.838 1.00 96.88 202 SER A CA 1
ATOM 1641 C C . SER A 1 202 ? -7.163 -0.257 -4.533 1.00 96.88 202 SER A C 1
ATOM 1643 O O . SER A 1 202 ? -6.337 -0.191 -5.436 1.00 96.88 202 SER A O 1
ATOM 1645 N N . ILE A 1 203 ? -7.731 -1.423 -4.195 1.00 97.50 203 ILE A N 1
ATOM 1646 C CA . ILE A 1 203 ? -7.313 -2.723 -4.767 1.00 97.50 203 ILE A CA 1
ATOM 1647 C C . ILE A 1 203 ? -7.937 -2.993 -6.152 1.00 97.50 203 ILE A C 1
ATOM 1649 O O . ILE A 1 203 ? -7.309 -3.580 -7.036 1.00 97.50 203 ILE A O 1
ATOM 1653 N N . LYS A 1 204 ? -9.188 -2.571 -6.369 1.00 97.56 204 LYS A N 1
ATOM 1654 C CA . LYS A 1 204 ? -9.931 -2.774 -7.624 1.00 97.56 204 LYS A CA 1
ATOM 1655 C C . LYS A 1 204 ? -9.234 -2.240 -8.892 1.00 97.56 204 LYS A C 1
ATOM 1657 O O . LYS A 1 204 ? -9.234 -2.990 -9.872 1.00 97.56 204 LYS A O 1
ATOM 1662 N N . PRO A 1 205 ? -8.667 -1.013 -8.945 1.00 97.94 205 PRO A N 1
ATOM 1663 C CA . PRO A 1 205 ? -8.015 -0.515 -10.158 1.00 97.94 205 PRO A CA 1
ATOM 1664 C C . PRO A 1 205 ? -6.809 -1.365 -10.572 1.00 97.94 205 PRO A C 1
ATOM 1666 O O . PRO A 1 205 ? -6.669 -1.633 -11.762 1.00 97.94 205 PRO A O 1
ATOM 1669 N N . ASP A 1 206 ? -6.008 -1.868 -9.629 1.00 97.81 206 ASP A N 1
ATOM 1670 C CA . ASP A 1 206 ? -4.854 -2.726 -9.933 1.00 97.81 206 ASP A CA 1
ATOM 1671 C C . ASP A 1 206 ? -5.291 -4.062 -10.554 1.00 97.81 206 ASP A C 1
ATOM 1673 O O . ASP A 1 206 ? -4.758 -4.484 -11.583 1.00 97.81 206 ASP A O 1
ATOM 1677 N N . ILE A 1 207 ? -6.324 -4.700 -9.985 1.00 97.88 207 ILE A N 1
ATOM 1678 C CA . ILE A 1 207 ? -6.910 -5.931 -10.543 1.00 97.88 207 ILE A CA 1
ATOM 1679 C C . ILE A 1 207 ? -7.458 -5.674 -11.954 1.00 97.88 207 ILE A C 1
ATOM 1681 O O . ILE A 1 207 ? -7.237 -6.486 -12.857 1.00 97.88 207 ILE A O 1
ATOM 1685 N N . MET A 1 208 ? -8.149 -4.550 -12.167 1.00 97.94 208 MET A N 1
ATOM 1686 C CA . MET A 1 208 ? -8.677 -4.177 -13.482 1.00 97.94 208 MET A CA 1
ATOM 1687 C C . MET A 1 208 ? -7.561 -3.893 -14.495 1.00 97.94 208 MET A C 1
ATOM 1689 O O . MET A 1 208 ? -7.651 -4.373 -15.622 1.00 97.94 208 MET A O 1
ATOM 1693 N N . ALA A 1 209 ? -6.500 -3.183 -14.103 1.00 98.19 209 ALA A N 1
ATOM 1694 C CA . ALA A 1 209 ? -5.370 -2.854 -14.969 1.00 98.19 209 ALA A CA 1
ATOM 1695 C C . ALA A 1 209 ? -4.593 -4.105 -15.407 1.00 98.19 209 ALA A C 1
ATOM 1697 O O . ALA A 1 209 ? -4.307 -4.264 -16.594 1.00 98.19 209 ALA A O 1
ATOM 1698 N N . VAL A 1 210 ? -4.310 -5.030 -14.481 1.00 98.44 210 VAL A N 1
ATOM 1699 C CA . VAL A 1 210 ? -3.670 -6.316 -14.808 1.00 98.44 210 VAL A CA 1
ATOM 1700 C C . VAL A 1 210 ? -4.574 -7.160 -15.710 1.00 98.44 210 VAL A C 1
ATOM 1702 O O . VAL A 1 210 ? -4.104 -7.695 -16.712 1.00 98.44 210 VAL A O 1
ATOM 1705 N N . SER A 1 211 ? -5.874 -7.241 -15.407 1.00 97.75 211 SER A N 1
ATOM 1706 C CA . SER A 1 211 ? -6.831 -8.017 -16.212 1.00 97.75 211 SER A CA 1
ATOM 1707 C C . SER A 1 211 ? -6.954 -7.478 -17.641 1.00 97.75 211 SER A C 1
ATOM 1709 O O . SER A 1 211 ? -6.909 -8.257 -18.592 1.00 97.75 211 SER A O 1
ATOM 1711 N N . ALA A 1 212 ? -7.057 -6.153 -17.798 1.00 98.00 212 ALA A N 1
ATOM 1712 C CA . ALA A 1 212 ? -7.111 -5.493 -19.099 1.00 98.00 212 ALA A CA 1
ATOM 1713 C C . ALA A 1 212 ? -5.818 -5.717 -19.893 1.00 98.00 212 ALA A C 1
ATOM 1715 O O . ALA A 1 212 ? -5.877 -6.216 -21.013 1.00 98.00 212 ALA A O 1
ATOM 1716 N N . ALA A 1 213 ? -4.649 -5.465 -19.293 1.00 97.75 213 ALA A N 1
ATOM 1717 C CA . ALA A 1 213 ? -3.360 -5.663 -19.954 1.00 97.75 213 ALA A CA 1
ATOM 1718 C C . ALA A 1 213 ? -3.144 -7.120 -20.406 1.00 97.75 213 ALA A C 1
ATOM 1720 O O . ALA A 1 213 ? -2.650 -7.360 -21.508 1.00 97.75 213 ALA A O 1
ATOM 1721 N N . CYS A 1 214 ? -3.540 -8.105 -19.592 1.00 97.75 214 CYS A N 1
ATOM 1722 C CA . CYS A 1 214 ? -3.472 -9.515 -19.974 1.00 97.75 214 CYS A CA 1
ATOM 1723 C C . CYS A 1 214 ? -4.379 -9.846 -21.169 1.00 97.75 214 CYS A C 1
ATOM 1725 O O . CYS A 1 214 ? -3.931 -10.522 -22.095 1.00 97.75 214 CYS A O 1
ATOM 1727 N N . GLU A 1 215 ? -5.628 -9.376 -21.170 1.00 97.50 215 GLU A N 1
ATOM 1728 C CA . GLU A 1 215 ? -6.597 -9.696 -22.225 1.00 97.50 215 GLU A CA 1
ATOM 1729 C C . GLU A 1 215 ? -6.324 -8.909 -23.526 1.00 97.50 215 GLU A C 1
ATOM 1731 O O . GLU A 1 215 ? -6.468 -9.460 -24.618 1.00 97.50 215 GLU A O 1
ATOM 1736 N N . GLU A 1 216 ? -5.820 -7.672 -23.436 1.00 97.62 216 GLU A N 1
ATOM 1737 C CA . GLU A 1 216 ? -5.313 -6.893 -24.576 1.00 97.62 216 GLU A CA 1
ATOM 1738 C C . GLU A 1 216 ? -4.120 -7.583 -25.252 1.00 97.62 216 GLU A C 1
ATOM 1740 O O . GLU A 1 216 ? -4.145 -7.807 -26.463 1.00 97.62 216 GLU A O 1
ATOM 1745 N N . ILE A 1 217 ? -3.094 -7.980 -24.485 1.00 95.44 217 ILE A N 1
ATOM 1746 C CA . ILE A 1 217 ? -1.916 -8.684 -25.024 1.00 95.44 217 ILE A CA 1
ATOM 1747 C C . ILE A 1 217 ? -2.323 -10.016 -25.666 1.00 95.44 217 ILE A C 1
ATOM 1749 O O . ILE A 1 217 ? -1.820 -10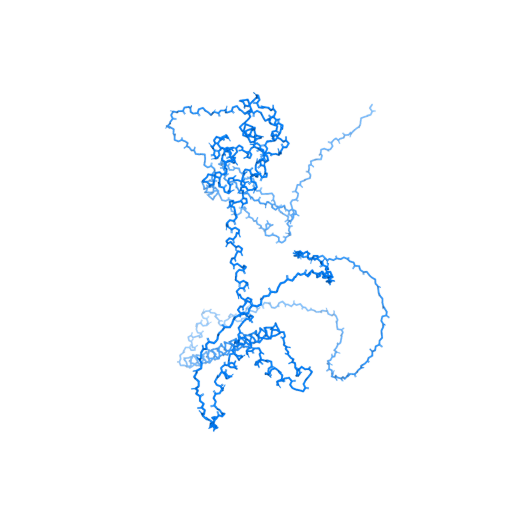.366 -26.734 1.00 95.44 217 ILE A O 1
ATOM 1753 N N . ARG A 1 218 ? -3.249 -10.749 -25.037 1.00 95.75 218 ARG A N 1
ATOM 1754 C CA . ARG A 1 218 ? -3.730 -12.058 -25.498 1.00 95.75 218 ARG A CA 1
ATOM 1755 C C . ARG A 1 218 ? -4.549 -11.986 -26.788 1.00 95.75 218 ARG A C 1
ATOM 1757 O O . ARG A 1 218 ? -4.414 -12.871 -27.628 1.00 95.75 218 ARG A O 1
ATOM 1764 N N . ASN A 1 219 ? -5.377 -10.953 -26.949 1.00 96.56 219 ASN A N 1
ATOM 1765 C CA . ASN A 1 219 ? -6.289 -10.817 -28.090 1.00 96.56 219 ASN A CA 1
ATOM 1766 C C . ASN A 1 219 ? -5.747 -9.910 -29.214 1.00 96.56 219 ASN A C 1
ATOM 1768 O O . ASN A 1 219 ? -6.366 -9.802 -30.278 1.00 96.56 219 ASN A O 1
ATOM 1772 N N . SER A 1 220 ? -4.593 -9.262 -29.018 1.00 97.88 220 SER A N 1
ATOM 1773 C CA . SER A 1 220 ? -3.979 -8.372 -30.008 1.00 97.88 220 SER A CA 1
ATOM 1774 C C . SER A 1 220 ? -3.425 -9.129 -31.222 1.00 97.88 220 SER A C 1
ATOM 1776 O O . SER A 1 220 ? -2.302 -9.635 -31.232 1.00 97.88 220 SER A O 1
ATOM 1778 N N . LYS A 1 221 ? -4.207 -9.145 -32.309 1.00 96.31 221 LYS A N 1
ATOM 1779 C CA . LYS A 1 221 ? -3.808 -9.735 -33.601 1.00 96.31 221 LYS A CA 1
ATOM 1780 C C . LYS A 1 221 ? -2.536 -9.105 -34.178 1.00 96.31 221 LYS A C 1
ATOM 1782 O O . LYS A 1 221 ? -1.702 -9.814 -34.726 1.00 96.31 221 LYS A O 1
ATOM 1787 N N . SER A 1 222 ? -2.360 -7.790 -34.029 1.00 96.25 222 SER A N 1
ATOM 1788 C CA . SER A 1 222 ? -1.159 -7.085 -34.501 1.00 96.25 222 SER A CA 1
ATOM 1789 C C . SER A 1 222 ? 0.092 -7.460 -33.703 1.00 96.25 222 SER A C 1
ATOM 1791 O O . SER A 1 222 ? 1.179 -7.530 -34.275 1.00 96.25 222 SER A O 1
ATOM 1793 N N . PHE A 1 223 ? -0.050 -7.769 -32.409 1.00 94.75 223 PHE A N 1
ATOM 1794 C CA . PHE A 1 223 ? 1.034 -8.343 -31.613 1.00 94.75 223 PHE A CA 1
ATOM 1795 C C . PHE A 1 223 ? 1.349 -9.785 -32.041 1.00 94.75 223 PHE A C 1
ATOM 1797 O O . PHE A 1 223 ? 2.520 -10.131 -32.176 1.00 94.75 223 PHE A O 1
ATOM 1804 N N . GLY A 1 224 ? 0.325 -10.588 -32.358 1.00 96.00 224 GLY A N 1
ATOM 1805 C CA . GLY A 1 224 ? 0.484 -11.910 -32.976 1.00 96.00 224 GLY A CA 1
ATOM 1806 C C . GLY A 1 224 ? 1.317 -11.864 -34.263 1.00 96.00 224 GLY A C 1
ATOM 1807 O O . GLY A 1 224 ? 2.383 -12.476 -34.319 1.00 96.00 224 GLY A O 1
ATOM 1808 N N . HIS A 1 225 ? 0.906 -11.054 -35.245 1.00 96.25 225 HIS A N 1
ATOM 1809 C CA . HIS A 1 225 ? 1.636 -10.890 -36.511 1.00 96.25 225 HIS A CA 1
ATOM 1810 C C . HIS A 1 225 ? 3.084 -10.395 -36.310 1.00 96.25 225 HIS A C 1
ATOM 1812 O O . HIS A 1 225 ? 3.990 -10.802 -37.037 1.00 96.25 225 HIS A O 1
ATOM 1818 N N . LEU A 1 226 ? 3.339 -9.538 -35.309 1.00 94.00 226 LEU A N 1
ATOM 1819 C CA . LEU A 1 226 ? 4.698 -9.106 -34.962 1.00 94.00 226 LEU A CA 1
ATOM 1820 C C . LEU A 1 226 ? 5.558 -10.278 -34.459 1.00 94.00 226 LEU A C 1
ATOM 1822 O O . LEU A 1 226 ? 6.717 -10.398 -34.858 1.00 94.00 226 LEU A O 1
ATOM 1826 N N . LEU A 1 227 ? 5.010 -11.148 -33.604 1.00 94.00 227 LEU A N 1
ATOM 1827 C CA . LEU A 1 227 ? 5.719 -12.331 -33.108 1.00 94.00 227 LEU A CA 1
ATOM 1828 C C . LEU A 1 227 ? 5.991 -13.341 -34.235 1.00 94.00 227 LEU A C 1
ATOM 1830 O O . LEU A 1 227 ? 7.097 -13.875 -34.309 1.00 94.00 227 LEU A O 1
ATOM 1834 N N . GLU A 1 228 ? 5.033 -13.549 -35.142 1.00 95.25 228 GLU A N 1
ATOM 1835 C CA . GLU A 1 228 ? 5.188 -14.386 -36.343 1.00 95.25 228 GLU A CA 1
ATOM 1836 C C . GLU A 1 228 ? 6.291 -13.856 -37.274 1.00 95.25 228 GLU A C 1
ATOM 1838 O O . GLU A 1 228 ? 7.159 -14.615 -37.713 1.00 95.25 228 GLU A O 1
ATOM 1843 N N . LEU A 1 229 ? 6.320 -12.544 -37.526 1.00 95.31 229 LEU A N 1
ATOM 1844 C CA . LEU A 1 229 ? 7.341 -11.914 -38.364 1.00 95.31 229 LEU A CA 1
ATOM 1845 C C . LEU A 1 229 ? 8.741 -12.005 -37.736 1.00 95.31 229 LEU A C 1
ATOM 1847 O O . LEU A 1 229 ? 9.712 -12.308 -38.432 1.00 95.31 229 LEU A O 1
ATOM 1851 N N . VAL A 1 230 ? 8.857 -11.803 -36.419 1.00 92.62 230 VAL A N 1
ATOM 1852 C CA . VAL A 1 230 ? 10.126 -11.984 -35.692 1.00 92.62 230 VAL A CA 1
ATOM 1853 C C . VAL A 1 230 ? 10.561 -13.455 -35.686 1.00 92.62 230 VAL A C 1
ATOM 1855 O O . VAL A 1 230 ? 11.756 -13.731 -35.804 1.00 92.62 230 VAL A O 1
ATOM 1858 N N . LEU A 1 231 ? 9.624 -14.409 -35.623 1.00 94.25 231 LEU A N 1
ATOM 1859 C CA . LEU A 1 231 ? 9.921 -15.840 -35.734 1.00 94.25 231 LEU A CA 1
ATOM 1860 C C . LEU A 1 231 ? 10.453 -16.199 -37.130 1.00 94.25 231 LEU A C 1
ATOM 1862 O O . LEU A 1 231 ? 11.448 -16.916 -37.239 1.00 94.25 231 LEU A O 1
ATOM 1866 N N . LEU A 1 232 ? 9.839 -15.664 -38.190 1.00 94.94 232 LEU A N 1
ATOM 1867 C CA . LEU A 1 232 ? 10.291 -15.827 -39.574 1.00 94.94 232 LEU A CA 1
ATOM 1868 C C . LEU A 1 232 ? 11.704 -15.256 -39.776 1.00 94.94 232 LEU A C 1
ATOM 1870 O O . LEU A 1 232 ? 12.590 -15.963 -40.259 1.00 94.94 232 LEU A O 1
ATOM 1874 N N . MET A 1 233 ? 11.933 -14.005 -39.359 1.00 92.44 233 MET A N 1
ATOM 1875 C CA . MET A 1 233 ? 13.248 -13.357 -39.443 1.00 92.44 233 MET A CA 1
ATOM 1876 C C . MET A 1 233 ? 14.307 -14.126 -38.643 1.00 92.44 233 MET A C 1
ATOM 1878 O O . MET A 1 233 ? 15.388 -14.402 -39.160 1.00 92.44 233 MET A O 1
ATOM 1882 N N . GLY A 1 234 ? 13.985 -14.535 -37.412 1.00 91.25 234 GLY A N 1
ATOM 1883 C CA . GLY A 1 234 ? 14.878 -15.315 -36.558 1.00 91.25 234 GLY A CA 1
ATOM 1884 C C . GLY A 1 234 ? 15.241 -16.673 -37.160 1.00 91.25 234 GLY A C 1
ATOM 1885 O O . GLY A 1 234 ? 16.411 -17.049 -37.150 1.00 91.25 234 GLY A O 1
ATOM 1886 N N . ASN A 1 235 ? 14.277 -17.394 -37.737 1.00 94.38 235 ASN A N 1
ATOM 1887 C CA . ASN A 1 235 ? 14.533 -18.674 -38.402 1.00 94.38 235 ASN A CA 1
ATOM 1888 C C . ASN A 1 235 ? 15.378 -18.531 -39.673 1.00 94.38 235 ASN A C 1
ATOM 1890 O O . ASN A 1 235 ? 16.243 -19.372 -39.913 1.00 94.38 235 ASN A O 1
ATOM 1894 N N . TYR A 1 236 ? 15.173 -17.464 -40.452 1.00 94.38 236 TYR A N 1
ATOM 1895 C CA . TYR A 1 236 ? 15.998 -17.165 -41.624 1.00 94.38 236 TYR A CA 1
ATOM 1896 C C . TYR A 1 236 ? 17.439 -16.803 -41.226 1.00 94.38 236 TYR A C 1
ATOM 1898 O O . TYR A 1 236 ? 18.391 -17.376 -41.749 1.00 94.38 236 TYR A O 1
ATOM 1906 N N . MET A 1 237 ? 17.613 -15.906 -40.249 1.00 91.25 237 MET A N 1
ATOM 1907 C CA . MET A 1 237 ? 18.935 -15.477 -39.768 1.00 91.25 237 MET A CA 1
ATOM 1908 C C . MET A 1 237 ? 19.724 -16.596 -39.073 1.00 91.25 237 MET A C 1
ATOM 1910 O O . MET A 1 237 ? 20.949 -16.605 -39.137 1.00 91.25 237 MET A O 1
ATOM 1914 N N . ASN A 1 238 ? 19.039 -17.541 -38.420 1.00 92.75 238 ASN A N 1
ATOM 1915 C CA . ASN A 1 238 ? 19.660 -18.681 -37.741 1.00 92.75 238 ASN A CA 1
ATOM 1916 C C . ASN A 1 238 ? 19.855 -19.913 -38.647 1.00 92.75 238 ASN A C 1
ATOM 1918 O O . ASN A 1 238 ? 20.255 -20.963 -38.134 1.00 92.75 238 ASN A O 1
ATOM 1922 N N . ALA A 1 239 ? 19.568 -19.836 -39.952 1.00 93.31 239 ALA A N 1
ATOM 1923 C CA . ALA A 1 239 ? 19.676 -20.969 -40.873 1.00 93.31 239 ALA A CA 1
ATOM 1924 C C . ALA A 1 239 ? 21.071 -21.632 -40.831 1.00 93.31 239 ALA A C 1
ATOM 1926 O O . ALA A 1 239 ? 22.099 -20.963 -40.763 1.00 93.31 239 ALA A O 1
ATOM 1927 N N . GLY A 1 240 ? 21.106 -22.969 -40.827 1.00 91.44 240 GLY A N 1
ATOM 1928 C CA . GLY A 1 240 ? 22.343 -23.750 -40.674 1.00 91.44 240 GLY A CA 1
ATOM 1929 C C . GLY A 1 240 ? 22.909 -23.823 -39.246 1.00 91.44 240 GLY A C 1
ATOM 1930 O O . GLY A 1 240 ? 23.866 -24.557 -39.017 1.00 91.44 240 GLY A O 1
ATOM 1931 N N . SER A 1 241 ? 22.324 -23.119 -38.270 1.00 93.88 241 SER A N 1
ATOM 1932 C CA . SER A 1 241 ? 22.689 -23.234 -36.850 1.00 93.88 241 SER A CA 1
ATOM 1933 C C . SER A 1 241 ? 21.750 -24.168 -36.076 1.00 93.88 241 SER A C 1
ATOM 1935 O O . SER A 1 241 ? 20.637 -24.462 -36.511 1.00 93.88 241 SER A O 1
ATOM 1937 N N . ARG A 1 242 ? 22.145 -24.544 -34.851 1.00 90.25 242 ARG A N 1
ATOM 1938 C CA . ARG A 1 242 ? 21.302 -25.293 -33.894 1.00 90.25 242 ARG A CA 1
ATOM 1939 C C . ARG A 1 242 ? 20.009 -24.555 -33.483 1.00 90.25 242 ARG A C 1
ATOM 1941 O O . ARG A 1 242 ? 19.162 -25.154 -32.836 1.00 90.25 242 ARG A O 1
ATOM 1948 N N . ASN A 1 243 ? 19.868 -23.272 -33.827 1.00 88.38 243 ASN A N 1
ATOM 1949 C CA . ASN A 1 243 ? 18.693 -22.454 -33.517 1.00 88.38 243 ASN A CA 1
ATOM 1950 C C . ASN A 1 243 ? 17.760 -22.262 -34.737 1.00 88.38 243 ASN A C 1
ATOM 1952 O O . ASN A 1 243 ? 16.772 -21.532 -34.641 1.00 88.38 243 ASN A O 1
ATOM 1956 N N . ALA A 1 244 ? 18.068 -22.874 -35.888 1.00 89.00 244 ALA A N 1
ATOM 1957 C CA . ALA A 1 244 ? 17.178 -22.901 -37.049 1.00 89.00 244 ALA A CA 1
ATOM 1958 C C . ALA A 1 244 ? 15.881 -23.682 -36.756 1.00 89.00 244 ALA A C 1
ATOM 1960 O O . ALA A 1 244 ? 15.835 -24.490 -35.832 1.00 89.00 244 ALA A O 1
ATOM 1961 N N . GLN A 1 245 ? 14.847 -23.479 -37.583 1.00 91.19 245 GLN A N 1
ATOM 1962 C CA . GLN A 1 245 ? 13.587 -24.249 -37.556 1.00 91.19 245 GLN A CA 1
ATOM 1963 C C . GLN A 1 245 ? 12.879 -24.263 -36.181 1.00 91.19 245 GLN A C 1
ATOM 1965 O O . GLN A 1 245 ? 12.187 -25.212 -35.819 1.00 91.19 245 GLN A O 1
ATOM 1970 N N . THR A 1 246 ? 13.035 -23.185 -35.414 1.00 93.25 246 THR A N 1
ATOM 1971 C CA . THR A 1 246 ? 12.409 -22.985 -34.105 1.00 93.25 246 THR A CA 1
ATOM 1972 C C . THR A 1 246 ? 10.928 -22.623 -34.270 1.00 93.25 246 THR A C 1
ATOM 1974 O O . THR A 1 246 ? 10.589 -21.753 -35.070 1.00 93.25 246 THR A O 1
ATOM 1977 N N . PHE A 1 247 ? 10.037 -23.241 -33.485 1.00 94.19 247 PHE A N 1
ATOM 1978 C CA . PHE A 1 247 ? 8.582 -22.997 -33.544 1.00 94.19 247 PHE A CA 1
ATOM 1979 C C . PHE A 1 247 ? 8.089 -21.814 -32.690 1.00 94.19 247 PHE A C 1
ATOM 1981 O O . PHE A 1 247 ? 6.959 -21.368 -32.854 1.00 94.19 247 PHE A O 1
ATOM 1988 N N . GLY A 1 248 ? 8.910 -21.300 -31.773 1.00 92.81 248 GLY A N 1
ATOM 1989 C CA . GLY A 1 248 ? 8.565 -20.169 -30.911 1.00 92.81 248 GLY A CA 1
ATOM 1990 C C . GLY A 1 248 ? 9.724 -19.771 -29.997 1.00 92.81 248 GLY A C 1
ATOM 1991 O O . GLY A 1 248 ? 10.621 -20.572 -29.736 1.00 92.81 248 GLY A O 1
ATOM 1992 N N . PHE A 1 249 ? 9.721 -18.531 -29.508 1.00 91.31 249 PHE A N 1
ATOM 1993 C CA . PHE A 1 249 ? 10.782 -17.980 -28.659 1.00 91.31 249 PHE A CA 1
ATOM 1994 C C . PHE A 1 249 ? 10.226 -17.400 -27.353 1.00 91.31 249 PHE A C 1
ATOM 1996 O O . PHE A 1 249 ? 9.073 -16.985 -27.265 1.00 91.31 249 PHE A O 1
ATOM 2003 N N . ASN A 1 250 ? 11.073 -17.316 -26.326 1.00 91.25 250 ASN A N 1
ATOM 2004 C CA . ASN A 1 250 ? 10.730 -16.628 -25.083 1.00 91.25 250 ASN A CA 1
ATOM 2005 C C . ASN A 1 250 ? 10.864 -15.104 -25.273 1.00 91.25 250 ASN A C 1
ATOM 2007 O O . ASN A 1 250 ? 11.955 -14.615 -25.575 1.00 91.25 250 ASN A O 1
ATOM 2011 N N . LEU A 1 251 ? 9.780 -14.346 -25.067 1.00 86.38 251 LEU A N 1
ATOM 2012 C CA . LEU A 1 251 ? 9.753 -12.889 -25.269 1.00 86.38 251 LEU A CA 1
ATOM 2013 C C . LEU A 1 251 ? 10.798 -12.150 -24.415 1.00 86.38 251 LEU A C 1
ATOM 2015 O O . LEU A 1 251 ? 11.400 -11.180 -24.876 1.00 86.38 251 LEU A O 1
ATOM 2019 N N . CYS A 1 252 ? 11.095 -12.635 -23.204 1.00 87.62 252 CYS A N 1
ATOM 2020 C CA . CYS A 1 252 ? 12.110 -12.031 -22.344 1.00 87.62 252 CYS A CA 1
ATOM 2021 C C . CYS A 1 252 ? 13.516 -12.075 -22.966 1.00 87.62 252 CYS A C 1
ATOM 2023 O O . CYS A 1 252 ? 14.359 -11.265 -22.583 1.00 87.62 252 CYS A O 1
ATOM 2025 N N . SER A 1 253 ? 13.788 -12.979 -23.914 1.00 82.75 253 SER A N 1
ATOM 2026 C CA . SER A 1 253 ? 15.052 -13.005 -24.660 1.00 82.75 253 SER A CA 1
ATOM 2027 C C . SER A 1 253 ? 15.187 -11.802 -25.597 1.00 82.75 253 SER A C 1
ATOM 2029 O O . SER A 1 253 ? 16.257 -11.197 -25.632 1.00 82.75 253 SER A O 1
ATOM 2031 N N . LEU A 1 254 ? 14.106 -11.399 -26.282 1.00 81.12 254 LEU A N 1
ATOM 2032 C CA . LEU A 1 254 ? 14.092 -10.187 -27.111 1.00 81.12 254 LEU A CA 1
ATOM 2033 C C . LEU A 1 254 ? 14.311 -8.942 -26.248 1.00 81.12 254 LEU A C 1
ATOM 2035 O O . LEU A 1 254 ? 15.215 -8.156 -26.523 1.00 81.12 254 LEU A O 1
ATOM 2039 N N . CYS A 1 255 ? 13.557 -8.806 -25.152 1.00 82.75 255 CYS A N 1
ATOM 2040 C CA . CYS A 1 255 ? 13.681 -7.666 -24.241 1.00 82.75 255 CYS A CA 1
ATOM 2041 C C . CYS A 1 255 ? 15.095 -7.557 -23.643 1.00 82.75 255 CYS A C 1
ATOM 2043 O O . CYS A 1 255 ? 15.659 -6.466 -23.576 1.00 82.75 255 CYS A O 1
ATOM 2045 N N . LYS A 1 256 ? 15.708 -8.687 -23.254 1.00 83.19 256 LYS A N 1
ATOM 2046 C CA . LYS A 1 256 ? 17.095 -8.733 -22.755 1.00 83.19 256 LYS A CA 1
ATOM 2047 C C . LYS A 1 256 ? 18.123 -8.359 -23.823 1.00 83.19 256 LYS A C 1
ATOM 2049 O O . LYS A 1 256 ? 19.150 -7.783 -23.470 1.00 83.19 256 LYS A O 1
ATOM 2054 N N . GLN A 1 257 ? 17.881 -8.688 -25.091 1.00 82.94 257 GLN A N 1
ATOM 2055 C CA . GLN A 1 257 ? 18.786 -8.334 -26.182 1.00 82.94 257 GLN A CA 1
ATOM 2056 C C . GLN A 1 257 ? 18.672 -6.843 -26.529 1.00 82.94 257 GLN A C 1
ATOM 2058 O O . GLN A 1 257 ? 19.672 -6.132 -26.453 1.00 82.94 257 GLN A O 1
ATOM 2063 N N . ALA A 1 258 ? 17.456 -6.337 -26.755 1.00 85.44 258 ALA A N 1
ATOM 2064 C CA . ALA A 1 258 ? 17.205 -4.916 -27.000 1.00 85.44 258 ALA A CA 1
ATOM 2065 C C . ALA A 1 258 ? 17.714 -4.022 -25.851 1.00 85.44 258 ALA A C 1
ATOM 2067 O O . ALA A 1 258 ? 18.318 -2.979 -26.095 1.00 85.44 258 ALA A O 1
ATOM 2068 N N . ALA A 1 259 ? 17.565 -4.439 -24.586 1.00 85.56 259 ALA A N 1
ATOM 2069 C CA . ALA A 1 259 ? 18.103 -3.695 -23.444 1.00 85.56 259 ALA A CA 1
ATOM 2070 C C . ALA A 1 259 ? 19.642 -3.577 -23.475 1.00 85.56 259 ALA A C 1
ATOM 2072 O O . ALA A 1 259 ? 20.181 -2.502 -23.204 1.00 85.56 259 ALA A O 1
ATOM 2073 N N . LYS A 1 260 ? 20.354 -4.652 -23.846 1.00 88.38 260 LYS A N 1
ATOM 2074 C CA . LYS A 1 260 ? 21.816 -4.626 -24.034 1.00 88.38 260 LYS A CA 1
ATOM 2075 C C . LYS A 1 260 ? 22.218 -3.750 -25.214 1.00 88.38 260 LYS A C 1
ATOM 2077 O O . LYS A 1 260 ? 23.201 -3.023 -25.122 1.00 88.38 260 LYS A O 1
ATOM 2082 N N . ASP A 1 261 ? 21.471 -3.799 -26.308 1.00 87.81 261 ASP A N 1
ATOM 2083 C CA . ASP A 1 261 ? 21.823 -3.079 -27.533 1.00 87.81 261 ASP A CA 1
ATOM 2084 C C . ASP A 1 261 ? 21.570 -1.572 -27.398 1.00 87.81 261 ASP A C 1
ATOM 2086 O O . ASP A 1 261 ? 22.431 -0.775 -27.772 1.00 87.81 261 ASP A O 1
ATOM 2090 N N . ASN A 1 262 ? 20.505 -1.174 -26.695 1.00 88.12 262 ASN A N 1
ATOM 2091 C CA . ASN A 1 262 ? 20.308 0.203 -26.231 1.00 88.12 262 ASN A CA 1
ATOM 2092 C C . ASN A 1 262 ? 21.428 0.691 -25.304 1.00 88.12 262 ASN A C 1
ATOM 2094 O O . ASN A 1 262 ? 21.851 1.843 -25.410 1.00 88.12 262 ASN A O 1
ATOM 2098 N N . MET A 1 263 ? 21.907 -0.159 -24.391 1.00 90.44 263 MET A N 1
ATOM 2099 C CA . MET A 1 263 ? 23.011 0.185 -23.489 1.00 90.44 263 MET A CA 1
ATOM 2100 C C . MET A 1 263 ? 24.305 0.421 -24.281 1.00 90.44 263 MET A C 1
ATOM 2102 O O . MET A 1 263 ? 24.900 1.492 -24.170 1.00 90.44 263 MET A O 1
ATOM 2106 N N . ARG A 1 264 ? 24.663 -0.506 -25.183 1.00 90.62 264 ARG A N 1
ATOM 2107 C CA . ARG A 1 264 ? 25.822 -0.369 -26.083 1.00 90.62 264 ARG A CA 1
ATOM 2108 C C . ARG A 1 264 ? 25.719 0.862 -26.990 1.00 90.62 264 ARG A C 1
ATOM 2110 O O . ARG A 1 264 ? 26.718 1.551 -27.188 1.00 90.62 264 ARG A O 1
ATOM 2117 N N . ARG A 1 265 ? 24.527 1.182 -27.513 1.00 91.75 265 ARG A N 1
ATOM 2118 C CA . ARG A 1 265 ? 24.283 2.399 -28.309 1.00 91.75 265 ARG A CA 1
ATOM 2119 C C . ARG A 1 265 ? 24.601 3.666 -27.505 1.00 91.75 265 ARG A C 1
ATOM 2121 O O . ARG A 1 265 ? 25.407 4.475 -27.960 1.00 91.75 265 ARG A O 1
ATOM 2128 N N . LYS A 1 266 ? 24.073 3.786 -26.280 1.00 92.69 266 LYS A N 1
ATOM 2129 C CA . LYS A 1 266 ? 24.346 4.925 -25.380 1.00 92.69 266 LYS A CA 1
ATOM 2130 C C . LYS A 1 266 ? 25.830 5.052 -25.019 1.00 92.69 266 LYS A C 1
ATOM 2132 O O . LYS A 1 266 ? 26.373 6.153 -25.062 1.00 92.69 266 LYS A O 1
ATOM 2137 N N . GLU A 1 267 ? 26.511 3.944 -24.726 1.00 93.12 267 GLU A N 1
ATOM 2138 C CA . GLU A 1 267 ? 27.960 3.932 -24.459 1.00 93.12 267 GLU A CA 1
ATOM 2139 C C . GLU A 1 267 ? 28.779 4.446 -25.655 1.00 93.12 267 GLU A C 1
ATOM 2141 O O . GLU A 1 267 ? 29.730 5.215 -25.483 1.00 93.12 267 GLU A O 1
ATOM 2146 N N . ILE A 1 268 ? 28.408 4.049 -26.878 1.00 93.88 268 ILE A N 1
ATOM 2147 C CA . ILE A 1 268 ? 29.057 4.499 -28.115 1.00 93.88 268 ILE A CA 1
ATOM 2148 C C . ILE A 1 268 ? 28.802 5.994 -28.347 1.00 93.88 268 ILE A C 1
ATOM 2150 O O . ILE A 1 268 ? 29.751 6.729 -28.626 1.00 93.88 268 ILE A O 1
ATOM 2154 N N . GLU A 1 269 ? 27.563 6.463 -28.189 1.00 94.06 269 GLU A N 1
ATOM 2155 C CA . GLU A 1 269 ? 27.188 7.879 -28.313 1.00 94.06 269 GLU A CA 1
ATOM 2156 C C . GLU A 1 269 ? 27.926 8.758 -27.293 1.00 94.06 269 GLU A C 1
ATOM 2158 O O . GLU A 1 269 ? 28.512 9.783 -27.655 1.00 94.06 269 GLU A O 1
ATOM 2163 N N . GLU A 1 270 ? 27.996 8.334 -26.028 1.00 94.88 270 GLU A N 1
ATOM 2164 C CA . GLU A 1 270 ? 28.784 9.016 -25.002 1.00 94.88 270 GLU A CA 1
ATOM 2165 C C . GLU A 1 270 ? 30.277 9.042 -25.338 1.00 94.88 270 GLU A C 1
ATOM 2167 O O . GLU A 1 270 ? 30.919 10.090 -25.225 1.00 94.88 270 GLU A O 1
ATOM 2172 N N . LYS A 1 271 ? 30.846 7.918 -25.787 1.00 95.88 271 LYS A N 1
ATOM 2173 C CA . LYS A 1 271 ? 32.257 7.834 -26.184 1.00 95.88 271 LYS A CA 1
ATOM 2174 C C . LYS A 1 271 ? 32.563 8.762 -27.363 1.00 95.88 271 LYS A C 1
ATOM 2176 O O . LYS A 1 271 ? 33.587 9.445 -27.342 1.00 95.88 271 LYS A O 1
ATOM 2181 N N . GLN A 1 272 ? 31.665 8.853 -28.346 1.00 95.38 272 GLN A N 1
ATOM 2182 C CA . GLN A 1 272 ? 31.769 9.801 -29.460 1.00 95.38 272 GLN A CA 1
ATOM 2183 C C . GLN A 1 272 ? 31.653 11.260 -28.988 1.00 95.38 272 GLN A C 1
ATOM 2185 O O . GLN A 1 272 ? 32.458 12.097 -29.402 1.00 95.38 272 GLN A O 1
ATOM 2190 N N . LYS A 1 273 ? 30.716 11.575 -28.083 1.00 96.38 273 LYS A N 1
ATOM 2191 C CA . LYS A 1 273 ? 30.544 12.919 -27.504 1.00 96.38 273 LYS A CA 1
ATOM 2192 C C . LYS A 1 273 ? 31.783 13.362 -26.720 1.00 96.38 273 LYS A C 1
ATOM 2194 O O . LYS A 1 273 ? 32.293 14.458 -26.950 1.00 96.38 273 LYS A O 1
ATOM 2199 N N . ARG A 1 274 ? 32.326 12.490 -25.861 1.00 95.81 274 ARG A N 1
ATOM 2200 C CA . ARG A 1 274 ? 33.580 12.717 -25.117 1.00 95.81 274 ARG A CA 1
ATOM 2201 C C . ARG A 1 274 ? 34.767 12.918 -26.072 1.00 95.81 274 ARG A C 1
ATOM 2203 O O . ARG A 1 274 ? 35.547 13.848 -25.882 1.00 95.81 274 ARG A O 1
ATOM 2210 N N . ALA A 1 275 ? 34.871 12.111 -27.133 1.00 95.88 275 ALA A N 1
ATOM 2211 C CA . ALA A 1 275 ? 35.918 12.254 -28.149 1.00 95.88 275 ALA A CA 1
ATOM 2212 C C . ALA A 1 275 ? 35.812 13.566 -28.951 1.00 95.88 275 ALA A C 1
ATOM 2214 O O . ALA A 1 275 ? 36.840 14.153 -29.285 1.00 95.88 275 ALA A O 1
ATOM 2215 N N . ARG A 1 276 ? 34.594 14.053 -29.233 1.00 95.62 276 ARG A N 1
ATOM 2216 C CA . ARG A 1 276 ? 34.372 15.347 -29.899 1.00 95.62 276 ARG A CA 1
ATOM 2217 C C . ARG A 1 276 ? 34.851 16.512 -29.027 1.00 95.62 276 ARG A C 1
ATOM 2219 O O . ARG A 1 276 ? 35.700 17.278 -29.467 1.00 95.62 276 ARG A O 1
ATOM 2226 N N . ILE A 1 277 ? 34.415 16.559 -27.766 1.00 96.00 277 ILE A N 1
ATOM 2227 C CA . ILE A 1 277 ? 34.828 17.586 -26.789 1.00 96.00 277 ILE A CA 1
ATOM 2228 C C . ILE A 1 277 ? 36.356 17.589 -26.597 1.00 96.00 277 ILE A C 1
ATOM 2230 O O . ILE A 1 277 ? 36.975 18.649 -26.520 1.00 96.00 277 ILE A O 1
ATOM 2234 N N . ALA A 1 278 ? 36.991 16.411 -26.565 1.00 96.12 278 ALA A N 1
ATOM 2235 C CA . ALA A 1 278 ? 38.446 16.299 -26.464 1.00 96.12 278 ALA A CA 1
ATOM 2236 C C . ALA A 1 278 ? 39.182 16.871 -27.693 1.00 96.12 278 ALA A C 1
ATOM 2238 O O . ALA A 1 278 ? 40.219 17.515 -27.527 1.00 96.12 278 ALA A O 1
ATOM 2239 N N . ARG A 1 279 ? 38.647 16.682 -28.911 1.00 95.31 279 ARG A N 1
ATOM 2240 C CA . ARG A 1 279 ? 39.192 17.284 -30.144 1.00 95.31 279 ARG A CA 1
ATOM 2241 C C . ARG A 1 279 ? 39.037 18.802 -30.137 1.00 95.31 279 ARG A C 1
ATOM 2243 O O . ARG A 1 279 ? 40.038 19.494 -30.269 1.00 95.31 279 ARG A O 1
ATOM 2250 N N . GLU A 1 280 ? 37.830 19.304 -29.875 1.00 96.00 280 GLU A N 1
ATOM 2251 C CA . GLU A 1 280 ? 37.543 20.745 -29.798 1.00 96.00 280 GLU A CA 1
ATOM 2252 C C . GLU A 1 280 ? 38.439 21.453 -28.766 1.00 96.00 280 GLU A C 1
ATOM 2254 O O . GLU A 1 280 ? 38.954 22.542 -29.024 1.00 96.00 280 GLU A O 1
ATOM 2259 N N . LYS A 1 281 ? 38.683 20.824 -27.605 1.00 96.56 281 LYS A N 1
ATOM 2260 C CA . LYS A 1 281 ? 39.617 21.348 -26.598 1.00 96.56 281 LYS A CA 1
ATOM 2261 C C . LYS A 1 281 ? 41.063 21.359 -27.106 1.00 96.56 281 LYS A C 1
ATOM 2263 O O . LYS A 1 281 ? 41.744 22.367 -26.945 1.00 96.56 281 LYS A O 1
ATOM 2268 N N . ALA A 1 282 ? 41.525 20.273 -27.728 1.00 95.94 282 ALA A N 1
ATOM 2269 C CA . ALA A 1 282 ? 42.884 20.180 -28.262 1.00 95.94 282 ALA A CA 1
ATOM 2270 C C . ALA A 1 282 ? 43.135 21.139 -29.443 1.00 95.94 282 ALA A C 1
ATOM 2272 O O . ALA A 1 282 ? 44.256 21.605 -29.627 1.00 95.94 282 ALA A O 1
ATOM 2273 N N . GLU A 1 283 ? 42.113 21.458 -30.239 1.00 95.81 283 GLU A N 1
ATOM 2274 C CA . GLU A 1 283 ? 42.197 22.445 -31.321 1.00 95.81 283 GLU A CA 1
ATOM 2275 C C . GLU A 1 283 ? 42.218 23.878 -30.786 1.00 95.81 283 GLU A C 1
ATOM 2277 O O . GLU A 1 283 ? 43.069 24.661 -31.209 1.00 95.81 283 GLU A O 1
ATOM 2282 N N . LYS A 1 284 ? 41.391 24.201 -29.781 1.00 95.81 284 LYS A N 1
ATOM 2283 C CA . LYS A 1 284 ? 41.480 25.484 -29.062 1.00 95.81 284 LYS A CA 1
ATOM 2284 C C . LYS A 1 284 ? 42.851 25.678 -28.412 1.00 95.81 284 LYS A C 1
ATOM 2286 O O . LYS A 1 284 ? 43.448 26.735 -28.575 1.00 95.81 284 LYS A O 1
ATOM 2291 N N . GLU A 1 285 ? 43.393 24.649 -27.761 1.00 94.44 285 GLU A N 1
ATOM 2292 C CA . GLU A 1 285 ? 44.728 24.709 -27.155 1.00 94.44 285 GLU A CA 1
ATOM 2293 C C . GLU A 1 285 ? 45.843 24.871 -28.209 1.00 94.44 285 GLU A C 1
ATOM 2295 O O . GLU A 1 285 ? 46.799 25.614 -27.994 1.00 94.44 285 GLU A O 1
ATOM 2300 N N . LYS A 1 286 ? 45.727 24.226 -29.381 1.00 95.38 286 LYS A N 1
ATOM 2301 C CA . LYS A 1 286 ? 46.650 24.451 -30.511 1.00 95.38 286 LYS A CA 1
ATOM 2302 C C . LYS A 1 286 ? 46.590 25.892 -31.021 1.00 95.38 286 LYS A C 1
ATOM 2304 O O . LYS A 1 286 ? 47.648 26.473 -31.251 1.00 95.38 286 LYS A O 1
ATOM 2309 N N . LEU A 1 287 ? 45.392 26.457 -31.179 1.00 94.94 287 LEU A N 1
ATOM 2310 C CA . LEU A 1 287 ? 45.208 27.837 -31.634 1.00 94.94 287 LEU A CA 1
ATOM 2311 C C . LEU A 1 287 ? 45.760 28.840 -30.610 1.00 94.94 287 LEU A C 1
ATOM 2313 O O . LEU A 1 287 ? 46.512 29.734 -30.979 1.00 94.94 287 LEU A O 1
ATOM 2317 N N . GLU A 1 288 ? 45.490 28.636 -29.319 1.00 93.81 288 GLU A N 1
ATOM 2318 C CA . GLU A 1 288 ? 46.040 29.451 -28.228 1.00 93.81 288 GLU A CA 1
ATOM 2319 C C . GLU A 1 288 ? 47.581 29.403 -28.207 1.00 93.81 288 GLU A C 1
ATOM 2321 O O . GLU A 1 288 ? 48.246 30.432 -28.074 1.00 93.81 288 GLU A O 1
ATOM 2326 N N . ARG A 1 289 ? 48.175 28.217 -28.409 1.00 92.75 289 ARG A N 1
ATOM 2327 C CA . ARG A 1 289 ? 49.633 28.041 -28.552 1.00 92.75 289 ARG A CA 1
ATOM 2328 C C . ARG A 1 289 ? 50.190 28.736 -29.806 1.00 92.75 289 ARG A C 1
ATOM 2330 O O . ARG A 1 289 ? 51.321 29.215 -29.763 1.00 92.75 289 ARG A O 1
ATOM 2337 N N . GLN A 1 290 ? 49.434 28.802 -30.905 1.00 92.06 290 GLN A N 1
ATOM 2338 C CA . GLN A 1 290 ? 49.820 29.536 -32.120 1.00 92.06 290 GLN A CA 1
ATOM 2339 C C . GLN A 1 290 ? 49.755 31.054 -31.908 1.00 92.06 290 GLN A C 1
ATOM 2341 O O . GLN A 1 290 ? 50.744 31.731 -32.179 1.00 92.06 290 GLN A O 1
ATOM 2346 N N . GLN A 1 291 ? 48.666 31.569 -31.333 1.00 91.81 291 GLN A N 1
ATOM 2347 C CA . GLN A 1 291 ? 48.506 32.986 -30.986 1.00 91.81 291 GLN A CA 1
ATOM 2348 C C . GLN A 1 291 ? 49.600 33.454 -30.017 1.00 91.81 291 GLN A C 1
ATOM 2350 O O . GLN A 1 291 ? 50.268 34.451 -30.270 1.00 91.81 291 GLN A O 1
ATOM 2355 N N . LYS A 1 292 ? 49.887 32.677 -28.962 1.00 92.00 292 LYS A N 1
ATOM 2356 C CA . LYS A 1 292 ? 51.002 32.953 -28.037 1.00 92.00 292 LYS A CA 1
ATOM 2357 C C . LYS A 1 292 ? 52.373 32.941 -28.721 1.00 92.00 292 LYS A C 1
ATOM 2359 O O . LYS A 1 292 ? 53.273 33.645 -28.275 1.00 92.00 292 LYS A O 1
ATOM 2364 N N . LYS A 1 293 ? 52.551 32.173 -29.805 1.00 91.69 293 LYS A N 1
ATOM 2365 C CA . LYS A 1 293 ? 53.779 32.206 -30.615 1.00 91.69 293 LYS A CA 1
ATOM 2366 C C . LYS A 1 293 ? 53.847 33.456 -31.503 1.00 91.69 293 LYS A C 1
ATOM 2368 O O . LYS A 1 293 ? 54.938 33.991 -31.652 1.00 91.69 293 LYS A O 1
ATOM 2373 N N . GLN A 1 294 ? 52.727 33.911 -32.070 1.00 86.31 294 GLN A N 1
ATOM 2374 C CA . GLN A 1 294 ? 52.656 35.147 -32.865 1.00 86.31 294 GLN A CA 1
ATOM 2375 C C . GLN A 1 294 ? 52.928 36.379 -31.993 1.00 86.31 294 GLN A C 1
ATOM 2377 O O . GLN A 1 294 ? 53.886 37.093 -32.261 1.00 86.31 294 GLN A O 1
ATOM 2382 N N . HIS A 1 295 ? 52.235 36.511 -30.861 1.00 86.38 295 HIS A N 1
ATOM 2383 C CA . HIS A 1 295 ? 52.452 37.582 -29.881 1.00 86.38 295 HIS A CA 1
ATOM 2384 C C . HIS A 1 295 ? 53.902 37.632 -29.349 1.00 86.38 295 HIS A C 1
ATOM 2386 O O . HIS A 1 295 ? 54.438 38.703 -29.072 1.00 86.38 295 HIS A O 1
ATOM 2392 N N . LEU A 1 296 ? 54.576 36.480 -29.218 1.00 80.69 296 LEU A N 1
ATOM 2393 C CA . LEU A 1 296 ? 55.990 36.412 -28.817 1.00 80.69 296 LEU A CA 1
ATOM 2394 C C . LEU A 1 296 ? 56.973 36.750 -29.958 1.00 80.69 296 LEU A C 1
ATOM 2396 O O . LEU A 1 296 ? 58.156 36.961 -29.697 1.00 80.69 296 LEU A O 1
ATOM 2400 N N . LEU A 1 297 ? 56.521 36.764 -31.213 1.00 78.94 297 LEU A N 1
ATOM 2401 C CA . LEU A 1 297 ? 57.284 37.283 -32.351 1.00 78.94 297 LEU A CA 1
ATOM 2402 C C . LEU A 1 297 ? 57.055 38.793 -32.497 1.00 78.94 297 LEU A C 1
ATOM 2404 O O . LEU A 1 297 ? 58.027 39.525 -32.623 1.00 78.94 297 LEU A O 1
ATOM 2408 N N . GLU A 1 298 ? 55.809 39.250 -32.365 1.00 75.50 298 GLU A N 1
ATOM 2409 C CA . GLU A 1 298 ? 55.419 40.669 -32.393 1.00 75.50 298 GLU A CA 1
ATOM 2410 C C . GLU A 1 298 ? 56.159 41.474 -31.307 1.00 75.50 298 GLU A C 1
ATOM 2412 O O . GLU A 1 298 ? 56.888 42.411 -31.630 1.00 75.50 298 GLU A O 1
ATOM 2417 N N . MET A 1 299 ? 56.142 41.012 -30.048 1.00 65.12 299 MET A N 1
ATOM 2418 C CA . MET A 1 299 ? 56.918 41.642 -28.964 1.00 65.12 299 MET A CA 1
ATOM 2419 C C . MET A 1 299 ? 58.442 41.597 -29.160 1.00 65.12 299 MET A C 1
ATOM 2421 O O . MET A 1 299 ? 59.167 42.323 -28.484 1.00 65.12 299 MET A O 1
ATOM 2425 N N . LYS A 1 300 ? 58.968 40.731 -30.038 1.00 66.44 300 LYS A N 1
ATOM 2426 C CA . LYS A 1 300 ? 60.402 40.734 -30.370 1.00 66.44 300 LYS A CA 1
ATOM 2427 C C . LYS A 1 300 ? 60.728 41.787 -31.415 1.00 66.44 300 LYS A C 1
ATOM 2429 O O . LYS A 1 300 ? 61.710 42.490 -31.232 1.00 66.44 300 LYS A O 1
ATOM 2434 N N . THR A 1 301 ? 59.889 41.939 -32.437 1.00 64.12 301 THR A N 1
ATOM 2435 C CA . THR A 1 301 ? 60.027 43.036 -33.403 1.00 64.12 301 THR A CA 1
ATOM 2436 C C . THR A 1 301 ? 59.848 44.406 -32.739 1.00 64.12 301 THR A C 1
ATOM 2438 O O . THR A 1 301 ? 60.628 45.308 -33.012 1.00 64.12 301 THR A O 1
ATOM 2441 N N . GLU A 1 302 ? 58.927 44.548 -31.777 1.00 54.59 302 GLU A N 1
ATOM 2442 C CA . GLU A 1 302 ? 58.793 45.781 -30.977 1.00 54.59 302 GLU A CA 1
ATOM 2443 C C . GLU A 1 302 ? 60.048 46.071 -30.129 1.00 54.59 302 GLU A C 1
ATOM 2445 O O . GLU A 1 302 ? 60.494 47.215 -30.050 1.00 54.59 302 GLU A O 1
ATOM 2450 N N . CYS A 1 303 ? 60.648 45.029 -29.538 1.00 51.34 303 CYS A N 1
ATOM 2451 C CA . CYS A 1 303 ? 61.876 45.122 -28.740 1.00 51.34 303 CYS A CA 1
ATOM 2452 C C . CYS A 1 303 ? 63.121 45.457 -29.587 1.00 51.34 303 CYS A C 1
ATOM 2454 O O . CYS A 1 303 ? 64.064 46.064 -29.082 1.00 51.34 303 CYS A O 1
ATOM 2456 N N . GLU A 1 304 ? 63.133 45.085 -30.871 1.00 54.59 304 GLU A N 1
ATOM 2457 C CA . GLU A 1 304 ? 64.211 45.420 -31.810 1.00 54.59 304 GLU A CA 1
ATOM 2458 C C . GLU A 1 304 ? 64.167 46.893 -32.264 1.00 54.59 304 GLU A C 1
ATOM 2460 O O . GLU A 1 304 ? 65.229 47.471 -32.498 1.00 54.59 304 GLU A O 1
ATOM 2465 N N . GLU A 1 305 ? 62.988 47.531 -32.311 1.00 55.72 305 GLU A N 1
ATOM 2466 C CA . GLU A 1 305 ? 62.855 48.957 -32.670 1.00 55.72 305 GLU A CA 1
ATOM 2467 C C . GLU A 1 305 ? 62.800 49.910 -31.457 1.00 55.72 305 GLU A C 1
ATOM 2469 O O . GLU A 1 305 ? 63.265 51.047 -31.557 1.00 55.72 305 GLU A O 1
ATOM 2474 N N . THR A 1 306 ? 62.326 49.464 -30.285 1.00 56.19 306 THR A N 1
ATOM 2475 C CA . THR A 1 306 ? 62.358 50.255 -29.036 1.00 56.19 306 THR A CA 1
ATOM 2476 C C . THR A 1 306 ? 62.558 49.407 -27.775 1.00 56.19 306 THR A C 1
ATOM 2478 O O . THR A 1 306 ? 61.912 48.386 -27.576 1.00 56.19 306 THR A O 1
ATOM 2481 N N . GLY A 1 307 ? 63.380 49.902 -26.842 1.00 59.31 307 GLY A N 1
ATOM 2482 C CA . GLY A 1 307 ? 63.278 49.509 -25.430 1.00 59.31 307 GLY A CA 1
ATOM 2483 C C . GLY A 1 307 ? 64.231 48.429 -24.902 1.00 59.31 307 GLY A C 1
ATOM 2484 O O . GLY A 1 307 ? 64.095 48.069 -23.733 1.00 59.31 307 GLY A O 1
ATOM 2485 N N . VAL A 1 308 ? 65.239 47.953 -25.652 1.00 59.94 308 VAL A N 1
ATOM 2486 C CA . VAL A 1 308 ? 66.309 47.100 -25.067 1.00 59.94 308 VAL A CA 1
ATOM 2487 C C . VAL A 1 308 ? 67.003 47.814 -23.898 1.00 59.94 308 VAL A C 1
ATOM 2489 O O . VAL A 1 308 ? 67.260 47.210 -22.856 1.00 59.94 308 VAL A O 1
ATOM 2492 N N . MET A 1 309 ? 67.287 49.112 -24.053 1.00 60.94 309 MET A N 1
ATOM 2493 C CA . MET A 1 309 ? 67.966 49.918 -23.034 1.00 60.94 309 MET A CA 1
ATOM 2494 C C . MET A 1 309 ? 67.066 50.210 -21.824 1.00 60.94 309 MET A C 1
ATOM 2496 O O . MET A 1 309 ? 67.524 50.081 -20.689 1.00 60.94 309 MET A O 1
ATOM 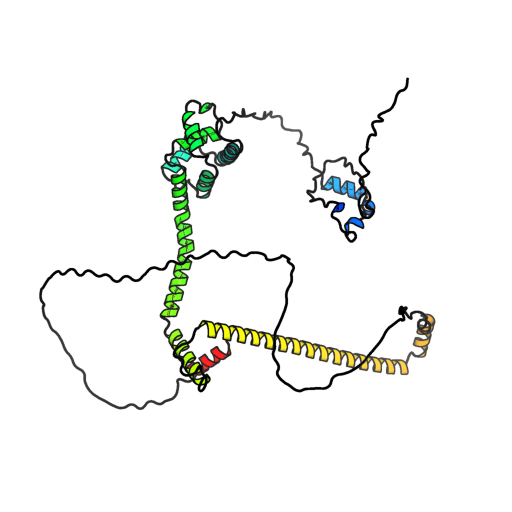2500 N N . ASP A 1 310 ? 65.786 50.510 -22.047 1.00 61.12 310 ASP A N 1
ATOM 2501 C CA . ASP A 1 310 ? 64.825 50.772 -20.969 1.00 61.12 310 ASP A CA 1
ATOM 2502 C C . ASP A 1 310 ? 64.471 49.490 -20.203 1.00 61.12 310 ASP A C 1
ATOM 2504 O O . ASP A 1 310 ? 64.461 49.490 -18.975 1.00 61.12 310 ASP A O 1
ATOM 2508 N N . SER A 1 311 ? 64.317 48.359 -20.902 1.00 66.69 311 SER A N 1
ATOM 2509 C CA . SER A 1 311 ? 64.138 47.038 -20.281 1.00 66.69 311 SER A CA 1
ATOM 2510 C C . SER A 1 311 ? 65.356 46.620 -19.453 1.00 66.69 311 SER A C 1
ATOM 2512 O O . SER A 1 311 ? 65.208 45.990 -18.406 1.00 66.69 311 SER A O 1
ATOM 2514 N N . LEU A 1 312 ? 66.575 46.974 -19.884 1.00 66.12 312 LEU A N 1
ATOM 2515 C CA . LEU A 1 312 ? 67.789 46.773 -19.086 1.00 66.12 312 LEU A CA 1
ATOM 2516 C C . LEU A 1 312 ? 67.806 47.677 -17.847 1.00 66.12 312 LEU A C 1
ATOM 2518 O O . LEU A 1 312 ? 68.112 47.192 -16.757 1.00 66.12 312 LEU A O 1
ATOM 2522 N N . LEU A 1 313 ? 67.449 48.957 -17.983 1.00 70.44 313 LEU A N 1
ATOM 2523 C CA . LEU A 1 313 ? 67.344 49.893 -16.860 1.00 70.44 313 LEU A CA 1
ATOM 2524 C C . LEU A 1 313 ? 66.296 49.438 -15.835 1.00 70.44 313 LEU A C 1
ATOM 2526 O O . LEU A 1 313 ? 66.607 49.375 -14.645 1.00 70.44 313 LEU A O 1
ATOM 2530 N N . GLU A 1 314 ? 65.104 49.028 -16.274 1.00 74.88 314 GLU A N 1
ATOM 2531 C CA . GLU A 1 314 ? 64.056 48.505 -15.394 1.00 74.88 314 GLU A CA 1
ATOM 2532 C C . GLU A 1 314 ? 64.464 47.165 -14.758 1.00 74.88 314 GLU A C 1
ATOM 2534 O O . GLU A 1 314 ? 64.287 46.976 -13.552 1.00 74.88 314 GLU A O 1
ATOM 2539 N N . ALA A 1 315 ? 65.083 46.239 -15.500 1.00 71.25 315 ALA A N 1
ATOM 2540 C CA . ALA A 1 315 ? 65.562 44.966 -14.949 1.00 71.25 315 ALA A CA 1
ATOM 2541 C C . ALA A 1 315 ? 66.699 45.134 -13.921 1.00 71.25 315 ALA A C 1
ATOM 2543 O O . ALA A 1 315 ? 66.849 44.290 -13.026 1.00 71.25 315 ALA A O 1
ATOM 2544 N N . LEU A 1 316 ? 67.481 46.216 -14.026 1.00 69.38 316 LEU A N 1
ATOM 2545 C CA . LEU A 1 316 ? 68.500 46.612 -13.053 1.00 69.38 316 LEU A CA 1
ATOM 2546 C C . LEU A 1 316 ? 67.882 47.327 -11.838 1.00 69.38 316 LEU A C 1
ATOM 2548 O O . LEU A 1 316 ? 68.168 46.927 -10.710 1.00 69.38 316 LEU A O 1
ATOM 2552 N N . GLN A 1 317 ? 66.995 48.312 -12.034 1.00 67.69 317 GLN A N 1
ATOM 2553 C CA . GLN A 1 317 ? 66.335 49.056 -10.945 1.00 67.69 317 GLN A CA 1
ATOM 2554 C C . GLN A 1 317 ? 65.375 48.187 -10.119 1.00 67.69 317 GLN A C 1
ATOM 2556 O O . GLN A 1 317 ? 65.415 48.213 -8.891 1.00 67.69 317 GLN A O 1
ATOM 2561 N N . SER A 1 318 ? 64.562 47.347 -10.766 1.00 75.69 318 SER A N 1
ATOM 2562 C CA . SER A 1 318 ? 63.710 46.349 -10.094 1.00 75.69 318 SER A CA 1
ATOM 2563 C C . SER A 1 318 ? 64.512 45.195 -9.469 1.00 75.69 318 SER A C 1
ATOM 2565 O O . SER A 1 318 ? 63.949 44.319 -8.798 1.00 75.69 318 SER A O 1
ATOM 2567 N N . GLY A 1 319 ? 65.823 45.131 -9.726 1.00 68.00 319 GLY A N 1
ATOM 2568 C CA . GLY A 1 319 ? 66.721 44.054 -9.319 1.00 68.00 319 GLY A CA 1
ATOM 2569 C C . GLY A 1 319 ? 66.405 42.689 -9.942 1.00 68.00 319 GLY A C 1
ATOM 2570 O O . GLY A 1 319 ? 67.021 41.697 -9.545 1.00 68.00 319 GLY A O 1
ATOM 2571 N N . ALA A 1 320 ? 65.452 42.598 -10.880 1.00 70.19 320 ALA A N 1
ATOM 2572 C CA . ALA A 1 320 ? 65.015 41.350 -11.506 1.00 70.19 320 ALA A CA 1
ATOM 2573 C C . ALA A 1 320 ? 66.186 40.564 -12.120 1.00 70.19 320 ALA A C 1
ATOM 2575 O O . ALA A 1 320 ? 66.284 39.353 -11.901 1.00 70.19 320 ALA A O 1
ATOM 2576 N N . ALA A 1 321 ? 67.129 41.265 -12.764 1.00 65.12 321 ALA A N 1
ATOM 2577 C CA . ALA A 1 321 ? 68.337 40.694 -13.365 1.00 65.12 321 ALA A CA 1
ATOM 2578 C C . ALA A 1 321 ? 69.183 39.843 -12.390 1.00 65.12 321 ALA A C 1
ATOM 2580 O O . ALA A 1 321 ? 69.855 38.899 -12.807 1.00 65.12 321 ALA A O 1
ATOM 2581 N N . PHE A 1 322 ? 69.125 40.121 -11.081 1.00 64.38 322 PHE A N 1
ATOM 2582 C CA . PHE A 1 322 ? 69.952 39.458 -10.066 1.00 64.38 322 PHE A CA 1
ATOM 2583 C C . PHE A 1 322 ? 69.215 38.389 -9.237 1.00 64.38 322 PHE A C 1
ATOM 2585 O O . PHE A 1 322 ? 69.853 37.644 -8.488 1.00 64.38 322 PHE A O 1
ATOM 2592 N N . ARG A 1 323 ? 67.886 38.239 -9.374 1.00 61.78 323 ARG A N 1
ATOM 2593 C CA . ARG A 1 323 ? 67.098 37.290 -8.549 1.00 61.78 323 ARG A CA 1
ATOM 2594 C C . ARG A 1 323 ? 67.360 35.810 -8.887 1.00 61.78 323 ARG A C 1
ATOM 2596 O O . ARG A 1 323 ? 67.083 34.931 -8.070 1.00 61.78 323 ARG A O 1
ATOM 2603 N N . GLY A 1 324 ? 67.958 35.519 -10.046 1.00 55.50 324 GLY A N 1
ATOM 2604 C CA . GLY A 1 324 ? 68.102 34.167 -10.611 1.00 55.50 324 GLY A CA 1
ATOM 2605 C C . GLY A 1 324 ? 69.003 33.161 -9.870 1.00 55.50 324 GLY A C 1
ATOM 2606 O O . GLY A 1 324 ? 69.041 32.001 -10.273 1.00 55.50 324 GLY A O 1
ATOM 2607 N N . ARG A 1 325 ? 69.732 33.544 -8.805 1.00 53.94 325 ARG A N 1
ATOM 2608 C CA . ARG A 1 325 ? 70.674 32.638 -8.099 1.00 53.94 325 ARG A CA 1
ATOM 2609 C C . ARG A 1 325 ? 70.275 32.165 -6.693 1.00 53.94 325 ARG A C 1
ATOM 2611 O O . ARG A 1 325 ? 71.005 31.339 -6.152 1.00 53.94 325 ARG A O 1
ATOM 2618 N N . ARG A 1 326 ? 69.165 32.623 -6.088 1.00 52.69 326 ARG A N 1
ATOM 2619 C CA . ARG A 1 326 ? 68.813 32.238 -4.693 1.00 52.69 326 ARG A CA 1
ATOM 2620 C C . ARG A 1 326 ? 67.555 31.386 -4.491 1.00 52.69 326 ARG A C 1
ATOM 2622 O O . ARG A 1 326 ? 67.485 30.718 -3.470 1.00 52.69 326 ARG A O 1
ATOM 2629 N N . ASN A 1 327 ? 66.647 31.280 -5.466 1.00 53.06 327 ASN A N 1
ATOM 2630 C CA . ASN A 1 327 ? 65.481 30.380 -5.377 1.00 53.06 327 ASN A CA 1
ATOM 2631 C C . ASN A 1 327 ? 65.650 29.079 -6.183 1.00 53.06 327 ASN A C 1
ATOM 2633 O O . ASN A 1 327 ? 64.787 28.688 -6.965 1.00 53.06 327 ASN A O 1
ATOM 2637 N N . ARG A 1 328 ? 66.747 28.349 -5.936 1.00 45.12 328 ARG A N 1
ATOM 2638 C CA . ARG A 1 328 ? 66.758 26.896 -6.164 1.00 45.12 328 ARG A CA 1
ATOM 2639 C C . ARG A 1 328 ? 66.187 26.235 -4.909 1.00 45.12 328 ARG A C 1
ATOM 2641 O O . ARG A 1 328 ? 66.943 25.889 -4.006 1.00 45.12 328 ARG A O 1
ATOM 2648 N N . ALA A 1 329 ? 64.861 26.105 -4.854 1.00 40.22 329 ALA A N 1
ATOM 2649 C CA . ALA A 1 329 ? 64.182 25.401 -3.768 1.00 40.22 329 ALA A CA 1
ATOM 2650 C C . ALA A 1 329 ? 64.798 24.004 -3.575 1.00 40.22 329 ALA A C 1
ATOM 2652 O O . ALA A 1 329 ? 65.138 23.325 -4.551 1.00 40.22 329 ALA A O 1
ATOM 2653 N N . ALA A 1 330 ? 64.992 23.600 -2.320 1.00 39.53 330 ALA A N 1
ATOM 2654 C CA . ALA A 1 330 ? 65.740 22.394 -2.004 1.00 39.53 330 ALA A CA 1
ATOM 2655 C C . ALA A 1 330 ? 65.015 21.142 -2.521 1.00 39.53 330 ALA A C 1
ATOM 2657 O O . ALA A 1 330 ? 63.940 20.788 -2.042 1.00 39.53 330 ALA A O 1
ATOM 2658 N N . ARG A 1 331 ? 65.651 20.412 -3.446 1.00 35.09 331 ARG A N 1
ATOM 2659 C CA . ARG A 1 331 ? 65.418 18.968 -3.516 1.00 35.09 331 ARG A CA 1
ATOM 2660 C C . ARG A 1 331 ? 66.083 18.362 -2.288 1.00 35.09 331 ARG A C 1
ATOM 2662 O O . ARG A 1 331 ? 67.310 18.400 -2.195 1.00 35.09 331 ARG A O 1
ATOM 2669 N N . PHE A 1 332 ? 65.287 17.801 -1.384 1.00 32.72 332 PHE A N 1
ATOM 2670 C CA . PHE A 1 332 ? 65.809 16.848 -0.411 1.00 32.72 332 PHE A CA 1
ATOM 2671 C C . PHE A 1 332 ? 66.535 15.723 -1.163 1.00 32.72 332 PHE A C 1
ATOM 2673 O O . PHE A 1 332 ? 66.049 15.223 -2.182 1.00 32.72 332 PHE A O 1
ATOM 2680 N N . LYS A 1 333 ? 67.723 15.366 -0.676 1.00 35.75 333 LYS A N 1
ATOM 2681 C CA . LYS A 1 333 ? 68.377 14.097 -0.995 1.00 35.75 333 LYS A CA 1
ATOM 2682 C C . LYS A 1 333 ? 67.984 13.102 0.087 1.00 35.75 333 LYS A C 1
ATOM 2684 O O . LYS A 1 333 ? 68.002 13.492 1.245 1.00 35.75 333 LYS A O 1
ATOM 2689 N N . ASP A 1 334 ? 67.826 11.840 -0.291 1.00 31.84 334 ASP A N 1
ATOM 2690 C CA . ASP A 1 334 ? 68.321 10.726 0.521 1.00 31.84 334 ASP A CA 1
ATOM 2691 C C . ASP A 1 334 ? 68.849 9.609 -0.392 1.00 31.84 334 ASP A C 1
ATOM 2693 O O . ASP A 1 334 ? 68.257 9.318 -1.434 1.00 31.84 334 ASP A O 1
ATOM 2697 N N . VAL A 1 335 ? 70.041 9.090 -0.060 1.00 35.06 335 VAL A N 1
ATOM 2698 C CA . VAL A 1 335 ? 70.902 8.209 -0.884 1.00 35.06 335 VAL A CA 1
ATOM 2699 C C . VAL A 1 335 ? 71.930 7.521 0.037 1.00 35.06 335 VAL A C 1
ATOM 2701 O O . VAL A 1 335 ? 72.592 8.229 0.787 1.00 35.06 335 VAL A O 1
ATOM 2704 N N . LEU A 1 336 ? 72.228 6.214 -0.013 1.00 34.56 336 LEU A N 1
ATOM 2705 C CA . LEU A 1 336 ? 71.561 5.037 -0.603 1.00 34.56 336 LEU A CA 1
ATOM 2706 C C . LEU A 1 336 ? 72.250 3.772 -0.045 1.00 34.56 336 LEU A C 1
ATOM 2708 O O . LEU A 1 336 ? 73.478 3.725 -0.025 1.00 34.56 336 LEU A O 1
ATOM 2712 N N . GLN A 1 337 ? 71.489 2.735 0.327 1.00 34.12 337 GLN A N 1
ATOM 2713 C CA . GLN A 1 337 ? 71.977 1.354 0.508 1.00 34.12 337 GLN A CA 1
ATOM 2714 C C . GLN A 1 337 ? 70.786 0.385 0.338 1.00 34.12 337 GLN A C 1
ATOM 2716 O O . GLN A 1 337 ? 69.779 0.537 1.016 1.00 34.12 337 GLN A O 1
ATOM 2721 N N . ASN A 1 338 ? 70.745 -0.411 -0.739 1.00 29.59 338 ASN A N 1
ATOM 2722 C CA . ASN A 1 338 ? 71.371 -1.741 -0.925 1.00 29.59 338 ASN A CA 1
ATOM 2723 C C . ASN A 1 338 ? 70.418 -2.871 -0.458 1.00 29.59 338 ASN A C 1
ATOM 2725 O O . ASN A 1 338 ? 69.814 -2.749 0.597 1.00 29.59 338 ASN A O 1
ATOM 2729 N N . LEU A 1 339 ? 70.209 -3.980 -1.184 1.00 30.02 339 LEU A N 1
ATOM 2730 C CA . LEU A 1 339 ? 71.014 -4.615 -2.246 1.00 30.02 339 LEU A CA 1
ATOM 2731 C C . LEU A 1 339 ? 70.208 -4.974 -3.525 1.00 30.02 339 LEU A C 1
ATOM 2733 O O . LEU A 1 339 ? 68.989 -5.094 -3.503 1.00 30.02 339 LEU A O 1
ATOM 2737 N N . SER A 1 340 ? 70.931 -5.179 -4.632 1.00 31.86 340 SER A N 1
ATOM 2738 C CA . SER A 1 340 ? 70.523 -5.900 -5.868 1.00 31.86 340 SER A CA 1
ATOM 2739 C C . SER A 1 340 ? 70.898 -7.404 -5.749 1.00 31.86 340 SER A C 1
ATOM 2741 O O . SER A 1 340 ? 71.561 -7.714 -4.755 1.00 31.86 340 SER A O 1
ATOM 2743 N N . PRO A 1 341 ? 70.585 -8.347 -6.682 1.00 44.38 341 PRO A N 1
ATOM 2744 C CA . PRO A 1 341 ? 70.189 -8.224 -8.107 1.00 44.38 341 PRO A CA 1
ATOM 2745 C C . PRO A 1 341 ? 68.950 -9.101 -8.485 1.00 44.38 341 PRO A C 1
ATOM 2747 O O . PRO A 1 341 ? 68.215 -9.492 -7.588 1.00 44.38 341 PRO A O 1
ATOM 2750 N N . THR A 1 342 ? 68.565 -9.417 -9.737 1.00 27.58 342 THR A N 1
ATOM 2751 C CA . THR A 1 342 ? 69.161 -9.263 -11.093 1.00 27.58 342 THR A CA 1
ATOM 2752 C C . THR A 1 342 ? 68.066 -8.993 -12.146 1.00 27.58 342 THR A C 1
ATOM 2754 O O . THR A 1 342 ? 66.880 -9.159 -11.875 1.00 27.58 342 THR A O 1
ATOM 2757 N N . SER A 1 343 ? 68.468 -8.593 -13.355 1.00 32.88 343 SER A N 1
ATOM 2758 C CA . SER A 1 343 ? 67.619 -8.451 -14.553 1.00 32.88 343 SER A CA 1
ATOM 2759 C C . SER A 1 343 ? 67.252 -9.814 -15.167 1.00 32.88 343 SER A C 1
ATOM 2761 O O . SER A 1 343 ? 68.088 -10.712 -15.138 1.00 32.88 343 SER A O 1
ATOM 2763 N N . ASP A 1 344 ? 66.055 -9.958 -15.763 1.00 29.64 344 ASP A N 1
ATOM 2764 C CA . ASP A 1 344 ? 65.957 -10.045 -17.237 1.00 29.64 344 ASP A CA 1
ATOM 2765 C C . ASP A 1 344 ? 64.541 -9.922 -17.829 1.00 29.64 344 ASP A C 1
ATOM 2767 O O . ASP A 1 344 ? 63.527 -9.924 -17.128 1.00 29.64 344 ASP A O 1
ATOM 2771 N N . ARG A 1 345 ? 64.500 -9.653 -19.144 1.00 32.50 345 ARG A N 1
ATOM 2772 C CA . ARG A 1 345 ? 63.314 -9.252 -19.925 1.00 32.50 345 ARG A CA 1
ATOM 2773 C C . ARG A 1 345 ? 62.754 -10.402 -20.789 1.00 32.50 345 ARG A C 1
ATOM 2775 O O . ARG A 1 345 ? 63.455 -11.379 -21.032 1.00 32.50 345 ARG A O 1
ATOM 2782 N N . PRO A 1 346 ? 61.489 -10.310 -21.249 1.00 51.31 346 PRO A N 1
ATOM 2783 C CA . PRO A 1 346 ? 60.742 -11.467 -21.747 1.00 51.31 346 PRO A CA 1
ATOM 2784 C C . PRO A 1 346 ? 60.997 -11.816 -23.221 1.00 51.31 346 PRO A C 1
ATOM 2786 O O . PRO A 1 346 ? 61.244 -10.939 -24.049 1.00 51.31 346 PRO A O 1
ATOM 2789 N N . VAL A 1 347 ? 60.787 -13.095 -23.551 1.00 29.25 347 VAL A N 1
ATOM 2790 C CA . VAL A 1 347 ? 60.627 -13.633 -24.915 1.00 29.25 347 VAL A CA 1
ATOM 2791 C C . VAL A 1 347 ? 59.364 -14.518 -24.960 1.00 29.25 347 VAL A C 1
ATOM 2793 O O . VAL A 1 347 ? 58.832 -14.912 -23.923 1.00 29.25 347 VAL A O 1
ATOM 2796 N N . LEU A 1 348 ? 58.821 -14.741 -26.158 1.00 30.30 348 LEU A N 1
ATOM 2797 C CA . LEU A 1 348 ? 57.470 -15.250 -26.418 1.00 30.30 348 LEU A CA 1
ATOM 2798 C C . LEU A 1 348 ? 57.363 -16.781 -26.600 1.00 30.30 348 LEU A C 1
ATOM 2800 O O . LEU A 1 348 ? 58.186 -17.377 -27.281 1.00 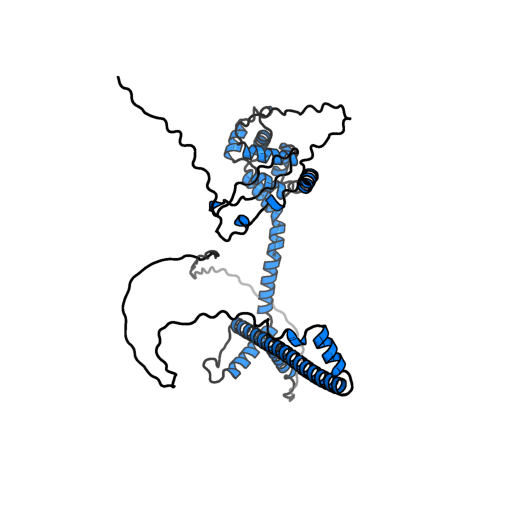30.30 348 LEU A O 1
ATOM 2804 N N . GLN A 1 349 ? 56.214 -17.313 -26.147 1.00 30.98 349 GLN A N 1
ATOM 2805 C CA . GLN A 1 349 ? 55.391 -18.356 -26.800 1.00 30.98 349 GLN A CA 1
ATOM 2806 C C . GLN A 1 349 ? 55.874 -19.830 -26.828 1.00 30.98 349 GLN A C 1
ATOM 2808 O O . GLN A 1 349 ? 56.909 -20.149 -27.393 1.00 30.98 349 GLN A O 1
ATOM 2813 N N . VAL A 1 350 ? 55.020 -20.744 -26.327 1.00 25.64 350 VAL A N 1
ATOM 2814 C CA . VAL A 1 350 ? 54.366 -21.902 -27.013 1.00 25.64 350 VAL A CA 1
ATOM 2815 C C . VAL A 1 350 ? 53.680 -22.803 -25.945 1.00 25.64 350 VAL A C 1
ATOM 2817 O O . VAL A 1 350 ? 54.032 -22.758 -24.770 1.00 25.64 350 VAL A O 1
ATOM 2820 N N . CYS A 1 351 ? 52.630 -23.548 -26.319 1.00 28.67 351 CYS A N 1
ATOM 2821 C CA . CYS A 1 351 ? 51.868 -24.487 -25.463 1.00 28.67 351 CYS A CA 1
ATOM 2822 C C . CYS A 1 351 ? 52.718 -25.739 -25.071 1.00 28.67 351 CYS A C 1
ATOM 2824 O O . CYS A 1 351 ? 53.758 -25.967 -25.671 1.00 28.67 351 CYS A O 1
ATOM 2826 N N . ASN A 1 352 ? 52.355 -26.650 -24.151 1.00 30.14 352 ASN A N 1
ATOM 2827 C CA . ASN A 1 352 ? 51.045 -27.295 -23.988 1.00 30.14 352 ASN A CA 1
ATOM 2828 C C . ASN A 1 352 ? 50.992 -28.263 -22.761 1.00 30.14 352 ASN A C 1
ATOM 2830 O O . ASN A 1 352 ? 52.041 -28.698 -22.311 1.00 30.14 352 ASN A O 1
ATOM 2834 N N . HIS A 1 353 ? 49.778 -28.653 -22.328 1.00 32.03 353 HIS A N 1
ATOM 2835 C CA . HIS A 1 353 ? 49.365 -29.837 -21.512 1.00 32.03 353 HIS A CA 1
ATOM 2836 C C . HIS A 1 353 ? 50.100 -30.283 -20.209 1.00 32.03 353 HIS A C 1
ATOM 2838 O O . HIS A 1 353 ? 51.313 -30.425 -20.163 1.00 32.03 353 HIS A O 1
ATOM 2844 N N . GLY A 1 354 ? 49.317 -30.718 -19.199 1.00 26.00 354 GLY A N 1
ATOM 2845 C CA . GLY A 1 354 ? 49.775 -31.599 -18.101 1.00 26.00 354 GLY A CA 1
ATOM 2846 C C . GLY A 1 354 ? 48.905 -31.564 -16.826 1.00 26.00 354 GLY A C 1
ATOM 2847 O O . GLY A 1 354 ? 48.780 -30.514 -16.209 1.00 26.00 354 GLY A O 1
ATOM 2848 N N . ASN A 1 355 ? 48.332 -32.702 -16.402 1.00 27.27 355 ASN A N 1
ATOM 2849 C CA . ASN A 1 355 ? 47.610 -32.858 -15.120 1.00 27.27 355 ASN A CA 1
ATOM 2850 C C . ASN A 1 355 ? 48.480 -33.609 -14.088 1.00 27.27 355 ASN A C 1
ATOM 2852 O O . ASN A 1 355 ? 49.106 -34.586 -14.491 1.00 27.27 355 ASN A O 1
ATOM 2856 N N . LEU A 1 356 ? 48.407 -33.269 -12.785 1.00 29.80 356 LEU A N 1
ATOM 2857 C CA . LEU A 1 356 ? 47.904 -34.156 -11.699 1.00 29.80 356 LEU A CA 1
ATOM 2858 C C . LEU A 1 356 ? 48.005 -33.535 -10.271 1.00 29.80 356 LEU A C 1
ATOM 2860 O O . LEU A 1 356 ? 49.059 -33.074 -9.860 1.00 29.80 356 LEU A O 1
ATOM 2864 N N . ASN A 1 357 ? 46.894 -33.628 -9.528 1.00 28.17 357 ASN A N 1
ATOM 2865 C CA . ASN A 1 357 ? 46.698 -33.955 -8.095 1.00 28.17 357 ASN A CA 1
ATOM 2866 C C . ASN A 1 357 ? 47.490 -33.301 -6.916 1.00 28.17 357 ASN A C 1
ATOM 2868 O O . ASN A 1 357 ? 48.676 -33.540 -6.732 1.00 28.17 357 ASN A O 1
ATOM 2872 N N . VAL A 1 358 ? 46.711 -32.608 -6.054 1.00 27.58 358 VAL A N 1
ATOM 2873 C CA . VAL A 1 358 ? 46.570 -32.625 -4.553 1.00 27.58 358 VAL A CA 1
ATOM 2874 C C . VAL A 1 358 ? 47.473 -33.528 -3.669 1.00 27.58 358 VAL A C 1
ATOM 2876 O O . VAL A 1 358 ? 47.904 -34.567 -4.167 1.00 27.58 358 VAL A O 1
ATOM 2879 N N . PRO A 1 359 ? 47.657 -33.245 -2.339 1.00 43.50 359 PRO A N 1
ATOM 2880 C CA . PRO A 1 359 ? 46.853 -32.396 -1.404 1.00 43.50 359 PRO A CA 1
ATOM 2881 C C . PRO A 1 359 ? 47.711 -31.360 -0.578 1.00 43.50 359 PRO A C 1
ATOM 2883 O O . PRO A 1 359 ? 48.744 -30.960 -1.099 1.00 43.50 359 PRO A O 1
ATOM 2886 N N . GLU A 1 360 ? 47.418 -30.792 0.624 1.00 28.19 360 GLU A N 1
ATOM 2887 C CA . GLU A 1 360 ? 46.345 -30.933 1.652 1.00 28.19 360 GLU A CA 1
ATOM 2888 C C . GLU A 1 360 ? 46.173 -29.690 2.607 1.00 28.19 360 GLU A C 1
ATOM 2890 O O . GLU A 1 360 ? 47.108 -28.923 2.801 1.00 28.19 360 GLU A O 1
ATOM 2895 N N . ASN A 1 361 ? 44.964 -29.523 3.190 1.00 27.00 361 ASN A N 1
ATOM 2896 C CA . ASN A 1 361 ? 44.519 -29.097 4.564 1.00 27.00 361 ASN A CA 1
ATOM 2897 C C . ASN A 1 361 ? 45.506 -28.362 5.551 1.00 27.00 361 ASN A C 1
ATOM 2899 O O . ASN A 1 361 ? 46.632 -28.810 5.717 1.00 27.00 361 ASN A O 1
ATOM 2903 N N . ILE A 1 362 ? 45.177 -27.285 6.313 1.00 30.09 362 ILE A N 1
ATOM 2904 C CA . ILE A 1 362 ? 44.263 -27.192 7.500 1.00 30.09 362 ILE A CA 1
ATOM 2905 C C . ILE A 1 362 ? 44.033 -25.714 7.975 1.00 30.09 362 ILE A C 1
ATOM 2907 O O . ILE A 1 362 ? 45.017 -25.030 8.219 1.00 30.09 362 ILE A O 1
ATOM 2911 N N . HIS A 1 363 ? 42.763 -25.300 8.221 1.00 27.11 363 HIS A N 1
ATOM 2912 C CA . HIS A 1 363 ? 42.229 -24.225 9.139 1.00 27.11 363 HIS A CA 1
ATOM 2913 C C . HIS A 1 363 ? 42.759 -22.749 9.007 1.00 27.11 363 HIS A C 1
ATOM 2915 O O . HIS A 1 363 ? 43.833 -22.527 8.475 1.00 27.11 363 HIS A O 1
ATOM 2921 N N . THR A 1 364 ? 42.094 -21.641 9.414 1.00 27.61 364 THR A N 1
ATOM 2922 C CA . THR A 1 364 ? 41.014 -21.322 10.399 1.00 27.61 364 THR A CA 1
ATOM 2923 C C . THR A 1 364 ? 39.960 -20.277 9.898 1.00 27.61 364 THR A C 1
ATOM 2925 O O . THR A 1 364 ? 40.036 -19.765 8.786 1.00 27.61 364 THR A O 1
ATOM 2928 N N . HIS A 1 365 ? 38.951 -19.966 10.736 1.00 30.48 365 HIS A N 1
ATOM 2929 C CA . HIS A 1 365 ? 37.811 -19.022 10.560 1.00 30.48 365 HIS A CA 1
ATOM 2930 C C . HIS A 1 365 ? 37.989 -17.700 11.378 1.00 30.48 365 HIS A C 1
ATOM 2932 O O . HIS A 1 365 ? 38.910 -17.662 12.193 1.00 30.48 365 HIS A O 1
ATOM 2938 N N . PRO A 1 366 ? 37.046 -16.712 11.398 1.00 39.97 366 PRO A N 1
ATOM 2939 C CA . PRO A 1 366 ? 36.188 -16.124 10.342 1.00 39.97 366 PRO A CA 1
ATOM 2940 C C . PRO A 1 366 ? 36.108 -14.559 10.364 1.00 39.97 366 PRO A C 1
ATOM 2942 O O . PRO A 1 366 ? 36.474 -13.912 11.340 1.00 39.97 366 PRO A O 1
ATOM 2945 N N . SER A 1 367 ? 35.485 -13.944 9.345 1.00 28.47 367 SER A N 1
ATOM 2946 C CA . SER A 1 367 ? 34.866 -12.593 9.400 1.00 28.47 367 SER A CA 1
ATOM 2947 C C . SER A 1 367 ? 33.794 -12.511 8.293 1.00 28.47 367 SER A C 1
ATOM 2949 O O . SER A 1 367 ? 34.101 -12.830 7.150 1.00 28.47 367 SER A O 1
ATOM 2951 N N . VAL A 1 368 ? 32.483 -12.364 8.535 1.00 29.45 368 VAL A N 1
ATOM 2952 C CA . VAL A 1 368 ? 31.714 -11.273 9.182 1.00 29.45 368 VAL A CA 1
ATOM 2953 C C . VAL A 1 368 ? 31.716 -9.962 8.379 1.00 29.45 368 VAL A C 1
ATOM 2955 O O . VAL A 1 368 ? 32.458 -9.040 8.677 1.00 29.45 368 VAL A O 1
ATOM 2958 N N . TYR A 1 369 ? 30.828 -9.876 7.379 1.00 32.16 369 TYR A N 1
ATOM 2959 C CA . TYR A 1 369 ? 29.751 -8.868 7.313 1.00 32.16 369 TYR A CA 1
ATOM 2960 C C . TYR A 1 369 ? 28.810 -9.178 6.134 1.00 32.16 369 TYR A C 1
ATOM 2962 O O . TYR A 1 369 ? 29.200 -9.094 4.974 1.00 32.16 369 TYR A O 1
ATOM 2970 N N . ALA A 1 370 ? 27.552 -9.512 6.429 1.00 27.98 370 ALA A N 1
ATOM 2971 C CA . ALA A 1 370 ? 26.486 -9.650 5.437 1.00 27.98 370 ALA A CA 1
ATOM 2972 C C . ALA A 1 370 ? 25.187 -9.077 6.019 1.00 27.98 370 ALA A C 1
ATOM 2974 O O . ALA A 1 370 ? 24.716 -9.544 7.056 1.00 27.98 370 ALA A O 1
ATOM 2975 N N . LEU A 1 371 ? 24.622 -8.053 5.374 1.00 32.75 371 LEU A N 1
ATOM 2976 C CA . LEU A 1 371 ? 23.336 -7.472 5.770 1.00 32.75 371 LEU A CA 1
ATOM 2977 C C . LEU A 1 371 ? 22.178 -8.168 5.047 1.00 32.75 371 LEU A C 1
ATOM 2979 O O . LEU A 1 371 ? 22.300 -8.600 3.903 1.00 32.75 371 LEU A O 1
ATOM 2983 N N . SER A 1 372 ? 21.059 -8.308 5.756 1.00 28.27 372 SER A N 1
ATOM 2984 C CA . SER A 1 372 ? 19.945 -9.170 5.361 1.00 28.27 372 SER A CA 1
ATOM 2985 C C . SER A 1 372 ? 18.816 -8.395 4.682 1.00 28.27 372 SER A C 1
ATOM 2987 O O . SER A 1 372 ? 18.356 -7.381 5.203 1.00 28.27 372 SER A O 1
ATOM 2989 N N . ALA A 1 373 ? 18.304 -8.942 3.580 1.00 31.73 373 ALA A N 1
ATOM 2990 C CA . ALA A 1 373 ? 16.969 -8.657 3.066 1.00 31.73 373 ALA A CA 1
ATOM 2991 C C . ALA A 1 373 ? 16.171 -9.972 3.060 1.00 31.73 373 ALA A C 1
ATOM 2993 O O . ALA A 1 373 ? 16.638 -10.984 2.536 1.00 31.73 373 ALA A O 1
ATOM 2994 N N . ARG A 1 374 ? 14.990 -9.983 3.688 1.00 31.03 374 ARG A N 1
ATOM 2995 C CA . ARG A 1 374 ? 14.149 -11.184 3.822 1.00 31.03 374 ARG A CA 1
ATOM 2996 C C . ARG A 1 374 ? 13.176 -11.301 2.649 1.00 31.03 374 ARG A C 1
ATOM 2998 O O . ARG A 1 374 ? 12.295 -10.458 2.518 1.00 31.03 374 ARG A O 1
ATOM 3005 N N . ASN A 1 375 ? 13.252 -12.400 1.901 1.00 31.14 375 ASN A N 1
ATOM 3006 C CA . ASN A 1 375 ? 12.122 -12.877 1.101 1.00 31.14 375 ASN A CA 1
ATOM 3007 C C . ASN A 1 375 ? 11.201 -13.750 1.980 1.00 31.14 375 ASN A C 1
ATOM 3009 O O . ASN A 1 375 ? 11.715 -14.544 2.774 1.00 31.14 375 ASN A O 1
ATOM 3013 N N . PRO A 1 376 ? 9.865 -13.649 1.855 1.00 35.88 376 PRO A N 1
ATOM 3014 C CA . PRO A 1 376 ? 8.942 -14.581 2.494 1.00 35.88 376 PRO A CA 1
ATOM 3015 C C . PRO A 1 376 ? 8.942 -15.942 1.781 1.00 35.88 376 PRO A C 1
ATOM 3017 O O . PRO A 1 376 ? 9.102 -16.031 0.564 1.00 35.88 376 PRO A O 1
ATOM 3020 N N . VAL A 1 377 ? 8.736 -17.013 2.549 1.00 28.20 377 VAL A N 1
ATOM 3021 C CA . VAL A 1 377 ? 8.670 -18.391 2.038 1.00 28.20 377 VAL A CA 1
ATOM 3022 C C . VAL A 1 377 ? 7.298 -18.657 1.420 1.00 28.20 377 VAL A C 1
ATOM 3024 O O . VAL A 1 377 ? 6.287 -18.598 2.118 1.00 28.20 377 VAL A O 1
ATOM 3027 N N . SER A 1 378 ? 7.271 -19.031 0.141 1.00 28.67 378 SER A N 1
ATOM 3028 C CA . SER A 1 378 ? 6.137 -19.768 -0.429 1.00 28.67 378 SER A CA 1
ATOM 3029 C C . SER A 1 378 ? 6.300 -21.246 -0.080 1.00 28.67 378 SER A C 1
ATOM 3031 O O . SER A 1 378 ? 7.380 -21.798 -0.274 1.00 28.67 378 SER A O 1
ATOM 3033 N N . LYS A 1 379 ? 5.256 -21.879 0.463 1.00 31.11 379 LYS A N 1
ATOM 3034 C CA . LYS A 1 379 ? 5.214 -23.335 0.652 1.00 31.11 379 LYS A CA 1
ATOM 3035 C C . LYS A 1 379 ? 4.553 -23.978 -0.556 1.00 31.11 379 LYS A C 1
ATOM 3037 O O . LYS A 1 379 ? 3.458 -23.562 -0.931 1.00 31.11 379 LYS A O 1
ATOM 3042 N N . ASP A 1 380 ? 5.175 -25.017 -1.093 1.00 28.69 380 ASP A N 1
ATOM 3043 C CA . ASP A 1 380 ? 4.549 -25.874 -2.091 1.00 28.69 380 ASP A CA 1
ATOM 3044 C C . ASP A 1 380 ? 3.309 -26.572 -1.519 1.00 28.69 380 ASP A C 1
ATOM 3046 O O . ASP A 1 380 ? 3.303 -27.054 -0.382 1.00 28.69 380 ASP A O 1
ATOM 3050 N N . LEU A 1 381 ? 2.267 -26.667 -2.341 1.00 30.88 381 LEU A N 1
ATOM 3051 C CA . LEU A 1 381 ? 1.148 -27.579 -2.139 1.00 30.88 381 LEU A CA 1
ATOM 3052 C C . LEU A 1 381 ? 0.908 -28.335 -3.442 1.00 30.88 381 LEU A C 1
ATOM 3054 O O . LEU A 1 381 ? 0.194 -27.867 -4.329 1.00 30.88 381 LEU A O 1
ATOM 3058 N N . ASN A 1 382 ? 1.488 -29.533 -3.531 1.00 29.08 382 ASN A N 1
ATOM 3059 C CA . ASN A 1 382 ? 1.031 -30.535 -4.485 1.00 29.08 382 ASN A CA 1
ATOM 3060 C C . ASN A 1 382 ? -0.463 -30.787 -4.256 1.00 29.08 382 ASN A C 1
ATOM 3062 O O . ASN A 1 382 ? -0.899 -30.978 -3.118 1.00 29.08 382 ASN A O 1
ATOM 3066 N N . ARG A 1 383 ? -1.237 -30.856 -5.339 1.00 27.50 383 ARG A N 1
ATOM 3067 C CA . ARG A 1 383 ? -2.568 -31.457 -5.309 1.00 27.50 383 ARG A CA 1
ATOM 3068 C C . ARG A 1 383 ? -2.797 -32.248 -6.585 1.00 27.50 383 ARG A C 1
ATOM 3070 O O . ARG A 1 383 ? -2.702 -31.708 -7.682 1.00 27.50 383 ARG A O 1
ATOM 3077 N N . GLU A 1 384 ? -3.045 -33.537 -6.412 1.00 25.91 384 GLU A N 1
ATOM 3078 C CA . GLU A 1 384 ? -3.160 -34.503 -7.500 1.00 25.91 384 GLU A CA 1
ATOM 3079 C C . GLU A 1 384 ? -4.478 -34.338 -8.267 1.00 25.91 384 GLU A C 1
ATOM 3081 O O . GLU A 1 384 ? -5.492 -33.889 -7.726 1.00 25.91 384 GLU A O 1
ATOM 3086 N N . MET A 1 385 ? -4.451 -34.701 -9.550 1.00 29.72 385 MET A N 1
ATOM 3087 C CA . MET A 1 385 ? -5.575 -34.552 -10.474 1.00 29.72 385 MET A CA 1
ATOM 3088 C C . MET A 1 385 ? -6.388 -35.854 -10.556 1.00 29.72 385 MET A C 1
ATOM 3090 O O . MET A 1 385 ? -6.411 -36.530 -11.582 1.00 29.72 385 MET A O 1
ATOM 3094 N N . GLU A 1 386 ? -7.039 -36.216 -9.451 1.00 26.05 386 GLU A N 1
ATOM 3095 C CA . GLU A 1 386 ? -7.961 -37.359 -9.382 1.00 26.05 386 GLU A CA 1
ATOM 3096 C C . GLU A 1 386 ? -9.174 -37.140 -10.303 1.00 26.05 386 GLU A C 1
ATOM 3098 O O . GLU A 1 386 ? -9.949 -36.193 -10.140 1.00 26.05 386 GLU A O 1
ATOM 3103 N N . THR A 1 387 ? -9.356 -38.037 -11.275 1.00 31.45 387 THR A N 1
ATOM 3104 C CA . THR A 1 387 ? -10.509 -38.024 -12.184 1.00 31.45 387 THR A CA 1
ATOM 3105 C C . THR A 1 387 ? -11.618 -38.910 -11.633 1.00 31.45 387 THR A C 1
ATOM 3107 O O . THR A 1 387 ? -11.457 -40.120 -11.541 1.00 31.45 387 THR A O 1
ATOM 3110 N N . ASN A 1 388 ? -12.777 -38.333 -11.306 1.00 27.47 388 ASN A N 1
ATOM 3111 C CA . ASN A 1 388 ? -13.968 -39.119 -10.987 1.00 27.47 388 ASN A CA 1
ATOM 3112 C C . ASN A 1 388 ? -15.242 -38.463 -11.534 1.00 27.47 388 ASN A C 1
ATOM 3114 O O . ASN A 1 388 ? -15.567 -37.318 -11.228 1.00 27.47 388 ASN A O 1
ATOM 3118 N N . SER A 1 389 ? -15.966 -39.224 -12.355 1.00 28.88 389 SER A N 1
ATOM 3119 C CA . SER A 1 389 ? -17.332 -38.924 -12.790 1.00 28.88 389 SER A CA 1
ATOM 3120 C C . SER A 1 389 ? -18.321 -39.593 -11.833 1.00 28.88 389 SER A C 1
ATOM 3122 O O . SER A 1 389 ? -18.009 -40.626 -11.240 1.00 28.88 389 SER A O 1
ATOM 3124 N N . PRO A 1 390 ? -19.549 -39.071 -11.738 1.00 33.84 390 PRO A N 1
ATOM 3125 C CA . PRO A 1 390 ? -20.661 -39.986 -11.979 1.00 33.84 390 PRO A CA 1
ATOM 3126 C C . PRO A 1 390 ? -21.643 -39.447 -13.025 1.00 33.84 390 PRO A C 1
ATOM 3128 O O . PRO A 1 390 ? -21.897 -38.247 -13.123 1.00 33.84 390 PRO A O 1
ATOM 3131 N N . ALA A 1 391 ? -22.237 -40.364 -13.788 1.00 28.22 391 ALA A N 1
ATOM 3132 C CA . ALA A 1 391 ? -23.299 -40.064 -14.738 1.00 28.22 391 ALA A CA 1
ATOM 3133 C C . ALA A 1 391 ? -24.668 -40.455 -14.164 1.00 28.22 391 ALA A C 1
ATOM 3135 O O . ALA A 1 391 ? -24.899 -41.627 -13.868 1.00 28.22 391 ALA A O 1
ATOM 3136 N N . GLU A 1 392 ? -25.610 -39.512 -14.117 1.00 27.06 392 GLU A N 1
ATOM 3137 C CA . GLU A 1 392 ? -27.036 -39.816 -13.959 1.00 27.06 392 GLU A CA 1
ATOM 3138 C C . GLU A 1 392 ? -27.814 -39.506 -15.243 1.00 27.06 392 GLU A C 1
ATOM 3140 O O . GLU A 1 392 ? -27.573 -38.520 -15.939 1.00 27.06 392 GLU A O 1
ATOM 3145 N N . LYS A 1 393 ? -28.771 -40.380 -15.567 1.00 28.89 393 LYS A N 1
ATOM 3146 C CA . LYS A 1 393 ? -29.618 -40.298 -16.765 1.00 28.89 393 LYS A CA 1
ATOM 3147 C C . LYS A 1 393 ? -30.982 -39.718 -16.395 1.00 28.89 393 LYS A C 1
ATOM 3149 O O . LYS A 1 393 ? -31.588 -40.189 -15.435 1.00 28.89 393 LYS A O 1
ATOM 3154 N N . LYS A 1 394 ? -31.563 -38.860 -17.241 1.00 29.19 394 LYS A N 1
ATOM 3155 C CA . LYS A 1 394 ? -33.031 -38.700 -17.327 1.00 29.19 394 LYS A CA 1
ATOM 3156 C C . LYS A 1 394 ? -33.489 -38.360 -18.750 1.00 29.19 394 LYS A C 1
ATOM 3158 O O . LYS A 1 394 ? -32.756 -37.756 -19.524 1.00 29.19 394 LYS A O 1
ATOM 3163 N N . LYS A 1 395 ? -34.683 -38.849 -19.106 1.00 27.39 395 LYS A N 1
ATOM 3164 C CA . LYS A 1 395 ? -35.291 -38.797 -20.450 1.00 27.39 395 LYS A CA 1
ATOM 3165 C C . LYS A 1 395 ? -36.330 -37.672 -20.557 1.00 27.39 395 LYS A C 1
ATOM 3167 O O . LYS A 1 395 ? -37.216 -37.631 -19.712 1.00 27.39 395 LYS A O 1
ATOM 3172 N N . ALA A 1 396 ? -36.322 -36.930 -21.666 1.00 27.58 396 ALA A N 1
ATOM 3173 C CA . ALA A 1 396 ? -37.491 -36.504 -22.467 1.00 27.58 396 ALA A CA 1
ATOM 3174 C C . ALA A 1 396 ? -36.948 -35.841 -23.762 1.00 27.58 396 ALA A C 1
ATOM 3176 O O . ALA A 1 396 ? -35.955 -35.133 -23.667 1.00 27.58 396 ALA A O 1
ATOM 3177 N N . ALA A 1 397 ? -37.372 -36.074 -25.014 1.00 27.39 397 ALA A N 1
ATOM 3178 C CA . ALA A 1 397 ? -38.619 -36.526 -25.663 1.00 27.39 397 ALA A CA 1
ATOM 3179 C C . ALA A 1 397 ? -39.580 -35.382 -26.084 1.00 27.39 397 ALA A C 1
ATOM 3181 O O . ALA A 1 397 ? -40.116 -34.685 -25.234 1.00 27.39 397 ALA A O 1
ATOM 3182 N N . GLY A 1 398 ? -39.825 -35.256 -27.404 1.00 28.09 398 GLY A N 1
ATOM 3183 C CA . GLY A 1 398 ? -40.672 -34.232 -28.066 1.00 28.09 398 GLY A CA 1
ATOM 3184 C C . GLY A 1 398 ? -39.849 -33.317 -28.996 1.00 28.09 398 GLY A C 1
ATOM 3185 O O . GLY A 1 398 ? -39.085 -32.498 -28.512 1.00 28.09 398 GLY A O 1
ATOM 3186 N N . LYS A 1 399 ? -39.758 -33.555 -30.319 1.00 31.09 399 LYS A N 1
ATOM 3187 C CA . LYS A 1 399 ? -40.723 -33.206 -31.404 1.00 31.09 399 LYS A CA 1
ATOM 3188 C C . LYS A 1 399 ? -41.053 -31.695 -31.429 1.00 31.09 399 LYS A C 1
ATOM 3190 O O . LYS A 1 399 ? -41.698 -31.240 -30.501 1.00 31.09 399 LYS A O 1
ATOM 3195 N N . LYS A 1 400 ? -40.579 -30.841 -32.356 1.00 31.41 400 LYS A N 1
ATOM 3196 C CA . LYS A 1 400 ? -40.481 -30.829 -33.849 1.00 31.41 400 LYS A CA 1
ATOM 3197 C C . LYS A 1 400 ? -41.737 -30.267 -34.562 1.00 31.41 400 LYS A C 1
ATOM 3199 O O . LYS A 1 400 ? -42.682 -31.007 -34.804 1.00 31.41 400 LYS A O 1
ATOM 3204 N N . ALA A 1 401 ? -41.647 -29.002 -34.986 1.00 29.02 401 ALA A N 1
ATOM 3205 C CA . ALA A 1 401 ? -42.362 -28.319 -36.084 1.00 29.02 401 ALA A CA 1
ATOM 3206 C C . ALA A 1 401 ? -41.354 -27.286 -36.667 1.00 29.02 401 ALA A C 1
ATOM 3208 O O . ALA A 1 401 ? -40.600 -26.733 -35.872 1.00 29.02 401 ALA A O 1
ATOM 3209 N N . ILE A 1 402 ? -41.094 -27.066 -37.968 1.00 28.16 402 ILE A N 1
ATOM 3210 C CA . ILE A 1 402 ? -41.830 -27.135 -39.258 1.00 28.16 402 ILE A CA 1
ATOM 3211 C C . ILE A 1 402 ? -42.430 -25.781 -39.692 1.00 28.16 402 ILE A C 1
ATOM 3213 O O . ILE A 1 402 ? -43.589 -25.496 -39.414 1.00 28.16 402 ILE A O 1
ATOM 3217 N N . ASN A 1 403 ? -41.602 -24.974 -40.377 1.00 27.42 403 ASN A N 1
ATOM 3218 C CA . ASN A 1 403 ? -41.810 -24.287 -41.678 1.00 27.42 403 ASN A CA 1
ATOM 3219 C C . ASN A 1 403 ? -40.541 -23.425 -41.963 1.00 27.42 403 ASN A C 1
ATOM 3221 O O . ASN A 1 403 ? -39.888 -23.021 -41.006 1.00 27.42 403 ASN A O 1
ATOM 3225 N N . ASN A 1 404 ? -39.975 -23.289 -43.176 1.00 27.84 404 ASN A N 1
ATOM 3226 C CA . ASN A 1 404 ? -40.495 -22.894 -44.509 1.00 27.84 404 ASN A CA 1
ATOM 3227 C C . ASN A 1 404 ? -40.950 -21.414 -44.524 1.00 27.84 404 ASN A C 1
ATOM 3229 O O . ASN A 1 404 ? -41.786 -21.062 -43.703 1.00 27.84 404 ASN A O 1
ATOM 3233 N N . GLY A 1 405 ? -40.501 -20.498 -45.397 1.00 27.00 405 GLY A N 1
ATOM 3234 C CA . GLY A 1 405 ? -39.426 -20.475 -46.419 1.00 27.00 405 GLY A CA 1
ATOM 3235 C C . GLY A 1 405 ? -38.829 -19.042 -46.488 1.00 27.00 405 GLY A C 1
ATOM 3236 O O . GLY A 1 405 ? -38.806 -18.397 -45.446 1.00 27.00 405 GLY A O 1
ATOM 3237 N N . GLU A 1 406 ? -38.338 -18.425 -47.574 1.00 28.05 406 GLU A N 1
ATOM 3238 C CA . GLU A 1 406 ? -38.033 -18.758 -48.989 1.00 28.05 406 GLU A CA 1
ATOM 3239 C C . GLU A 1 406 ? -36.885 -17.806 -49.454 1.00 28.05 406 GLU A C 1
ATOM 3241 O O . GLU A 1 406 ? -36.769 -16.704 -48.927 1.00 28.05 406 GLU A O 1
ATOM 3246 N N . ASN A 1 407 ? -35.848 -18.223 -50.198 1.00 27.45 407 ASN A N 1
ATOM 3247 C CA . ASN A 1 407 ? -35.730 -18.498 -51.650 1.00 27.45 407 ASN A CA 1
ATOM 3248 C C . ASN A 1 407 ? -35.745 -17.271 -52.610 1.00 27.45 407 ASN A C 1
ATOM 3250 O O . ASN A 1 407 ? -36.798 -16.880 -53.095 1.00 27.45 407 ASN A O 1
ATOM 3254 N N . SER A 1 408 ? -34.551 -16.765 -52.979 1.00 28.69 408 SER A N 1
ATOM 3255 C CA . SER A 1 408 ? -34.203 -16.221 -54.323 1.00 28.69 408 SER A CA 1
ATOM 3256 C C . SER A 1 408 ? -32.697 -15.859 -54.379 1.00 28.69 408 SER A C 1
ATOM 3258 O O . SER A 1 408 ? -32.277 -14.882 -53.767 1.00 28.69 408 SER A O 1
ATOM 3260 N N . THR A 1 409 ? -31.789 -16.721 -54.853 1.00 29.06 409 THR A N 1
ATOM 3261 C CA . THR A 1 409 ? -31.366 -16.931 -56.262 1.00 29.06 409 THR A CA 1
ATOM 3262 C C . THR A 1 409 ? -30.629 -15.759 -56.930 1.00 29.06 409 THR A C 1
ATOM 3264 O O . THR A 1 409 ? -31.248 -14.804 -57.387 1.00 29.06 409 THR A O 1
ATOM 3267 N N . GLY A 1 410 ? -29.314 -15.926 -57.105 1.00 26.58 410 GLY A N 1
ATOM 3268 C CA . GLY A 1 410 ? -28.449 -15.175 -58.020 1.00 26.58 410 GLY A CA 1
ATOM 3269 C C . GLY A 1 410 ? -27.196 -16.015 -58.300 1.00 26.58 410 GLY A C 1
ATOM 3270 O O . GLY A 1 410 ? -26.598 -16.544 -57.365 1.00 26.58 410 GLY A O 1
ATOM 3271 N N . LYS A 1 411 ? -26.856 -16.226 -59.573 1.00 31.92 411 LYS A N 1
ATOM 3272 C CA . LYS A 1 411 ? -25.790 -17.130 -60.044 1.00 31.92 411 LYS A CA 1
ATOM 3273 C C . LYS A 1 411 ? -24.974 -16.430 -61.141 1.00 31.92 411 LYS A C 1
ATOM 3275 O O . LYS A 1 411 ? -25.428 -15.416 -61.654 1.00 31.92 411 LYS A O 1
ATOM 3280 N N . GLU A 1 412 ? -23.857 -17.058 -61.522 1.00 28.66 412 GLU A N 1
ATOM 3281 C CA . GLU A 1 412 ? -22.980 -16.699 -62.659 1.00 28.66 412 GLU A CA 1
ATOM 3282 C C . GLU A 1 412 ? -22.108 -15.436 -62.436 1.00 28.66 412 GLU A C 1
ATOM 3284 O O . GLU A 1 412 ? -22.529 -14.484 -61.791 1.00 28.66 412 GLU A O 1
ATOM 3289 N N . MET A 1 413 ? -20.846 -15.379 -62.886 1.00 30.03 413 MET A N 1
ATOM 329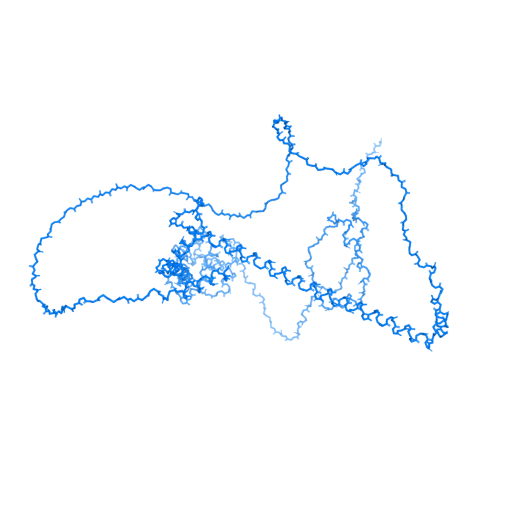0 C CA . MET A 1 413 ? -19.986 -16.437 -63.453 1.00 30.03 413 MET A CA 1
ATOM 3291 C C . MET A 1 413 ? -18.498 -16.168 -63.149 1.00 30.03 413 MET A C 1
ATOM 3293 O O . MET A 1 413 ? -18.145 -15.120 -62.613 1.00 30.03 413 MET A O 1
ATOM 3297 N N . GLU A 1 414 ? -17.619 -17.120 -63.473 1.00 34.78 414 GLU A N 1
ATOM 3298 C CA . GLU A 1 414 ? -16.167 -16.966 -63.317 1.00 34.78 414 GLU A CA 1
ATOM 3299 C C . GLU A 1 414 ? -15.576 -15.885 -64.236 1.00 34.78 414 GLU A C 1
ATOM 3301 O O . GLU A 1 414 ? -15.916 -15.808 -65.417 1.00 34.78 414 GLU A O 1
ATOM 3306 N N . GLN A 1 415 ? -14.568 -15.162 -63.740 1.00 28.16 415 GLN A N 1
ATOM 3307 C CA . GLN A 1 415 ? -13.459 -14.701 -64.578 1.00 28.16 415 GLN A CA 1
ATOM 3308 C C . GLN A 1 415 ? -12.174 -14.540 -63.754 1.00 28.16 415 GLN A C 1
ATOM 3310 O O . GLN A 1 415 ? -12.178 -13.977 -62.660 1.00 28.16 415 GLN A O 1
ATOM 3315 N N . ALA A 1 416 ? -11.062 -15.064 -64.272 1.00 40.09 416 ALA A N 1
ATOM 3316 C CA . ALA A 1 416 ? -9.775 -15.068 -63.583 1.00 40.09 416 ALA A CA 1
ATOM 3317 C C . ALA A 1 416 ? -9.065 -13.705 -63.705 1.00 40.09 416 ALA A C 1
ATOM 3319 O O . ALA A 1 416 ? -8.452 -13.399 -64.727 1.00 40.09 416 ALA A O 1
ATOM 3320 N N . GLY A 1 417 ? -9.128 -12.891 -62.647 1.00 27.97 417 GLY A N 1
ATOM 3321 C CA . GLY A 1 417 ? -8.430 -11.605 -62.558 1.00 27.97 417 GLY A CA 1
ATOM 3322 C C . GLY A 1 417 ? -7.013 -11.738 -61.990 1.00 27.97 417 GLY A C 1
ATOM 3323 O O . GLY A 1 417 ? -6.838 -11.888 -60.783 1.00 27.97 417 GLY A O 1
ATOM 3324 N N . PHE A 1 418 ? -5.991 -11.645 -62.844 1.00 38.50 418 PHE A N 1
ATOM 3325 C CA . PHE A 1 418 ? -4.586 -11.593 -62.424 1.00 38.50 418 PHE A CA 1
ATOM 3326 C C . PHE A 1 418 ? -4.234 -10.174 -61.940 1.00 38.50 418 PHE A C 1
ATOM 3328 O O . PHE A 1 418 ? -4.208 -9.236 -62.734 1.00 38.50 418 PHE A O 1
ATOM 3335 N N . VAL A 1 419 ? -3.961 -10.010 -60.641 1.00 30.16 419 VAL A N 1
ATOM 3336 C CA . VAL A 1 419 ? -3.629 -8.722 -59.993 1.00 30.16 419 VAL A CA 1
ATOM 3337 C C . VAL A 1 419 ? -2.236 -8.848 -59.344 1.00 30.16 419 VAL A C 1
ATOM 3339 O O . VAL A 1 419 ? -1.933 -9.905 -58.783 1.00 30.16 419 VAL A O 1
ATOM 3342 N N . PRO A 1 420 ? -1.328 -7.860 -59.492 1.00 37.09 420 PRO A N 1
ATOM 3343 C CA . PRO A 1 420 ? 0.110 -8.133 -59.450 1.00 37.09 420 PRO A CA 1
ATOM 3344 C C . PRO A 1 420 ? 0.717 -8.275 -58.047 1.00 37.09 420 PRO A C 1
ATOM 3346 O O . PRO A 1 420 ? 0.267 -7.694 -57.063 1.00 37.09 420 PRO A O 1
ATOM 3349 N N . LYS A 1 421 ? 1.849 -8.991 -57.988 1.00 45.69 421 LYS A N 1
ATOM 3350 C CA . LYS A 1 421 ? 2.768 -8.974 -56.843 1.00 45.69 421 LYS A CA 1
ATOM 3351 C C . LYS A 1 421 ? 3.510 -7.632 -56.788 1.00 45.69 421 LYS A C 1
ATOM 3353 O O . LYS A 1 421 ? 4.525 -7.480 -57.462 1.00 45.69 421 LYS A O 1
ATOM 3358 N N . GLY A 1 422 ? 3.044 -6.703 -55.958 1.00 45.91 422 GLY A N 1
ATOM 3359 C CA . GLY A 1 422 ? 3.767 -5.461 -55.678 1.00 45.91 422 GLY A CA 1
ATOM 3360 C C . GLY A 1 422 ? 2.927 -4.432 -54.930 1.00 45.91 422 GLY A C 1
ATOM 3361 O O . GLY A 1 422 ? 2.240 -3.665 -55.584 1.00 45.91 422 GLY A O 1
ATOM 3362 N N . ASP A 1 423 ? 2.961 -4.488 -53.589 1.00 41.41 423 ASP A N 1
ATOM 3363 C CA . ASP A 1 423 ? 2.960 -3.337 -52.649 1.00 41.41 423 ASP A CA 1
ATOM 3364 C C . ASP A 1 423 ? 2.629 -3.763 -51.201 1.00 41.41 423 ASP A C 1
ATOM 3366 O O . ASP A 1 423 ? 1.682 -3.306 -50.570 1.00 41.41 423 ASP A O 1
ATOM 3370 N N . VAL A 1 424 ? 3.460 -4.652 -50.639 1.00 48.47 424 VAL A N 1
ATOM 3371 C CA . VAL A 1 424 ? 3.458 -5.004 -49.193 1.00 48.47 424 VAL A CA 1
ATOM 3372 C C . VAL A 1 424 ? 4.767 -4.553 -48.506 1.00 48.47 424 VAL A C 1
ATOM 3374 O O . VAL A 1 424 ? 4.993 -4.767 -47.319 1.00 48.47 424 VAL A O 1
ATOM 3377 N N . MET A 1 425 ? 5.654 -3.884 -49.250 1.00 47.94 425 MET A N 1
ATOM 3378 C CA . MET A 1 425 ? 6.953 -3.409 -48.759 1.00 47.94 425 MET A CA 1
ATOM 3379 C C . MET A 1 425 ? 6.896 -2.299 -47.686 1.00 47.94 425 MET A C 1
ATOM 3381 O O . MET A 1 425 ? 7.736 -2.356 -46.783 1.00 47.94 425 MET A O 1
ATOM 3385 N N . PRO A 1 426 ? 5.950 -1.328 -47.702 1.00 52.94 426 PRO A N 1
ATOM 3386 C CA . PRO A 1 426 ? 5.983 -0.203 -46.760 1.00 52.94 426 PRO A CA 1
ATOM 3387 C C . PRO A 1 426 ? 5.903 -0.605 -45.281 1.00 52.94 426 PRO A C 1
ATOM 3389 O O . PRO A 1 426 ? 6.637 -0.058 -44.458 1.00 52.94 426 PRO A O 1
ATOM 3392 N N . GLU A 1 427 ? 5.056 -1.578 -44.922 1.00 55.16 427 GLU A N 1
ATOM 3393 C CA . GLU A 1 427 ? 4.938 -2.031 -43.528 1.00 55.16 427 GLU A CA 1
ATOM 3394 C C . GLU A 1 427 ? 6.175 -2.799 -43.059 1.00 55.16 427 GLU A C 1
ATOM 3396 O O . GLU A 1 427 ? 6.653 -2.561 -41.950 1.00 55.16 427 GLU A O 1
ATOM 3401 N N . VAL A 1 428 ? 6.738 -3.672 -43.901 1.00 56.47 428 VAL A N 1
ATOM 3402 C CA . VAL A 1 428 ? 7.954 -4.428 -43.561 1.00 56.47 428 VAL A CA 1
ATOM 3403 C C . VAL A 1 428 ? 9.134 -3.478 -43.357 1.00 56.47 428 VAL A C 1
ATOM 3405 O O . VAL A 1 428 ? 9.886 -3.630 -42.395 1.00 56.47 428 VAL A O 1
ATOM 3408 N N . GLU A 1 429 ? 9.283 -2.461 -44.208 1.00 58.50 429 GLU A N 1
ATOM 3409 C CA . GLU A 1 429 ? 10.363 -1.482 -44.079 1.00 58.50 429 GLU A CA 1
ATOM 3410 C C . GLU A 1 429 ? 10.168 -0.546 -42.874 1.00 58.50 429 GLU A C 1
ATOM 3412 O O . GLU A 1 429 ? 11.123 -0.301 -42.134 1.00 58.50 429 GLU A O 1
ATOM 3417 N N . ALA A 1 430 ? 8.936 -0.111 -42.587 1.00 61.50 430 ALA A N 1
ATOM 3418 C CA . ALA A 1 430 ? 8.618 0.657 -41.380 1.00 61.50 430 ALA A CA 1
ATOM 3419 C C . ALA A 1 430 ? 8.837 -0.152 -40.085 1.00 61.50 430 ALA A C 1
ATOM 3421 O O . ALA A 1 430 ? 9.299 0.390 -39.077 1.00 61.50 430 ALA A O 1
ATOM 3422 N N . LEU A 1 431 ? 8.545 -1.455 -40.097 1.00 55.91 431 LEU A N 1
ATOM 3423 C CA . LEU A 1 431 ? 8.748 -2.352 -38.958 1.00 55.91 431 LEU A CA 1
ATOM 3424 C C . LEU A 1 431 ? 10.240 -2.674 -38.765 1.00 55.91 431 LEU A C 1
ATOM 3426 O O . LEU A 1 431 ? 10.733 -2.611 -37.639 1.00 55.91 431 LEU A O 1
ATOM 3430 N N . LEU A 1 432 ? 10.999 -2.879 -39.849 1.00 60.69 432 LEU A N 1
ATOM 3431 C CA . LEU A 1 432 ? 12.466 -2.945 -39.813 1.00 60.69 432 LEU A CA 1
ATOM 3432 C C . LEU A 1 432 ? 13.092 -1.631 -39.319 1.00 60.69 432 LEU A C 1
ATOM 3434 O O . LEU A 1 432 ? 14.054 -1.667 -38.554 1.00 60.69 432 LEU A O 1
ATOM 3438 N N . ALA A 1 433 ? 12.551 -0.469 -39.694 1.00 58.56 433 ALA A N 1
ATOM 3439 C CA . ALA A 1 433 ? 12.994 0.823 -39.170 1.00 58.56 433 ALA A CA 1
ATOM 3440 C C . ALA A 1 433 ? 12.726 0.955 -37.660 1.00 58.56 433 ALA A C 1
ATOM 3442 O O . ALA A 1 433 ? 13.603 1.405 -36.925 1.00 58.56 433 ALA A O 1
ATOM 3443 N N . ARG A 1 434 ? 11.570 0.486 -37.169 1.00 63.91 434 ARG A N 1
ATOM 3444 C CA . ARG A 1 434 ? 11.266 0.423 -35.726 1.00 63.91 434 ARG A CA 1
ATOM 3445 C C . ARG A 1 434 ? 12.188 -0.547 -34.978 1.00 63.91 434 ARG A C 1
ATOM 3447 O O . ARG A 1 434 ? 12.684 -0.192 -33.915 1.00 63.91 434 ARG A O 1
ATOM 3454 N N . LEU A 1 435 ? 12.502 -1.713 -35.549 1.00 46.84 435 LEU A N 1
ATOM 3455 C CA . LEU A 1 435 ? 13.476 -2.660 -34.983 1.00 46.84 435 LEU A CA 1
ATOM 3456 C C . LEU A 1 435 ? 14.922 -2.125 -34.978 1.00 46.84 435 LEU A C 1
ATOM 3458 O O . LEU A 1 435 ? 15.702 -2.526 -34.123 1.00 46.84 435 LEU A O 1
ATOM 3462 N N . ARG A 1 436 ? 15.278 -1.206 -35.887 1.00 57.94 436 ARG A N 1
ATOM 3463 C CA . ARG A 1 436 ? 16.562 -0.468 -35.876 1.00 57.94 436 ARG A CA 1
ATOM 3464 C C . ARG A 1 436 ? 16.582 0.708 -34.883 1.00 57.94 436 ARG A C 1
ATOM 3466 O O . ARG A 1 436 ? 17.662 1.193 -34.552 1.00 57.94 436 ARG A O 1
ATOM 3473 N N . ALA A 1 437 ? 15.411 1.194 -34.464 1.00 43.47 437 ALA A N 1
ATOM 3474 C CA . ALA A 1 437 ? 15.252 2.293 -33.507 1.00 43.47 437 ALA A CA 1
ATOM 3475 C C . ALA A 1 437 ? 15.163 1.813 -32.047 1.00 43.47 437 ALA A C 1
ATOM 3477 O O . ALA A 1 437 ? 15.518 2.564 -31.135 1.00 43.47 437 ALA A O 1
ATOM 3478 N N . LEU A 1 438 ? 14.737 0.564 -31.825 1.00 41.94 438 LEU A N 1
ATOM 3479 C CA . LEU A 1 438 ? 14.962 -0.177 -30.577 1.00 41.94 438 LEU A CA 1
ATOM 3480 C C . LEU A 1 438 ? 16.445 -0.536 -30.374 1.00 41.94 438 LEU A C 1
ATOM 3482 O O . LEU A 1 438 ? 16.716 -1.209 -29.361 1.00 41.94 438 LEU A O 1
#

Sequence (438 aa):
PPLQGLIGAQCSPPPHVLPFGLKPKKEFKPEVTMKRLNWSQINPHEMNENCFWITANDGEYDDADLLCKLELTFCCQKNAKNDYALEEKKPIKKRIKELKILDSKVAQNLSIYLGSFRVPYEEIKRMILEIDEAHLSESMVQNLIKHLPEENQLDELSKLKSEYKNLSEPEQFAIVMSNVKRLKSRLSAILFKLQFEEQVNSIKPDIMAVSAACEEIRNSKSFGHLLELVLLMGNYMNAGSRNAQTFGFNLCSLCKQAAKDNMRRKEIEEKQKRARIAREKAEKEKLERQQKKQHLLEMKTECEETGVMDSLLEALQSGAAFRGRRNRAARFKDVLQNLSPTSDRPVLQVCNHGNLNVPENIHTHPSVYALSARNPVSKDLNREMETNSPAEKKKAAGKKAINNGENSTGKEMEQAGFVPKGDVMPEVEALLARLRAL

Organism: NCBI:txid171643

Secondary structure (DSSP, 8-state):
-----------PPPP---GGGPPPPP----SS-BPPP---PPPGGG--TT-HHHH--GGGG--HHHHHHHHHHHB-------S-------------PPPSSS-HHHHHHHHHHHHHH---HHHHHHHHHHT-TTT--HHHHHHHHHHPPPHHHHHHHHHTGGGTTTS-HHHHHHHHHTTSTTHHHHHHHHHHHHHHHHHHHHHHHHHHHHHHHHHHHHH-HHHHHHHHHHHHHHHHHTTTSTTTT-S---HHHHHHHHHHHHHHHHHHHHHHHHHHHHHHHHHHHHHHHHHHHHHHHHHHHHHHHTTHHHHHHHHHHT-GGGGGGT-----------------------------------------------PPPPPPP----------------------------------------S---HHHHHHHHHHHHH-

Radius of gyration: 47.75 Å; chains: 1; bounding box: 114×91×140 Å